Protein AF-B5YMP9-F1 (afdb_monomer_lite)

Radius of gyration: 39.68 Å; chains: 1; bounding box: 102×120×113 Å

Structure (mmCIF, N/CA/C/O backbone):
data_AF-B5YMP9-F1
#
_entry.id   AF-B5YMP9-F1
#
loop_
_atom_site.group_PDB
_atom_site.id
_atom_site.type_symbol
_atom_site.label_atom_id
_atom_site.label_alt_id
_atom_site.label_comp_id
_atom_site.label_asym_id
_atom_site.label_entity_id
_atom_site.label_seq_id
_atom_site.pdbx_PDB_ins_code
_atom_site.Cartn_x
_atom_site.Cartn_y
_atom_site.Cartn_z
_atom_site.occupancy
_atom_site.B_iso_or_equiv
_atom_site.auth_seq_id
_atom_site.auth_comp_id
_atom_site.auth_asym_id
_atom_site.auth_atom_id
_atom_site.pdbx_PDB_model_num
ATOM 1 N N . MET A 1 1 ? 15.071 -16.957 43.764 1.00 42.53 1 MET A N 1
ATOM 2 C CA . MET A 1 1 ? 16.280 -17.804 43.925 1.00 42.53 1 MET A CA 1
ATOM 3 C C . MET A 1 1 ? 15.854 -19.176 44.436 1.00 42.53 1 MET A C 1
ATOM 5 O O . MET A 1 1 ? 14.737 -19.266 44.926 1.00 42.53 1 MET A O 1
ATOM 9 N N . VAL A 1 2 ? 16.736 -20.183 44.343 1.00 28.56 2 VAL A N 1
ATOM 10 C CA . VAL A 1 2 ? 16.459 -21.641 44.413 1.00 28.56 2 VAL A CA 1
ATOM 11 C C . VAL A 1 2 ? 15.917 -22.201 43.089 1.00 28.56 2 VAL A C 1
ATOM 13 O O . VAL A 1 2 ? 14.842 -21.824 42.635 1.00 28.56 2 VAL A O 1
ATOM 16 N N . LEU A 1 3 ? 16.703 -23.092 42.472 1.00 31.05 3 LEU A N 1
ATOM 17 C CA . LEU A 1 3 ? 16.291 -23.969 41.371 1.00 31.05 3 LEU A CA 1
ATOM 18 C C . LEU A 1 3 ? 15.687 -25.257 41.943 1.00 31.05 3 LEU A C 1
ATOM 20 O O . LEU A 1 3 ? 16.084 -25.697 43.021 1.00 31.05 3 LEU A O 1
ATOM 24 N N . LEU A 1 4 ? 14.853 -25.934 41.153 1.00 33.62 4 LEU A N 1
ATOM 25 C CA . LEU A 1 4 ? 14.661 -27.379 41.263 1.00 33.62 4 LEU A CA 1
ATOM 26 C C . LEU A 1 4 ? 14.523 -27.981 39.860 1.00 33.62 4 LEU A C 1
ATOM 28 O O . LEU A 1 4 ? 13.746 -27.493 39.045 1.00 33.62 4 LEU A O 1
ATOM 32 N N . VAL A 1 5 ? 15.305 -29.025 39.586 1.00 33.59 5 VAL A N 1
ATOM 33 C CA . VAL A 1 5 ? 15.315 -29.765 38.316 1.00 33.59 5 VAL A CA 1
ATOM 34 C C . VAL A 1 5 ? 14.677 -31.128 38.551 1.00 33.59 5 VAL A C 1
ATOM 36 O O . VAL A 1 5 ? 15.082 -31.840 39.467 1.00 33.59 5 VAL A O 1
ATOM 39 N N . VAL A 1 6 ? 13.723 -31.515 37.703 1.00 34.78 6 VAL A N 1
ATOM 40 C CA . VAL A 1 6 ? 13.188 -32.883 37.631 1.00 34.78 6 VAL A CA 1
ATOM 41 C C . VAL A 1 6 ? 13.039 -33.262 36.160 1.00 34.78 6 VAL A C 1
ATOM 43 O O . VAL A 1 6 ? 12.530 -32.475 35.366 1.00 34.78 6 VAL A O 1
ATOM 46 N N . SER A 1 7 ? 13.498 -34.457 35.791 1.00 31.83 7 SER A N 1
ATOM 47 C CA . SER A 1 7 ? 13.395 -34.993 34.431 1.00 31.83 7 SER A CA 1
ATOM 48 C C . SER A 1 7 ? 12.182 -35.916 34.272 1.00 31.83 7 SER A C 1
ATOM 50 O O . SER A 1 7 ? 11.803 -36.637 35.194 1.00 31.83 7 SER A O 1
ATOM 52 N N . GLY A 1 8 ? 11.589 -35.922 33.076 1.00 30.20 8 GLY A N 1
ATOM 53 C CA . GLY A 1 8 ? 10.532 -36.851 32.667 1.00 30.20 8 GLY A CA 1
ATOM 54 C C . GLY A 1 8 ? 10.896 -37.509 31.336 1.00 30.20 8 GLY A C 1
ATOM 55 O O . GLY A 1 8 ? 11.384 -36.834 30.433 1.00 30.20 8 GLY A O 1
ATOM 56 N N . LYS A 1 9 ? 10.707 -38.828 31.219 1.00 31.58 9 LYS A N 1
ATOM 57 C CA . LYS A 1 9 ? 11.046 -39.604 30.012 1.00 31.58 9 LYS A CA 1
ATOM 58 C C . LYS A 1 9 ? 9.821 -39.808 29.117 1.00 31.58 9 LYS A C 1
ATOM 60 O O . LYS A 1 9 ? 8.760 -40.168 29.617 1.00 31.58 9 LYS A O 1
ATOM 65 N N . PHE A 1 10 ? 10.009 -39.687 27.804 1.00 31.55 10 PHE A N 1
ATOM 66 C CA . PHE A 1 10 ? 9.064 -40.171 26.792 1.00 31.55 10 PHE A CA 1
ATOM 67 C C . PHE A 1 10 ? 9.304 -41.658 26.459 1.00 31.55 10 PHE A C 1
ATOM 69 O O . PHE A 1 10 ? 10.459 -42.092 26.440 1.00 31.55 10 PHE A O 1
ATOM 76 N N . PRO A 1 11 ? 8.246 -42.424 26.136 1.00 48.53 11 PRO A N 1
ATOM 77 C CA . PRO A 1 11 ? 8.328 -43.674 25.383 1.00 48.53 11 PRO A CA 1
ATOM 78 C C . PRO A 1 11 ? 7.828 -43.509 23.930 1.00 48.53 11 PRO A C 1
ATOM 80 O O . PRO A 1 11 ? 6.818 -42.852 23.686 1.00 48.53 11 PRO A O 1
ATOM 83 N N . ASN A 1 12 ? 8.494 -44.160 22.971 1.00 31.89 12 ASN A N 1
ATOM 84 C CA . ASN A 1 12 ? 8.026 -44.251 21.579 1.00 31.89 12 ASN A CA 1
ATOM 85 C C . ASN A 1 12 ? 6.863 -45.255 21.430 1.00 31.89 12 ASN A C 1
ATOM 87 O O . ASN A 1 12 ? 6.930 -46.334 22.026 1.00 31.89 12 ASN A O 1
ATOM 91 N N . PRO A 1 13 ? 5.876 -44.993 20.555 1.00 43.03 13 PRO A N 1
ATOM 92 C CA . PRO A 1 13 ? 5.049 -46.029 19.942 1.00 43.03 13 PRO A CA 1
ATOM 93 C C . PRO A 1 13 ? 5.727 -46.613 18.685 1.00 43.03 13 PRO A C 1
ATOM 95 O O . PRO A 1 13 ? 6.446 -45.915 17.970 1.00 43.03 13 PRO A O 1
ATOM 98 N N . GLN A 1 14 ? 5.470 -47.889 18.390 1.00 37.25 14 GLN A N 1
ATOM 99 C CA . GLN A 1 14 ? 5.786 -48.528 17.102 1.00 37.25 14 GLN A CA 1
ATOM 100 C C . GLN A 1 14 ? 4.498 -48.754 16.280 1.00 37.25 14 GLN A C 1
ATOM 102 O O . GLN A 1 14 ? 3.409 -48.737 16.859 1.00 37.25 14 GLN A O 1
ATOM 107 N N . PRO A 1 15 ? 4.592 -48.917 14.945 1.00 46.16 15 PRO A N 1
ATOM 108 C CA . PRO A 1 15 ? 3.432 -48.880 14.055 1.00 46.16 15 PRO A CA 1
ATOM 109 C C . PRO A 1 15 ? 2.611 -50.179 14.052 1.00 46.16 15 PRO A C 1
ATOM 111 O O . PRO A 1 15 ? 3.117 -51.264 14.336 1.00 46.16 15 PRO A O 1
ATOM 114 N N . SER A 1 16 ? 1.346 -50.070 13.644 1.00 37.38 16 SER A N 1
ATOM 115 C CA . SER A 1 16 ? 0.468 -51.198 13.310 1.00 37.38 16 SER A CA 1
ATOM 116 C C . SER A 1 16 ? -0.315 -50.918 12.018 1.00 37.38 16 SER A C 1
ATOM 118 O O . SER A 1 16 ? -0.282 -49.807 11.486 1.00 37.38 16 SER A O 1
ATOM 120 N N . THR A 1 17 ? -0.905 -51.962 11.433 1.00 36.28 17 THR A N 1
ATOM 121 C CA . THR A 1 17 ? -1.076 -52.073 9.976 1.00 36.28 17 THR A CA 1
ATOM 122 C C . THR A 1 17 ? -2.476 -51.775 9.421 1.00 36.28 17 THR A C 1
ATOM 124 O O . THR A 1 17 ? -3.485 -51.721 10.114 1.00 36.28 17 THR A O 1
ATOM 127 N N . SER A 1 18 ? -2.477 -51.570 8.105 1.00 33.53 18 SER A N 1
ATOM 128 C CA . SER A 1 18 ? -3.535 -51.118 7.198 1.00 33.53 18 SER A CA 1
ATOM 129 C C . SER A 1 18 ? -4.849 -51.922 7.119 1.00 33.53 18 SER A C 1
ATOM 131 O O . SER A 1 18 ? -4.804 -53.144 6.994 1.00 33.53 18 SER A O 1
ATOM 133 N N . LEU A 1 19 ? -5.942 -51.174 6.870 1.00 31.34 19 LEU A N 1
ATOM 134 C CA . LEU A 1 19 ? -7.117 -51.517 6.027 1.00 31.34 19 LEU A CA 1
ATOM 135 C C . LEU A 1 19 ? -8.095 -52.626 6.511 1.00 31.34 19 LEU A C 1
ATOM 137 O O . LEU A 1 19 ? -7.737 -53.433 7.364 1.00 31.34 19 LEU A O 1
ATOM 141 N N . PRO A 1 20 ? -9.330 -52.714 5.946 1.00 47.19 20 PRO A N 1
ATOM 142 C CA . PRO A 1 20 ? -9.969 -51.844 4.942 1.00 47.19 20 PRO A CA 1
ATOM 143 C C . PRO A 1 20 ? -11.261 -51.135 5.416 1.00 47.19 20 PRO A C 1
ATOM 145 O O . PRO A 1 20 ? -11.791 -51.390 6.494 1.00 47.19 20 PRO A O 1
ATOM 148 N N . LEU A 1 21 ? -11.797 -50.245 4.569 1.00 34.59 21 LEU A N 1
ATOM 149 C CA . LEU A 1 21 ? -13.091 -49.577 4.770 1.00 34.59 21 LEU A CA 1
ATOM 150 C C . LEU A 1 21 ? -14.277 -50.555 4.665 1.00 34.59 21 LEU A C 1
ATOM 152 O O . LEU A 1 21 ? -14.243 -51.531 3.917 1.00 34.59 21 LEU A O 1
ATOM 156 N N . THR A 1 22 ? -15.404 -50.206 5.288 1.00 30.83 22 THR A N 1
ATOM 157 C CA . THR A 1 22 ? -16.736 -50.639 4.830 1.00 30.83 22 THR A CA 1
ATOM 158 C C . THR A 1 22 ? -17.736 -49.499 5.017 1.00 30.83 22 THR A C 1
ATOM 160 O O . THR A 1 22 ? -17.766 -48.847 6.057 1.00 30.83 22 THR A O 1
ATOM 163 N N . THR A 1 23 ? -18.539 -49.219 3.991 1.00 36.91 23 THR A N 1
ATOM 164 C CA . THR A 1 23 ? -19.483 -48.092 3.960 1.00 36.91 23 THR A CA 1
ATOM 165 C C . THR A 1 23 ? -20.858 -48.460 4.508 1.00 36.91 23 THR A C 1
ATOM 167 O O . THR A 1 23 ? -21.456 -49.424 4.031 1.00 36.91 23 THR A O 1
ATOM 170 N N . GLN A 1 24 ? -21.443 -47.617 5.365 1.00 31.34 24 GLN A N 1
ATOM 171 C CA . GLN A 1 24 ? -22.900 -47.564 5.529 1.00 31.34 24 GLN A CA 1
ATOM 172 C C . GLN A 1 24 ? -23.400 -46.162 5.906 1.00 31.34 24 GLN A C 1
ATOM 174 O O . GLN A 1 24 ? -22.790 -45.453 6.701 1.00 31.34 24 GLN A O 1
ATOM 179 N N . LYS A 1 25 ? -24.530 -45.768 5.305 1.00 35.75 25 LYS A N 1
ATOM 180 C CA . LYS A 1 25 ? -25.293 -44.563 5.662 1.00 35.75 25 LYS A CA 1
ATOM 181 C C . LYS A 1 25 ? -26.180 -44.865 6.868 1.00 35.75 25 LYS A C 1
ATOM 183 O O . LYS A 1 25 ? -26.758 -45.947 6.915 1.00 35.75 25 LYS A O 1
ATOM 188 N N . LEU A 1 26 ? -26.444 -43.869 7.712 1.00 29.02 26 LEU A N 1
ATOM 189 C CA . LEU A 1 26 ? -27.672 -43.825 8.509 1.00 29.02 26 LEU A CA 1
ATOM 190 C C . LEU A 1 26 ? -28.156 -42.378 8.683 1.00 29.02 26 LEU A C 1
ATOM 192 O O . LEU A 1 26 ? -27.356 -41.452 8.792 1.00 29.02 26 LEU A O 1
ATOM 196 N N . HIS A 1 27 ? -29.475 -42.193 8.657 1.00 30.05 27 HIS A N 1
ATOM 197 C CA . HIS A 1 27 ? -30.138 -40.909 8.888 1.00 30.05 27 HIS A CA 1
ATOM 198 C C . HIS A 1 27 ? -30.483 -40.734 10.374 1.00 30.05 27 HIS A C 1
ATOM 200 O O . HIS A 1 27 ? -30.774 -41.715 11.048 1.00 30.05 27 HIS A O 1
ATOM 206 N N . SER A 1 28 ? -30.583 -39.467 10.797 1.00 31.55 28 SER A N 1
ATOM 207 C CA . SER A 1 28 ? -31.471 -38.947 11.858 1.00 31.55 28 SER A CA 1
ATOM 208 C C . SER A 1 28 ? -31.472 -39.611 13.247 1.00 31.55 28 SER A C 1
ATOM 210 O O . SER A 1 28 ? -31.899 -40.747 13.395 1.00 31.55 28 SER A O 1
ATOM 212 N N . PHE A 1 29 ? -31.300 -38.796 14.291 1.00 27.91 29 PHE A N 1
ATOM 213 C CA . PHE A 1 29 ? -32.453 -38.402 15.119 1.00 27.91 29 PHE A CA 1
ATOM 214 C C . PHE A 1 29 ? -32.202 -37.050 15.813 1.00 27.91 29 PHE A C 1
ATOM 216 O O . PHE A 1 29 ? -31.121 -36.476 15.691 1.00 27.91 29 PHE A O 1
ATOM 223 N N . SER A 1 30 ? -33.231 -36.500 16.456 1.00 29.25 30 SER A N 1
ATOM 224 C CA . SER A 1 30 ? -33.250 -35.174 17.089 1.00 29.25 30 SER A CA 1
ATOM 225 C C . SER A 1 30 ? -33.339 -35.252 18.626 1.00 29.25 30 SER A C 1
ATOM 227 O O . SER A 1 30 ? -33.392 -36.343 19.185 1.00 29.25 30 SER A O 1
ATOM 229 N N . LEU A 1 31 ? -33.432 -34.074 19.271 1.00 29.08 31 LEU A N 1
ATOM 230 C CA . LEU A 1 31 ? -33.677 -33.812 20.705 1.00 29.08 31 LEU A CA 1
ATOM 231 C C . LEU A 1 31 ? -32.454 -33.865 21.643 1.00 29.08 31 LEU A C 1
ATOM 233 O O . LEU A 1 31 ? -32.081 -34.923 22.135 1.00 29.08 31 LEU A O 1
ATOM 237 N N . LEU A 1 32 ? -31.953 -32.681 22.031 1.00 26.69 32 LEU A N 1
ATOM 238 C CA . LEU A 1 32 ? -32.092 -32.173 23.412 1.00 26.69 32 LEU A CA 1
ATOM 239 C C . LEU A 1 32 ? -31.686 -30.684 23.541 1.00 26.69 32 LEU A C 1
ATOM 241 O O . LEU A 1 32 ? -30.823 -30.183 22.827 1.00 26.69 32 LEU A O 1
ATOM 245 N N . GLN A 1 33 ? -32.343 -29.985 24.468 1.00 29.94 33 GLN A N 1
ATOM 246 C CA . GLN A 1 33 ? -32.166 -28.580 24.879 1.00 29.94 33 GLN A CA 1
ATOM 247 C C . GLN A 1 33 ? -32.563 -28.487 26.377 1.00 29.94 33 GLN A C 1
ATOM 249 O O . GLN A 1 33 ? -33.311 -29.356 26.829 1.00 29.94 33 GLN A O 1
ATOM 254 N N . PRO A 1 34 ? -32.255 -27.403 27.122 1.00 51.56 34 PRO A N 1
ATOM 255 C CA . PRO A 1 34 ? -31.051 -26.563 27.083 1.00 51.56 34 PRO A CA 1
ATOM 256 C C . PRO A 1 34 ? -30.497 -26.217 28.497 1.00 51.56 34 PRO A C 1
ATOM 258 O O . PRO A 1 34 ? -31.227 -26.190 29.483 1.00 51.56 34 PRO A O 1
ATOM 261 N N . TYR A 1 35 ? -29.225 -25.818 28.583 1.00 29.67 35 TYR A N 1
ATOM 262 C CA . TYR A 1 35 ? -28.601 -25.155 29.747 1.00 29.67 35 TYR A CA 1
ATOM 263 C C . TYR A 1 35 ? -27.526 -24.175 29.225 1.00 29.67 35 TYR A C 1
ATOM 265 O O . TYR A 1 35 ? -26.913 -24.469 28.204 1.00 29.67 35 TYR A O 1
ATOM 273 N N . LEU A 1 36 ? -27.224 -23.015 29.825 1.00 27.48 36 LEU A N 1
ATOM 274 C CA . LEU A 1 36 ? -27.834 -22.281 30.946 1.00 27.48 36 LEU A CA 1
ATOM 275 C C . LEU A 1 36 ? -27.625 -20.765 30.710 1.00 27.48 36 LEU A C 1
ATOM 277 O O . LEU A 1 36 ? -26.586 -20.357 30.200 1.00 27.48 36 LEU A O 1
ATOM 281 N N . HIS A 1 37 ? -28.579 -19.920 31.110 1.00 27.34 37 HIS A N 1
ATOM 282 C CA . HIS A 1 37 ? -28.509 -18.459 30.954 1.00 27.34 37 HIS A CA 1
ATOM 283 C C . HIS A 1 37 ? -28.061 -17.794 32.274 1.00 27.34 37 HIS A C 1
ATOM 285 O O . HIS A 1 37 ? -28.806 -17.858 33.250 1.00 27.34 37 HIS A O 1
ATOM 291 N N . SER A 1 38 ? -26.880 -17.157 32.344 1.00 29.72 38 SER A N 1
ATOM 292 C CA . SER A 1 38 ? -26.461 -16.385 33.537 1.00 29.72 38 SER A CA 1
ATOM 293 C C . SER A 1 38 ? -25.280 -15.428 33.290 1.00 29.72 38 SER A C 1
ATOM 295 O O . SER A 1 38 ? -24.136 -15.873 33.298 1.00 29.72 38 SER A O 1
ATOM 297 N N . ALA A 1 39 ? -25.547 -14.121 33.105 1.00 27.25 39 ALA A N 1
ATOM 298 C CA . ALA A 1 39 ? -24.551 -13.032 33.244 1.00 27.25 39 ALA A CA 1
ATOM 299 C C . ALA A 1 39 ? -25.131 -11.584 33.263 1.00 27.25 39 ALA A C 1
ATOM 301 O O . ALA A 1 39 ? -24.414 -10.641 32.940 1.00 27.25 39 ALA A O 1
ATOM 302 N N . ILE A 1 40 ? -26.406 -11.346 33.621 1.00 28.72 40 ILE A N 1
ATOM 303 C CA . ILE A 1 40 ? -26.980 -9.974 33.676 1.00 28.72 40 ILE A CA 1
ATOM 304 C C . ILE A 1 40 ? -27.729 -9.747 34.999 1.00 28.72 40 ILE A C 1
ATOM 306 O O . ILE A 1 40 ? -28.948 -9.876 35.051 1.00 28.72 40 ILE A O 1
ATOM 310 N N . SER A 1 41 ? -27.007 -9.423 36.084 1.00 27.27 41 SER A N 1
ATOM 311 C CA . SER A 1 41 ? -27.618 -9.001 37.366 1.00 27.27 41 SER A CA 1
ATOM 312 C C . SER A 1 41 ? -26.625 -8.351 38.359 1.00 27.27 41 SER A C 1
ATOM 314 O O . SER A 1 41 ? -26.554 -8.768 39.517 1.00 27.27 41 SER A O 1
ATOM 316 N N . ALA A 1 42 ? -25.832 -7.347 37.952 1.00 27.83 42 ALA A N 1
ATOM 317 C CA . ALA A 1 42 ? -24.826 -6.760 38.858 1.00 27.83 42 ALA A CA 1
ATOM 318 C C . ALA A 1 42 ? -24.443 -5.277 38.623 1.00 27.83 42 ALA A C 1
ATOM 320 O O . ALA A 1 42 ? -23.258 -4.976 38.579 1.00 27.83 42 ALA A O 1
ATOM 321 N N . MET A 1 43 ? -25.399 -4.336 38.528 1.00 27.89 43 MET A N 1
ATOM 322 C CA . MET A 1 43 ? -25.161 -2.912 38.883 1.00 27.89 43 MET A CA 1
ATOM 323 C C . MET A 1 43 ? -26.456 -2.072 38.886 1.00 27.89 43 MET A C 1
ATOM 325 O O . MET A 1 43 ? -26.863 -1.568 37.848 1.00 27.89 43 MET A O 1
ATOM 329 N N . MET A 1 44 ? -27.094 -1.893 40.054 1.00 28.94 44 MET A N 1
ATOM 330 C CA . MET A 1 44 ? -28.000 -0.769 40.383 1.00 28.94 44 MET A CA 1
ATOM 331 C C . MET A 1 44 ? -28.352 -0.769 41.890 1.00 28.94 44 MET A C 1
ATOM 333 O O . MET A 1 44 ? -28.322 -1.805 42.544 1.00 28.94 44 MET A O 1
ATOM 337 N N . GLN A 1 45 ? -28.729 0.405 42.416 1.00 29.95 45 GLN A N 1
ATOM 338 C CA . GLN A 1 45 ? -29.293 0.665 43.759 1.00 29.95 45 GLN A CA 1
ATOM 339 C C . GLN A 1 45 ? -28.424 0.447 45.028 1.00 29.95 45 GLN A C 1
ATOM 341 O O . GLN A 1 45 ? -28.606 -0.512 45.776 1.00 29.95 45 GLN A O 1
ATOM 346 N N . ARG A 1 46 ? -27.696 1.499 45.438 1.00 34.66 46 ARG A N 1
ATOM 347 C CA . ARG A 1 46 ? -27.798 2.068 46.807 1.00 34.66 46 ARG A CA 1
ATOM 348 C C . ARG A 1 46 ? -27.834 3.602 46.681 1.00 34.66 46 ARG A C 1
ATOM 350 O O . ARG A 1 46 ? -26.887 4.186 46.184 1.00 34.66 46 ARG A O 1
ATOM 357 N N . ARG A 1 47 ? -29.011 4.233 46.784 1.00 35.19 47 ARG A N 1
ATOM 358 C CA . ARG A 1 47 ? -29.727 4.726 47.991 1.00 35.19 47 ARG A CA 1
ATOM 359 C C . ARG A 1 47 ? -29.168 6.043 48.551 1.00 35.19 47 ARG A C 1
ATOM 361 O O . ARG A 1 47 ? -28.060 6.076 49.063 1.00 35.19 47 ARG A O 1
ATOM 368 N N . ALA A 1 48 ? -30.010 7.078 48.548 1.00 30.81 48 ALA A N 1
ATOM 369 C CA . ALA A 1 48 ? -29.772 8.372 49.191 1.00 30.81 48 ALA A CA 1
ATOM 370 C C . ALA A 1 48 ? -30.709 8.598 50.397 1.00 30.81 48 ALA A C 1
ATOM 372 O O . ALA A 1 48 ? -31.807 8.037 50.432 1.00 30.81 48 ALA A O 1
ATOM 373 N N . LYS A 1 49 ? -30.263 9.437 51.345 1.00 33.16 49 LYS A N 1
ATOM 374 C CA . LYS A 1 49 ? -30.995 10.267 52.342 1.00 33.16 49 LYS A CA 1
ATOM 375 C C . LYS A 1 49 ? -29.910 11.107 53.064 1.00 33.16 49 LYS A C 1
ATOM 377 O O . LYS A 1 49 ? -28.868 10.549 53.375 1.00 33.16 49 LYS A O 1
ATOM 382 N N . HIS A 1 50 ? -29.967 12.448 53.084 1.00 33.72 50 HIS A N 1
ATOM 383 C CA . HIS A 1 50 ? -30.684 13.307 54.061 1.00 33.72 50 HIS A CA 1
ATOM 384 C C . HIS A 1 50 ? -30.224 13.054 55.522 1.00 33.72 50 HIS A C 1
ATOM 386 O O . HIS A 1 50 ? -30.106 11.898 55.905 1.00 33.72 50 HIS A O 1
ATOM 392 N N . VAL A 1 51 ? -29.963 14.048 56.394 1.00 30.36 51 VAL A N 1
ATOM 393 C CA . VAL A 1 51 ? -30.734 15.275 56.738 1.00 30.36 51 VAL A CA 1
ATOM 394 C C . VAL A 1 51 ? -29.817 16.366 57.388 1.00 30.36 51 VAL A C 1
ATOM 396 O O . VAL A 1 51 ? -28.864 15.999 58.058 1.00 30.36 51 VAL A O 1
ATOM 399 N N . VAL A 1 52 ? -30.182 17.665 57.285 1.00 30.98 52 VAL A N 1
ATOM 400 C CA . VAL A 1 52 ? -29.785 18.838 58.140 1.00 30.98 52 VAL A CA 1
ATOM 401 C C . VAL A 1 52 ? -28.337 19.392 58.147 1.00 30.98 52 VAL A C 1
ATOM 403 O O . VAL A 1 52 ? -27.354 18.678 58.279 1.00 30.98 52 VAL A O 1
ATOM 406 N N . GLY A 1 53 ? -28.261 20.733 58.135 1.00 30.12 53 GLY A N 1
ATOM 407 C CA . GLY A 1 53 ? -27.255 21.577 58.814 1.00 30.12 53 GLY A CA 1
ATOM 408 C C . GLY A 1 53 ? -27.991 22.652 59.648 1.00 30.12 53 GLY A C 1
ATOM 409 O O . GLY A 1 53 ? -29.214 22.760 59.495 1.00 30.12 53 GLY A O 1
ATOM 410 N N . PRO A 1 54 ? -27.322 23.438 60.523 1.00 52.59 54 PRO A N 1
ATOM 411 C CA . PRO A 1 54 ? -26.854 24.763 60.069 1.00 52.59 54 PRO A CA 1
ATOM 412 C C . PRO A 1 54 ? -25.621 25.357 60.810 1.00 52.59 54 PRO A C 1
ATOM 414 O O . PRO A 1 54 ? -25.157 24.823 61.807 1.00 52.59 54 PRO A O 1
ATOM 417 N N . ASN A 1 55 ? -25.161 26.513 60.308 1.00 37.06 55 ASN A N 1
ATOM 418 C CA . ASN A 1 55 ? -24.485 27.655 60.963 1.00 37.06 55 ASN A CA 1
ATOM 419 C C . ASN A 1 55 ? -23.556 27.450 62.189 1.00 37.06 55 ASN A C 1
ATOM 421 O O . ASN A 1 55 ? -24.002 27.104 63.278 1.00 37.06 55 ASN A O 1
ATOM 425 N N . GLY A 1 56 ? -22.310 27.928 62.061 1.00 29.11 56 GLY A N 1
ATOM 426 C CA . GLY A 1 56 ? -21.395 28.262 63.165 1.00 29.11 56 GLY A CA 1
ATOM 427 C C . GLY A 1 56 ? -20.302 29.236 62.691 1.00 29.11 56 GLY A C 1
ATOM 428 O O . GLY A 1 56 ? -19.930 29.196 61.519 1.00 29.11 56 GLY A O 1
ATOM 429 N N . THR A 1 57 ? -19.816 30.131 63.560 1.00 31.88 57 THR A N 1
ATOM 430 C CA . THR A 1 57 ? -18.989 31.298 63.169 1.00 31.88 57 THR A CA 1
ATOM 431 C C . THR A 1 57 ? -17.739 31.468 64.050 1.00 31.88 57 THR A C 1
ATOM 433 O O . THR A 1 57 ? -17.705 30.976 65.173 1.00 31.88 57 THR A O 1
ATOM 436 N N . THR A 1 58 ? -16.797 32.298 63.573 1.00 32.44 58 THR A N 1
ATOM 437 C CA . THR A 1 58 ? -15.737 33.045 64.305 1.00 32.44 58 THR A CA 1
ATOM 438 C C . THR A 1 58 ? -14.512 32.322 64.898 1.00 32.44 58 THR A C 1
ATOM 440 O O . THR A 1 58 ? -14.646 31.325 65.590 1.00 32.44 58 THR A O 1
ATOM 443 N N . ALA A 1 59 ? -13.361 33.011 64.747 1.00 30.36 59 ALA A N 1
ATOM 444 C CA . ALA A 1 59 ? -12.161 33.022 65.612 1.00 30.36 59 ALA A CA 1
ATOM 445 C C . ALA A 1 59 ? -11.234 31.774 65.643 1.00 30.36 59 ALA A C 1
ATOM 447 O O . ALA A 1 59 ? -11.698 30.653 65.492 1.00 30.36 59 ALA A O 1
ATOM 448 N N . SER A 1 60 ? -9.910 31.888 65.867 1.00 30.80 60 SER A N 1
ATOM 449 C CA . SER A 1 60 ? -8.972 33.037 65.744 1.00 30.80 60 SER A CA 1
ATOM 450 C C . SER A 1 60 ? -7.504 32.601 65.958 1.00 30.80 60 SER A C 1
ATOM 452 O O . SER A 1 60 ? -7.277 31.743 66.801 1.00 30.80 60 SER A O 1
ATOM 454 N N . ASN A 1 61 ? -6.557 33.334 65.350 1.00 30.83 61 ASN A N 1
ATOM 455 C CA . ASN A 1 61 ? -5.192 33.634 65.841 1.00 30.83 61 ASN A CA 1
ATOM 456 C C . ASN A 1 61 ? -4.084 32.541 65.930 1.00 30.83 61 ASN A C 1
ATOM 458 O O . ASN A 1 61 ? -4.252 31.552 66.629 1.00 30.83 61 ASN A O 1
ATOM 462 N N . ASN A 1 62 ? -2.911 32.895 65.360 1.00 33.03 62 ASN A N 1
ATOM 463 C CA . ASN A 1 62 ? -1.544 32.843 65.948 1.00 33.03 62 ASN A CA 1
ATOM 464 C C . ASN A 1 62 ? -0.877 31.462 66.237 1.00 33.03 62 ASN A C 1
ATOM 466 O O . ASN A 1 62 ? -1.567 30.494 66.532 1.00 33.03 62 ASN A O 1
ATOM 470 N N . ASP A 1 63 ? 0.457 31.273 66.214 1.00 34.12 63 ASP A N 1
ATOM 471 C CA . ASP A 1 63 ? 1.635 32.084 65.792 1.00 34.12 63 ASP A CA 1
ATOM 472 C C . ASP A 1 63 ? 2.887 31.157 65.616 1.00 34.12 63 ASP A C 1
ATOM 474 O O . ASP A 1 63 ? 2.799 29.968 65.921 1.00 34.12 63 ASP A O 1
ATOM 478 N N . ASP A 1 64 ? 4.032 31.732 65.192 1.00 35.47 64 ASP A N 1
ATOM 479 C CA . ASP A 1 64 ? 5.446 31.317 65.436 1.00 35.47 64 ASP A CA 1
ATOM 480 C C . ASP A 1 64 ? 6.046 29.999 64.854 1.00 35.47 64 ASP A C 1
ATOM 482 O O . ASP A 1 64 ? 5.352 29.008 64.647 1.00 35.47 64 ASP A O 1
ATOM 486 N N . ASP A 1 65 ? 7.374 29.855 64.633 1.00 35.91 65 ASP A N 1
ATOM 487 C CA . ASP A 1 65 ? 8.458 30.800 64.233 1.00 35.91 65 ASP A CA 1
ATOM 488 C C . ASP A 1 65 ? 9.752 30.026 63.796 1.00 35.91 65 ASP A C 1
ATOM 490 O O . ASP A 1 65 ? 9.956 28.880 64.195 1.00 35.91 65 ASP A O 1
ATOM 494 N N . GLY A 1 66 ? 10.657 30.673 63.037 1.00 29.14 66 GLY A N 1
ATOM 495 C CA . GLY A 1 66 ? 12.110 30.385 62.937 1.00 29.14 66 GLY A CA 1
ATOM 496 C C . GLY A 1 66 ? 12.612 29.229 62.029 1.00 29.14 66 GLY A C 1
ATOM 497 O O . GLY A 1 66 ? 11.973 28.196 61.890 1.00 29.14 66 GLY A O 1
ATOM 498 N N . GLY A 1 67 ? 13.802 29.291 61.393 1.00 29.84 67 GLY A N 1
ATOM 499 C CA . GLY A 1 67 ? 14.712 30.433 61.166 1.00 29.84 67 GLY A CA 1
ATOM 500 C C . GLY A 1 67 ? 16.177 30.076 60.775 1.00 29.84 67 GLY A C 1
ATOM 501 O O . GLY A 1 67 ? 16.717 29.080 61.242 1.00 29.84 67 GLY A O 1
ATOM 502 N N . SER A 1 68 ? 16.857 30.981 60.036 1.00 32.72 68 SER A N 1
ATOM 503 C CA . SER A 1 68 ? 18.339 31.114 59.848 1.00 32.72 68 SER A CA 1
ATOM 504 C C . SER A 1 68 ? 19.131 30.089 58.978 1.00 32.72 68 SER A C 1
ATOM 506 O O . SER A 1 68 ? 18.829 28.908 59.007 1.00 32.72 68 SER A O 1
ATOM 508 N N . ALA A 1 69 ? 20.249 30.401 58.274 1.00 39.06 69 ALA A N 1
ATOM 509 C CA . ALA A 1 69 ? 20.804 31.642 57.661 1.00 39.06 69 ALA A CA 1
ATOM 510 C C . ALA A 1 69 ? 22.140 31.377 56.876 1.00 39.06 69 ALA A C 1
ATOM 512 O O . ALA A 1 69 ? 22.763 30.340 57.081 1.00 39.06 69 ALA A O 1
ATOM 513 N N . LYS A 1 70 ? 22.649 32.405 56.142 1.00 33.84 70 LYS A N 1
ATOM 514 C CA . LYS A 1 70 ? 24.020 32.605 55.544 1.00 33.84 70 LYS A CA 1
ATOM 515 C C . LYS A 1 70 ? 24.263 32.017 54.122 1.00 33.84 70 LYS A C 1
ATOM 517 O O . LYS A 1 70 ? 23.676 31.002 53.794 1.00 33.84 70 LYS A O 1
ATOM 522 N N . HIS A 1 71 ? 25.105 32.588 53.228 1.00 32.88 71 HIS A N 1
ATOM 523 C CA . HIS A 1 71 ? 25.982 33.789 53.293 1.00 32.88 71 HIS A CA 1
ATOM 524 C C . HIS A 1 71 ? 26.136 34.561 51.937 1.00 32.88 71 HIS A C 1
ATOM 526 O O . HIS A 1 71 ? 25.501 34.225 50.949 1.00 32.88 71 HIS A O 1
ATOM 532 N N . LYS A 1 72 ? 26.949 35.641 51.939 1.00 37.81 72 LYS A N 1
ATOM 533 C CA . LYS A 1 72 ? 27.141 36.721 50.918 1.00 37.81 72 LYS A CA 1
ATOM 534 C C . LYS A 1 72 ? 27.967 36.251 49.678 1.00 37.81 72 LYS A C 1
ATOM 536 O O . LYS A 1 72 ? 28.602 35.213 49.797 1.00 37.81 72 LYS A O 1
ATOM 541 N N . THR A 1 73 ? 28.038 36.935 48.514 1.00 31.95 73 THR A N 1
ATOM 542 C CA . THR A 1 73 ? 28.656 38.278 48.259 1.00 31.95 73 THR A CA 1
ATOM 543 C C . THR A 1 73 ? 28.158 39.070 47.015 1.00 31.95 73 THR A C 1
ATOM 545 O O . THR A 1 73 ? 27.383 38.589 46.201 1.00 31.95 73 THR A O 1
ATOM 548 N N . HIS A 1 74 ? 28.612 40.334 46.934 1.00 35.00 74 HIS A N 1
ATOM 549 C CA . HIS A 1 74 ? 28.358 41.435 45.967 1.00 35.00 74 HIS A CA 1
ATOM 550 C C . HIS A 1 74 ? 29.732 41.951 45.425 1.00 35.00 74 HIS A C 1
ATOM 552 O O . HIS A 1 74 ? 30.729 41.338 45.824 1.00 35.00 74 HIS A O 1
ATOM 558 N N . PRO A 1 75 ? 29.893 43.058 44.639 1.00 64.69 75 PRO A N 1
ATOM 559 C CA . PRO A 1 75 ? 28.965 44.125 44.180 1.00 64.69 75 PRO A CA 1
ATOM 560 C C . PRO A 1 75 ? 28.929 44.229 42.623 1.00 64.69 75 PRO A C 1
ATOM 562 O O . PRO A 1 75 ? 29.118 43.195 41.997 1.00 64.69 75 PRO A O 1
ATOM 565 N N . LEU A 1 76 ? 28.676 45.321 41.868 1.00 38.78 76 LEU A N 1
ATOM 566 C CA . LEU A 1 76 ? 28.373 46.780 42.018 1.00 38.78 76 LEU A CA 1
ATOM 567 C C . LEU A 1 76 ? 27.193 47.107 41.024 1.00 38.78 76 LEU A C 1
ATOM 569 O O . LEU A 1 76 ? 26.510 46.166 40.638 1.00 38.78 76 LEU A O 1
ATOM 573 N N . LEU A 1 77 ? 26.797 48.307 40.551 1.00 30.47 77 LEU A N 1
ATOM 574 C CA . LEU A 1 77 ? 27.283 49.707 40.585 1.00 30.47 77 LEU A CA 1
ATOM 575 C C . LEU A 1 77 ? 26.071 50.695 40.641 1.00 30.47 77 LEU A C 1
ATOM 577 O O . LEU A 1 77 ? 25.014 50.328 41.144 1.00 30.47 77 LEU A O 1
ATOM 581 N N . VAL A 1 78 ? 26.221 51.952 40.194 1.00 37.16 78 VAL A N 1
ATOM 582 C CA . VAL A 1 78 ? 25.250 53.086 40.284 1.00 37.16 78 VAL A CA 1
ATOM 583 C C . VAL A 1 78 ? 25.559 54.145 39.185 1.00 37.16 78 VAL A C 1
ATOM 585 O O . VAL A 1 78 ? 26.549 53.913 38.485 1.00 37.16 78 VAL A O 1
ATOM 588 N N . PRO A 1 79 ? 24.828 55.285 38.977 1.00 61.38 79 PRO A N 1
ATOM 589 C CA . PRO A 1 79 ? 23.757 55.971 39.751 1.00 61.38 79 PRO A CA 1
ATOM 590 C C . PRO A 1 79 ? 22.435 56.160 38.916 1.00 61.38 79 PRO A C 1
ATOM 592 O O . PRO A 1 79 ? 22.213 55.353 38.025 1.00 61.38 79 PRO A O 1
ATOM 595 N N . PHE A 1 80 ? 21.467 57.094 39.092 1.00 34.75 80 PHE A N 1
ATOM 596 C CA . PHE A 1 80 ? 21.325 58.309 39.934 1.00 34.75 80 PHE A CA 1
ATOM 597 C C . PHE A 1 80 ? 19.850 58.640 40.357 1.00 34.75 80 PHE A C 1
ATOM 599 O O . PHE A 1 80 ? 19.220 57.817 41.014 1.00 34.75 80 PHE A O 1
ATOM 606 N N . ALA A 1 81 ? 19.327 59.859 40.105 1.00 33.69 81 ALA A N 1
ATOM 607 C CA . ALA A 1 81 ? 18.103 60.473 40.688 1.00 33.69 81 ALA A CA 1
ATOM 608 C C . ALA A 1 81 ? 17.561 61.624 39.760 1.00 33.69 81 ALA A C 1
ATOM 610 O O . ALA A 1 81 ? 18.168 61.771 38.696 1.00 33.69 81 ALA A O 1
ATOM 611 N N . PRO A 1 82 ? 16.525 62.472 40.069 1.00 53.16 82 PRO A N 1
ATOM 612 C CA . PRO A 1 82 ? 15.798 62.733 41.335 1.00 53.16 82 PRO A CA 1
ATOM 613 C C . PRO A 1 82 ? 14.233 62.793 41.239 1.00 53.16 82 PRO A C 1
ATOM 615 O O . PRO A 1 82 ? 13.638 62.070 40.448 1.00 53.16 82 PRO A O 1
ATOM 618 N N . ARG A 1 83 ? 13.545 63.552 42.128 1.00 36.44 83 ARG A N 1
ATOM 619 C CA . ARG A 1 83 ? 12.124 63.377 42.549 1.00 36.44 83 ARG A CA 1
ATOM 620 C C . ARG A 1 83 ? 11.324 64.686 42.826 1.00 36.44 83 ARG A C 1
ATOM 622 O O . ARG A 1 83 ? 11.899 65.584 43.427 1.00 36.44 83 ARG A O 1
ATOM 629 N N . LEU A 1 84 ? 9.980 64.620 42.662 1.00 38.91 84 LEU A N 1
ATOM 630 C CA . LEU A 1 84 ? 8.898 65.275 43.479 1.00 38.91 84 LEU A CA 1
ATOM 631 C C . LEU A 1 84 ? 8.812 66.840 43.485 1.00 38.91 84 LEU A C 1
ATOM 633 O O . LEU A 1 84 ? 9.678 67.441 42.855 1.00 38.91 84 LEU A O 1
ATOM 637 N N . PRO A 1 85 ? 7.814 67.537 44.128 1.00 55.75 85 PRO A N 1
ATOM 638 C CA . PRO A 1 85 ? 6.713 67.099 45.037 1.00 55.75 85 PRO A CA 1
ATOM 639 C C . PRO A 1 85 ? 5.277 67.719 44.854 1.00 55.75 85 PRO A C 1
ATOM 641 O O . PRO A 1 85 ? 5.093 68.647 44.078 1.00 55.75 85 PRO A O 1
ATOM 644 N N . ALA A 1 86 ? 4.320 67.279 45.711 1.00 34.06 86 ALA A N 1
ATOM 645 C CA . ALA A 1 86 ? 3.129 68.007 46.256 1.00 34.06 86 ALA A CA 1
ATOM 646 C C . ALA A 1 86 ? 1.916 68.383 45.334 1.00 34.06 86 ALA A C 1
ATOM 648 O O . ALA A 1 86 ? 2.090 68.544 44.136 1.00 34.06 86 ALA A O 1
ATOM 649 N N . SER A 1 87 ? 0.652 68.592 45.790 1.00 31.20 87 SER A N 1
ATOM 650 C CA . SER A 1 87 ? -0.117 68.145 46.994 1.00 31.20 87 SER A CA 1
ATOM 651 C C . SER A 1 87 ? -1.621 68.594 46.980 1.00 31.20 87 SER A C 1
ATOM 653 O O . SER A 1 87 ? -1.843 69.762 46.702 1.00 31.20 87 SER A O 1
ATOM 655 N N . ILE A 1 88 ? -2.584 67.739 47.419 1.00 32.38 88 ILE A N 1
ATOM 656 C CA . ILE A 1 88 ? -3.704 68.009 48.404 1.00 32.38 88 ILE A CA 1
ATOM 657 C C . ILE A 1 88 ? -4.769 69.141 48.118 1.00 32.38 88 ILE A C 1
ATOM 659 O O . ILE A 1 88 ? -4.353 70.240 47.774 1.00 32.38 88 ILE A O 1
ATOM 663 N N . PRO A 1 89 ? -6.106 69.041 48.434 1.00 45.75 89 PRO A N 1
ATOM 664 C CA . PRO A 1 89 ? -7.053 67.917 48.630 1.00 45.75 89 PRO A CA 1
ATOM 665 C C . PRO A 1 89 ? -8.393 68.039 47.783 1.00 45.75 89 PRO A C 1
ATOM 667 O O . PRO A 1 89 ? -8.256 68.010 46.563 1.00 45.75 89 PRO A O 1
ATOM 670 N N . PRO A 1 90 ? -9.679 68.040 48.270 1.00 56.31 90 PRO A N 1
ATOM 671 C CA . PRO A 1 90 ? -10.694 67.093 47.751 1.00 56.31 90 PRO A CA 1
ATOM 672 C C . PRO A 1 90 ? -12.067 67.681 47.305 1.00 56.31 90 PRO A C 1
ATOM 674 O O . PRO A 1 90 ? -12.388 68.840 47.567 1.00 56.31 90 PRO A O 1
ATOM 677 N N . ARG A 1 91 ? -12.970 66.830 46.775 1.00 31.11 91 ARG A N 1
ATOM 678 C CA . ARG A 1 91 ? -14.438 66.944 46.987 1.00 31.11 91 ARG A CA 1
ATOM 679 C C . ARG A 1 91 ? -15.196 65.635 46.711 1.00 31.11 91 ARG A C 1
ATOM 681 O O . ARG A 1 91 ? -14.599 64.652 46.288 1.00 31.11 91 ARG A O 1
ATOM 688 N N . SER A 1 92 ? -16.487 65.615 47.048 1.00 33.56 92 SER A N 1
ATOM 689 C CA . SER A 1 92 ? -17.327 64.423 47.240 1.00 33.56 92 SER A CA 1
ATOM 690 C C . SER A 1 92 ? -18.550 64.341 46.306 1.00 33.56 92 SER A C 1
ATOM 692 O O . SER A 1 92 ? -18.895 65.318 45.644 1.00 33.56 92 SER A O 1
ATOM 694 N N . ALA A 1 93 ? -19.251 63.197 46.407 1.00 31.62 93 ALA A N 1
ATOM 695 C CA . ALA A 1 93 ? -20.679 62.951 46.124 1.00 31.62 93 ALA A CA 1
ATOM 696 C C . ALA A 1 93 ? -21.069 62.268 44.790 1.00 31.62 93 ALA A C 1
ATOM 698 O O . ALA A 1 93 ? -20.253 62.076 43.897 1.00 31.62 93 ALA A O 1
ATOM 699 N N . ALA A 1 94 ? -22.358 61.893 44.729 1.00 32.62 94 ALA A N 1
ATOM 700 C CA . ALA A 1 94 ? -23.086 61.191 43.660 1.00 32.62 94 ALA A CA 1
ATOM 701 C C . ALA A 1 94 ? -22.768 59.690 43.451 1.00 32.62 94 ALA A C 1
ATOM 703 O O . ALA A 1 94 ? -22.136 59.281 42.480 1.00 32.62 94 ALA A O 1
ATOM 704 N N . VAL A 1 95 ? -23.340 58.849 44.322 1.00 35.44 95 VAL A N 1
ATOM 705 C CA . VAL A 1 95 ? -23.711 57.467 43.959 1.00 35.44 95 VAL A CA 1
ATOM 706 C C . VAL A 1 95 ? -24.833 57.517 42.913 1.00 35.44 95 VAL A C 1
ATOM 708 O O . VAL A 1 95 ? -25.736 58.344 43.026 1.00 35.44 95 VAL A O 1
ATOM 711 N N . SER A 1 96 ? -24.821 56.607 41.937 1.00 36.72 96 SER A N 1
ATOM 712 C CA . SER A 1 96 ? -26.014 56.253 41.157 1.00 36.72 96 SER A CA 1
ATOM 713 C C . SER A 1 96 ? -26.097 54.734 40.999 1.00 36.72 96 SER A C 1
ATOM 715 O O . SER A 1 96 ? -25.083 54.061 40.806 1.00 36.72 96 SER A O 1
ATOM 717 N N . GLU A 1 97 ? -27.297 54.179 41.155 1.00 36.06 97 GLU A N 1
ATOM 718 C CA . GLU A 1 97 ? -27.521 52.733 41.180 1.00 36.06 97 GLU A CA 1
ATOM 719 C C . GLU A 1 97 ? -27.695 52.180 39.760 1.00 36.06 97 GLU A C 1
ATOM 721 O O . GLU A 1 97 ? -28.647 52.519 39.059 1.00 36.06 97 GLU A O 1
ATOM 726 N N . CYS A 1 98 ? -26.804 51.280 39.336 1.00 32.69 98 CYS A N 1
ATOM 727 C CA . CYS A 1 98 ? -26.985 50.527 38.095 1.00 32.69 98 CYS A CA 1
ATOM 728 C C . CYS A 1 98 ? -27.707 49.205 38.390 1.00 32.69 98 CYS A C 1
ATOM 730 O O . CYS A 1 98 ? -27.111 48.254 38.898 1.00 32.69 98 CYS A O 1
ATOM 732 N N . SER A 1 99 ? -29.008 49.159 38.099 1.00 35.69 99 SER A N 1
ATOM 733 C CA . SER A 1 99 ? -29.853 47.990 38.357 1.00 35.69 99 SER A CA 1
ATOM 734 C C . SER A 1 99 ? -29.841 46.970 37.206 1.00 35.69 99 SER A C 1
ATOM 736 O O . SER A 1 99 ? -29.690 47.312 36.037 1.00 35.69 99 SER A O 1
ATOM 738 N N . SER A 1 100 ? -30.121 45.712 37.556 1.00 43.03 100 SER A N 1
ATOM 739 C CA . SER A 1 100 ? -30.422 44.561 36.684 1.00 43.03 100 SER A CA 1
ATOM 740 C C . SER A 1 100 ? -29.269 43.809 35.965 1.00 43.03 100 SER A C 1
ATOM 742 O O . SER A 1 100 ? -28.860 44.077 34.841 1.00 43.03 100 SER A O 1
ATOM 744 N N . ARG A 1 101 ? -28.892 42.687 36.598 1.00 45.25 101 ARG A N 1
ATOM 745 C CA . ARG A 1 101 ? -28.629 41.349 36.010 1.00 45.25 101 ARG A CA 1
ATOM 746 C C . ARG A 1 101 ? -27.450 41.086 35.053 1.00 45.25 101 ARG A C 1
ATOM 748 O O . ARG A 1 101 ? -27.128 39.909 34.928 1.00 45.25 101 ARG A O 1
ATOM 755 N N . TYR A 1 102 ? -26.760 42.062 34.455 1.00 49.81 102 TYR A N 1
ATOM 756 C CA . TYR A 1 102 ? -25.635 41.773 33.528 1.00 49.81 102 TYR A CA 1
ATOM 757 C C . TYR A 1 102 ? -24.315 42.501 33.841 1.00 49.81 102 TYR A C 1
ATOM 759 O O . TYR A 1 102 ? -23.697 43.121 32.976 1.00 49.81 102 TYR A O 1
ATOM 767 N N . CYS A 1 103 ? -23.826 42.358 35.075 1.00 55.53 103 CYS A N 1
ATOM 768 C CA . CYS A 1 103 ? -22.485 42.804 35.467 1.00 55.53 103 CYS A CA 1
ATOM 769 C C . CYS A 1 103 ? -21.530 41.620 35.677 1.00 55.53 103 CYS A C 1
ATOM 771 O O . CYS A 1 103 ? -21.613 40.929 36.687 1.00 55.53 103 CYS A O 1
ATOM 773 N N . LEU A 1 104 ? -20.566 41.446 34.766 1.00 68.44 104 LEU A N 1
ATOM 774 C CA . LEU A 1 104 ? -19.345 40.676 35.031 1.00 68.44 104 LEU A CA 1
ATOM 775 C C . LEU A 1 104 ? -18.323 41.588 35.748 1.00 68.44 104 LEU A C 1
ATOM 777 O O . LEU A 1 104 ? -17.827 42.535 35.115 1.00 68.44 104 LEU A O 1
ATOM 781 N N . PRO A 1 105 ? -18.010 41.370 37.042 1.00 66.62 105 PRO A N 1
ATOM 782 C CA . PRO A 1 105 ? -16.916 42.068 37.717 1.00 66.62 105 PRO A CA 1
ATOM 783 C C . PRO A 1 105 ? -15.553 41.607 37.169 1.00 66.62 105 PRO A C 1
ATOM 785 O O . PRO A 1 105 ? -15.449 40.576 36.509 1.00 66.62 105 PRO A O 1
ATOM 788 N N . GLY A 1 106 ? -14.500 42.396 37.395 1.00 77.31 106 GLY A N 1
ATOM 789 C CA . GLY A 1 106 ? -13.120 42.073 36.992 1.00 77.31 106 GLY A CA 1
ATOM 790 C C . GLY A 1 106 ? -12.781 42.242 35.501 1.00 77.31 106 GLY A C 1
ATOM 791 O O . GLY A 1 106 ? -11.635 42.535 35.180 1.00 77.31 106 GLY A O 1
ATOM 792 N N . VAL A 1 107 ? -13.745 42.128 34.580 1.00 77.25 107 VAL A N 1
ATOM 793 C CA . VAL A 1 107 ? -13.484 42.252 33.130 1.00 77.25 107 VAL A CA 1
ATOM 794 C C . VAL A 1 107 ? -13.336 43.732 32.704 1.00 77.25 107 VAL A C 1
ATOM 796 O O . VAL A 1 107 ? -14.285 44.505 32.906 1.00 77.25 107 VAL A O 1
ATOM 799 N N . PRO A 1 108 ? -12.212 44.146 32.072 1.00 85.62 108 PRO A N 1
ATOM 800 C CA . PRO A 1 108 ? -12.012 45.511 31.571 1.00 85.62 108 PRO A CA 1
ATOM 801 C C . PRO A 1 108 ? -13.028 45.922 30.497 1.00 85.62 108 PRO A C 1
ATOM 803 O O . PRO A 1 108 ? -13.458 45.102 29.684 1.00 85.62 108 PRO A O 1
ATOM 806 N N . ALA A 1 109 ? -13.374 47.213 30.441 1.00 80.81 109 ALA A N 1
ATOM 807 C CA . ALA A 1 109 ? -14.388 47.728 29.514 1.00 80.81 109 ALA A CA 1
ATOM 808 C C . ALA A 1 109 ? -14.131 47.402 28.020 1.00 80.81 109 ALA A C 1
ATOM 810 O O . ALA A 1 109 ? -15.080 46.965 27.368 1.00 80.81 109 ALA A O 1
ATOM 811 N N . PRO A 1 110 ? -12.900 47.498 27.466 1.00 84.50 110 PRO A N 1
ATOM 812 C CA . PRO A 1 110 ? -12.648 47.116 26.071 1.00 84.50 110 PRO A CA 1
ATOM 813 C C . PRO A 1 110 ? -12.978 45.645 25.781 1.00 84.50 110 PRO A C 1
ATOM 815 O O . PRO A 1 110 ? -13.575 45.329 24.755 1.00 84.50 110 PRO A O 1
ATOM 818 N N . LEU A 1 111 ? -12.669 44.743 26.720 1.00 74.38 111 LEU A N 1
ATOM 819 C CA . LEU A 1 111 ? -12.931 43.312 26.566 1.00 74.38 111 LEU A CA 1
ATOM 820 C C . LEU A 1 111 ? -14.434 42.989 26.659 1.00 74.38 111 LEU A C 1
ATOM 822 O O . LEU A 1 111 ? -14.900 42.060 26.004 1.00 74.38 111 LEU A O 1
ATOM 826 N N . LYS A 1 112 ? -15.218 43.802 27.385 1.00 78.56 112 LYS A N 1
ATOM 827 C CA . LYS A 1 112 ? -16.692 43.728 27.370 1.00 78.56 112 LYS A CA 1
ATOM 828 C C . LYS A 1 112 ? -17.271 44.095 26.002 1.00 78.56 112 LYS A C 1
ATOM 830 O O . LYS A 1 112 ? -18.154 43.388 25.529 1.00 78.56 112 LYS A O 1
ATOM 835 N N . PHE A 1 113 ? -16.755 45.134 25.339 1.00 79.31 113 PHE A N 1
ATOM 836 C CA . PHE A 1 113 ? -17.182 45.479 23.975 1.00 79.31 113 PHE A CA 1
ATOM 837 C C . PHE A 1 113 ? -16.830 44.387 22.955 1.00 79.31 113 PHE A C 1
ATOM 839 O O . PHE A 1 113 ? -17.656 44.081 22.099 1.00 79.31 113 PHE A O 1
ATOM 846 N N . ILE A 1 114 ? -15.661 43.749 23.084 1.00 82.75 114 ILE A N 1
ATOM 847 C CA . ILE A 1 114 ? -15.265 42.606 22.241 1.00 82.75 114 ILE A CA 1
ATOM 848 C C . ILE A 1 114 ? -16.203 41.406 22.464 1.00 82.75 114 ILE A C 1
ATOM 850 O O . ILE A 1 114 ? -16.714 40.834 21.506 1.00 82.75 114 ILE A O 1
ATOM 854 N N . LEU A 1 115 ? -16.496 41.037 23.715 1.00 80.69 115 LEU A N 1
ATOM 855 C CA . LEU A 1 115 ? -17.423 39.934 24.007 1.00 80.69 115 LEU A CA 1
ATOM 856 C C . LEU A 1 115 ? -18.849 40.218 23.501 1.00 80.69 115 LEU A C 1
ATOM 858 O O . LEU A 1 115 ? -19.504 39.322 22.969 1.00 80.69 115 LEU A O 1
ATOM 862 N N . LEU A 1 116 ? -19.318 41.465 23.608 1.00 84.19 116 LEU A N 1
ATOM 863 C CA . LEU A 1 116 ? -20.619 41.879 23.076 1.00 84.19 116 LEU A CA 1
ATOM 864 C C . LEU A 1 116 ? -20.665 41.867 21.540 1.00 84.19 116 LEU A C 1
ATOM 866 O O . LEU A 1 116 ? -21.696 41.487 20.985 1.00 84.19 116 LEU A O 1
ATOM 870 N N . SER A 1 117 ? -19.580 42.219 20.839 1.00 79.94 117 SER A N 1
ATOM 871 C CA . SER A 1 117 ? -19.551 42.145 19.371 1.00 79.94 117 SER A CA 1
ATOM 872 C C . SER A 1 117 ? -19.534 40.698 18.864 1.00 79.94 117 SER A C 1
ATOM 874 O O . SER A 1 117 ? -20.257 40.389 17.917 1.00 79.94 117 SER A O 1
ATOM 876 N N . PHE A 1 118 ? -18.825 39.784 19.539 1.00 84.69 118 PHE A N 1
ATOM 877 C CA . PHE A 1 118 ? -18.900 38.346 19.245 1.00 84.69 118 PHE A CA 1
ATOM 878 C C . PHE A 1 118 ? -20.302 37.765 19.491 1.00 84.69 118 PHE A C 1
ATOM 880 O O . PHE A 1 118 ? -20.802 37.016 18.651 1.00 84.69 118 PHE A O 1
ATOM 887 N N . LEU A 1 119 ? -20.971 38.137 20.589 1.00 84.19 119 LEU A N 1
ATOM 888 C CA . LEU A 1 119 ? -22.353 37.717 20.859 1.00 84.19 119 LEU A CA 1
ATOM 889 C C . LEU A 1 119 ? -23.343 38.281 19.826 1.00 84.19 119 LEU A C 1
ATOM 891 O O . LEU A 1 119 ? -24.216 37.552 19.357 1.00 84.19 119 LEU A O 1
ATOM 895 N N . GLY A 1 120 ? -23.180 39.545 19.420 1.00 88.56 120 GLY A N 1
ATOM 896 C CA . GLY A 1 120 ? -23.976 40.160 18.354 1.00 88.56 120 GLY A CA 1
ATOM 897 C C . GLY A 1 120 ? -23.783 39.474 16.998 1.00 88.56 120 GLY A C 1
ATOM 898 O O . GLY A 1 120 ? -24.761 39.190 16.307 1.00 88.56 120 GLY A O 1
ATOM 899 N N . PHE A 1 121 ? -22.541 39.133 16.641 1.00 84.94 121 PHE A N 1
ATOM 900 C CA . PHE A 1 121 ? -22.231 38.388 15.420 1.00 84.94 121 PHE A CA 1
ATOM 901 C C . PHE A 1 121 ? -22.817 36.968 15.446 1.00 84.94 121 PHE A C 1
ATOM 903 O O . PHE A 1 121 ? -23.447 36.544 14.478 1.00 84.94 121 PHE A O 1
ATOM 910 N N . ALA A 1 122 ? -22.695 36.252 16.568 1.00 78.19 122 ALA A N 1
ATOM 911 C CA . ALA A 1 122 ? -23.296 34.929 16.737 1.00 78.19 122 ALA A CA 1
ATOM 912 C C . ALA A 1 122 ? -24.832 34.971 16.623 1.00 78.19 122 ALA A C 1
ATOM 914 O O . ALA A 1 122 ? -25.422 34.138 15.933 1.00 78.19 122 ALA A O 1
ATOM 915 N N . ALA A 1 123 ? -25.486 35.970 17.226 1.00 77.19 123 ALA A N 1
ATOM 916 C CA . ALA A 1 123 ? -26.927 36.174 17.089 1.00 77.19 123 ALA A CA 1
ATOM 917 C C . ALA A 1 123 ? -27.334 36.465 15.630 1.00 77.19 123 ALA A C 1
ATOM 919 O O . ALA A 1 123 ? -28.291 35.873 15.132 1.00 77.19 123 ALA A O 1
ATOM 920 N N . LEU A 1 124 ? -26.581 37.312 14.918 1.00 78.75 124 LEU A N 1
ATOM 921 C CA . LEU A 1 124 ? -26.816 37.621 13.503 1.00 78.75 124 LEU A CA 1
ATOM 922 C C . LEU A 1 124 ? -26.679 36.381 12.602 1.00 78.75 124 LEU A C 1
ATOM 924 O O . LEU A 1 124 ? -27.514 36.165 11.722 1.00 78.75 124 LEU A O 1
ATOM 928 N N . MET A 1 125 ? -25.677 35.534 12.851 1.00 76.81 125 MET A N 1
ATOM 929 C CA . MET A 1 125 ? -25.504 34.249 12.161 1.00 76.81 125 MET A CA 1
ATOM 930 C C . MET A 1 125 ? -26.671 33.283 12.433 1.00 76.81 125 MET A C 1
ATOM 932 O O . MET A 1 125 ? -27.150 32.627 11.512 1.00 76.81 125 MET A O 1
ATOM 936 N N . VAL A 1 126 ? -27.189 33.226 13.666 1.00 74.56 126 VAL A N 1
ATOM 937 C CA . VAL A 1 126 ? -28.355 32.384 14.004 1.00 74.56 126 VAL A CA 1
ATOM 938 C C . VAL A 1 126 ? -29.642 32.903 13.354 1.00 74.56 126 VAL A C 1
ATOM 940 O O . VAL A 1 126 ? -30.425 32.101 12.845 1.00 74.56 126 VAL A O 1
ATOM 943 N N . MET A 1 127 ? -29.868 34.221 13.315 1.00 69.38 127 MET A N 1
ATOM 944 C CA . MET A 1 127 ? -31.039 34.794 12.635 1.00 69.38 127 MET A CA 1
ATOM 945 C C . MET A 1 127 ? -30.983 34.566 11.117 1.00 69.38 127 MET A C 1
ATOM 947 O O . MET A 1 127 ? -31.942 34.058 10.540 1.00 69.38 127 MET A O 1
ATOM 951 N N . THR A 1 128 ? -29.845 34.848 10.476 1.00 69.56 128 THR A N 1
ATOM 952 C CA . THR A 1 128 ? -29.682 34.673 9.018 1.00 69.56 128 THR A CA 1
ATOM 953 C C . THR A 1 128 ? -29.672 33.205 8.572 1.00 69.56 128 THR A C 1
ATOM 955 O O . THR A 1 128 ? -30.029 32.913 7.430 1.00 69.56 128 THR A O 1
ATOM 958 N N . ALA A 1 129 ? -29.336 32.262 9.460 1.00 60.06 129 ALA A N 1
ATOM 959 C CA . ALA A 1 129 ? -29.539 30.834 9.219 1.00 60.06 129 ALA A CA 1
ATOM 960 C C . ALA A 1 129 ? -31.027 30.432 9.272 1.00 60.06 129 ALA A C 1
ATOM 962 O O . ALA A 1 129 ? -31.452 29.548 8.527 1.00 60.06 129 ALA A O 1
ATOM 963 N N . LYS A 1 130 ? -31.832 31.084 10.123 1.00 47.34 130 LYS A N 1
ATOM 964 C CA . LYS A 1 130 ? -33.243 30.732 10.351 1.00 47.34 130 LYS A CA 1
ATOM 965 C C . LYS A 1 130 ? -34.170 31.158 9.205 1.00 47.34 130 LYS A C 1
ATOM 967 O O . LYS A 1 130 ? -35.098 30.419 8.883 1.00 47.34 130 LYS A O 1
ATOM 972 N N . ASP A 1 131 ? -33.871 32.272 8.535 1.00 40.00 131 ASP A N 1
ATOM 973 C CA . ASP A 1 131 ? -34.625 32.755 7.361 1.00 40.00 131 ASP A CA 1
ATOM 974 C C . ASP A 1 131 ? -34.525 31.836 6.128 1.00 40.00 131 ASP A C 1
ATOM 976 O O . ASP A 1 131 ? -35.351 31.915 5.221 1.00 40.00 131 ASP A O 1
ATOM 980 N N . ARG A 1 132 ? -33.556 30.910 6.078 1.00 40.69 132 ARG A N 1
ATOM 981 C CA . ARG A 1 132 ? -33.383 29.999 4.929 1.00 40.69 132 ARG A CA 1
ATOM 982 C C . ARG A 1 132 ? -34.327 28.792 4.919 1.00 40.69 132 ARG A C 1
ATOM 984 O O . ARG A 1 132 ? -34.250 27.989 3.995 1.00 40.69 132 ARG A O 1
ATOM 991 N N . HIS A 1 133 ? -35.215 28.657 5.907 1.00 37.12 133 HIS A N 1
ATOM 992 C CA . HIS A 1 133 ? -36.081 27.479 6.058 1.00 37.12 133 HIS A CA 1
ATOM 993 C C . HIS A 1 133 ? -37.564 27.682 5.692 1.00 37.12 133 HIS A C 1
ATOM 995 O O . HIS A 1 133 ? -38.351 26.751 5.857 1.00 37.12 133 HIS A O 1
ATOM 1001 N N . VAL A 1 134 ? -37.961 28.852 5.169 1.00 36.22 134 VAL A N 1
ATOM 1002 C CA . VAL A 1 134 ? -39.376 29.187 4.891 1.00 36.22 134 VAL A CA 1
ATOM 1003 C C . VAL A 1 134 ? -39.637 29.490 3.407 1.00 36.22 134 VAL A C 1
ATOM 1005 O O . VAL A 1 134 ? -40.154 30.544 3.062 1.00 36.22 134 VAL A O 1
ATOM 1008 N N . HIS A 1 135 ? -39.306 28.556 2.507 1.00 33.12 135 HIS A N 1
ATOM 1009 C CA . HIS A 1 135 ? -39.771 28.613 1.108 1.00 33.12 135 HIS A CA 1
ATOM 1010 C C . HIS A 1 135 ? -39.861 27.230 0.432 1.00 33.12 135 HIS A C 1
ATOM 1012 O O . HIS A 1 135 ? -39.152 26.949 -0.526 1.00 33.12 135 HIS A O 1
ATOM 1018 N N . HIS A 1 136 ? -40.772 26.362 0.893 1.00 32.22 136 HIS A N 1
ATOM 1019 C CA . HIS A 1 136 ? -41.273 25.249 0.067 1.00 32.22 136 HIS A CA 1
ATOM 1020 C C . HIS A 1 136 ? -42.636 24.713 0.548 1.00 32.22 136 HIS A C 1
ATOM 1022 O O . HIS A 1 136 ? -42.702 23.707 1.240 1.00 32.22 136 HIS A O 1
ATOM 1028 N N . HIS A 1 137 ? -43.736 25.384 0.176 1.00 31.83 137 HIS A N 1
ATOM 1029 C CA . HIS A 1 137 ? -45.073 24.777 0.028 1.00 31.83 137 HIS A CA 1
ATOM 1030 C C . HIS A 1 137 ? -46.072 25.785 -0.570 1.00 31.83 137 HIS A C 1
ATOM 1032 O O . HIS A 1 137 ? -46.452 26.731 0.106 1.00 31.83 137 HIS A O 1
ATOM 1038 N N . TYR A 1 138 ? -46.504 25.557 -1.815 1.00 26.83 138 TYR A N 1
ATOM 1039 C CA . TYR A 1 138 ? -47.872 25.715 -2.358 1.00 26.83 138 TYR A CA 1
ATOM 1040 C C . TYR A 1 138 ? -47.781 25.256 -3.835 1.00 26.83 138 TYR A C 1
ATOM 1042 O O . TYR A 1 138 ? -47.026 25.833 -4.607 1.00 26.83 138 TYR A O 1
ATOM 1050 N N . LYS A 1 139 ? -48.252 24.057 -4.204 1.00 32.62 139 LYS A N 1
ATOM 1051 C CA . LYS A 1 139 ? -49.652 23.610 -4.378 1.00 32.62 139 LYS A CA 1
ATOM 1052 C C . LYS A 1 139 ? -50.216 24.009 -5.748 1.00 32.62 139 LYS A C 1
ATOM 1054 O O . LYS A 1 139 ? -50.422 25.185 -6.009 1.00 32.62 139 LYS A O 1
ATOM 1059 N N . ASN A 1 140 ? -50.589 23.005 -6.543 1.00 28.44 140 ASN A N 1
ATOM 1060 C CA . ASN A 1 140 ? -51.674 23.108 -7.518 1.00 28.44 140 ASN A CA 1
ATOM 1061 C C . ASN A 1 140 ? -52.374 21.746 -7.644 1.00 28.44 140 ASN A C 1
ATOM 1063 O O . ASN A 1 140 ? -51.755 20.764 -8.039 1.00 28.44 140 ASN A O 1
ATOM 1067 N N . HIS A 1 141 ? -53.659 21.705 -7.288 1.00 32.16 141 HIS A N 1
ATOM 1068 C CA . HIS A 1 141 ? -54.585 20.672 -7.755 1.00 32.16 141 HIS A CA 1
ATOM 1069 C C . HIS A 1 141 ? -55.062 21.048 -9.160 1.00 32.16 141 HIS A C 1
ATOM 1071 O O . HIS A 1 141 ? -55.203 22.238 -9.458 1.00 32.16 141 HIS A O 1
ATOM 1077 N N . LYS A 1 142 ? -55.468 20.048 -9.942 1.00 31.56 142 LYS A N 1
ATOM 1078 C CA . LYS A 1 142 ? -56.736 20.156 -10.666 1.00 31.56 142 LYS A CA 1
ATOM 1079 C C . LYS A 1 142 ? -57.337 18.781 -10.943 1.00 31.56 142 LYS A C 1
ATOM 1081 O O . LYS A 1 142 ? -56.664 17.924 -11.508 1.00 31.56 142 LYS A O 1
ATOM 1086 N N . GLU A 1 143 ? -58.593 18.605 -10.548 1.00 33.50 143 GLU A N 1
ATOM 1087 C CA . GLU A 1 143 ? -59.496 17.594 -11.105 1.00 33.50 143 GLU A CA 1
ATOM 1088 C C . GLU A 1 143 ? -59.875 17.978 -12.572 1.00 33.50 143 GLU A C 1
ATOM 1090 O O . GLU A 1 143 ? -59.461 19.033 -13.065 1.00 33.50 143 GLU A O 1
ATOM 1095 N N . ASP A 1 144 ? -60.618 17.202 -13.369 1.00 32.69 144 ASP A N 1
ATOM 1096 C CA . ASP A 1 144 ? -61.486 16.051 -13.064 1.00 32.69 144 ASP A CA 1
ATOM 1097 C C . ASP A 1 144 ? -61.709 15.156 -14.315 1.00 32.69 144 ASP A C 1
ATOM 1099 O O . ASP A 1 144 ? -61.164 15.427 -15.386 1.00 32.69 144 ASP A O 1
ATOM 1103 N N . SER A 1 145 ? -62.586 14.151 -14.189 1.00 30.38 145 SER A N 1
ATOM 1104 C CA . SER A 1 145 ? -63.031 13.137 -15.164 1.00 30.38 145 SER A CA 1
ATOM 1105 C C . SER A 1 145 ? -61.997 12.035 -15.470 1.00 30.38 145 SER A C 1
ATOM 1107 O O . SER A 1 145 ? -60.901 12.300 -15.946 1.00 30.38 145 SER A O 1
ATOM 1109 N N . GLY A 1 146 ? -62.254 10.742 -15.234 1.00 28.83 146 GLY A N 1
ATOM 1110 C CA . GLY A 1 146 ? -63.363 10.105 -14.510 1.00 28.83 146 GLY A CA 1
ATOM 1111 C C . GLY A 1 146 ? -64.383 9.394 -15.407 1.00 28.83 146 GLY A C 1
ATOM 1112 O O . GLY A 1 146 ? -65.274 10.027 -15.963 1.00 28.83 146 GLY A O 1
ATOM 1113 N N . ILE A 1 147 ? -64.294 8.060 -15.467 1.00 29.61 147 ILE A N 1
ATOM 1114 C CA . ILE A 1 147 ? -65.361 7.130 -15.879 1.00 29.61 147 ILE A CA 1
ATOM 1115 C C . ILE A 1 147 ? -65.142 5.779 -15.168 1.00 29.61 147 ILE A C 1
ATOM 1117 O O . ILE A 1 147 ? -64.032 5.457 -14.747 1.00 29.61 147 ILE A O 1
ATOM 1121 N N . ARG A 1 148 ? -66.224 5.018 -14.967 1.00 30.31 148 ARG A N 1
ATOM 1122 C CA . ARG A 1 148 ? -66.246 3.744 -14.222 1.00 30.31 148 ARG A CA 1
ATOM 1123 C C . ARG A 1 148 ? -65.638 2.581 -15.016 1.00 30.31 148 ARG A C 1
ATOM 1125 O O . ARG A 1 148 ? -65.817 2.517 -16.227 1.00 30.31 148 ARG A O 1
ATOM 1132 N N . GLY A 1 149 ? -65.137 1.571 -14.305 1.00 26.55 149 GLY A N 1
ATOM 1133 C CA . GLY A 1 149 ? -65.006 0.210 -14.840 1.00 26.55 149 GLY A CA 1
ATOM 1134 C C . GLY A 1 149 ? -64.015 -0.643 -14.057 1.00 26.55 149 GLY A C 1
ATOM 1135 O O . GLY A 1 149 ? -62.814 -0.456 -14.192 1.00 26.55 149 GLY A O 1
ATOM 1136 N N . GLY A 1 150 ? -64.502 -1.591 -13.256 1.00 27.86 150 GLY A N 1
ATOM 1137 C CA . GLY A 1 150 ? -63.656 -2.582 -12.594 1.00 27.86 150 GLY A CA 1
ATOM 1138 C C . GLY A 1 150 ? -64.262 -3.975 -12.709 1.00 27.86 150 GLY A C 1
ATOM 1139 O O . GLY A 1 150 ? -65.477 -4.116 -12.605 1.00 27.86 150 GLY A O 1
ATOM 1140 N N . MET A 1 151 ? -63.416 -4.987 -12.902 1.00 29.14 151 MET A N 1
ATOM 1141 C CA . MET A 1 151 ? -63.713 -6.392 -12.611 1.00 29.14 151 MET A CA 1
ATOM 1142 C C . MET A 1 151 ? -62.408 -7.193 -12.462 1.00 29.14 151 MET A C 1
ATOM 1144 O O . MET A 1 151 ? -61.314 -6.656 -12.622 1.00 29.14 151 MET A O 1
ATOM 1148 N N . GLN A 1 152 ? -62.535 -8.453 -12.054 1.00 30.48 152 GLN A N 1
ATOM 1149 C CA . GLN A 1 152 ? -61.438 -9.323 -11.621 1.00 30.48 152 GLN A CA 1
ATOM 1150 C C . GLN A 1 152 ? -60.839 -10.157 -12.775 1.00 30.48 152 GLN A C 1
ATOM 1152 O O . GLN A 1 152 ? -61.518 -10.386 -13.775 1.00 30.48 152 GLN A O 1
ATOM 1157 N N . LYS A 1 153 ? -59.687 -10.791 -12.479 1.00 31.39 153 LYS A N 1
ATOM 1158 C CA . LYS A 1 153 ? -59.473 -12.269 -12.450 1.00 31.39 153 LYS A CA 1
ATOM 1159 C C . LYS A 1 153 ? -58.375 -12.826 -13.384 1.00 31.39 153 LYS A C 1
ATOM 1161 O O . LYS A 1 153 ? -58.248 -12.375 -14.508 1.00 31.39 153 LYS A O 1
ATOM 1166 N N . GLU A 1 154 ? -57.662 -13.837 -12.856 1.00 29.98 154 GLU A N 1
ATOM 1167 C CA . GLU A 1 154 ? -56.744 -14.825 -13.490 1.00 29.98 154 GLU A CA 1
ATOM 1168 C C . GLU A 1 154 ? -55.571 -14.301 -14.363 1.00 29.98 154 GLU A C 1
ATOM 1170 O O . GLU A 1 154 ? -55.729 -13.442 -15.214 1.00 29.98 154 GLU A O 1
ATOM 1175 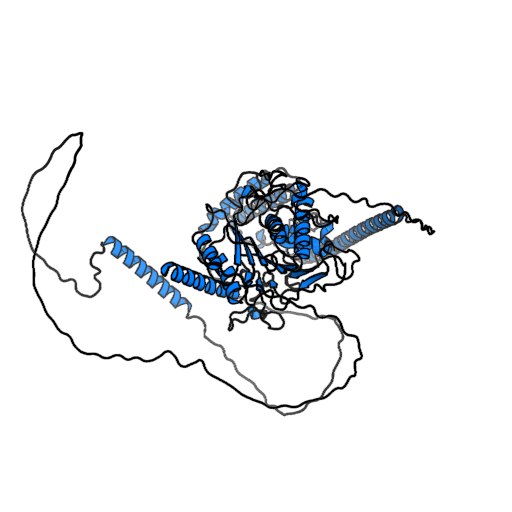N N . MET A 1 155 ? -54.298 -14.653 -14.118 1.00 31.02 155 MET A N 1
ATOM 1176 C CA . MET A 1 155 ? -53.622 -15.975 -14.094 1.00 31.02 155 MET A CA 1
ATOM 1177 C C . MET A 1 155 ? -53.615 -16.734 -15.433 1.00 31.02 155 MET A C 1
ATOM 1179 O O . MET A 1 155 ? -54.573 -17.438 -15.730 1.00 31.02 155 MET A O 1
ATOM 1183 N N . LEU A 1 156 ? -52.466 -16.726 -16.132 1.00 26.36 156 LEU A N 1
ATOM 1184 C CA . LEU A 1 156 ? -51.845 -17.937 -16.708 1.00 26.36 156 LEU A CA 1
ATOM 1185 C C . LEU A 1 156 ? -50.345 -17.728 -17.046 1.00 26.36 156 LEU A C 1
ATOM 1187 O O . LEU A 1 156 ? -49.812 -16.634 -16.868 1.00 26.36 156 LEU A O 1
ATOM 1191 N N . HIS A 1 157 ? -49.660 -18.800 -17.464 1.00 28.70 157 HIS A N 1
ATOM 1192 C CA . HIS A 1 157 ? -48.210 -18.880 -17.739 1.00 28.70 157 HIS A CA 1
ATOM 1193 C C . HIS A 1 157 ? -47.802 -18.379 -19.146 1.00 28.70 157 HIS A C 1
ATOM 1195 O O . HIS A 1 157 ? -48.654 -18.292 -20.024 1.00 28.70 157 HIS A O 1
ATOM 1201 N N . GLY A 1 158 ? -46.490 -18.215 -19.412 1.00 27.34 158 GLY A N 1
ATOM 1202 C CA . GLY A 1 158 ? -45.959 -18.335 -20.789 1.00 27.34 158 GLY A CA 1
ATOM 1203 C C . GLY A 1 158 ? -44.666 -17.576 -21.140 1.00 27.34 158 GLY A C 1
ATOM 1204 O O . GLY A 1 158 ? -44.720 -16.478 -21.674 1.00 27.34 158 GLY A O 1
ATOM 1205 N N . VAL A 1 159 ? -43.507 -18.197 -20.909 1.00 26.84 159 VAL A N 1
ATOM 1206 C CA . VAL A 1 159 ? -42.164 -17.843 -21.448 1.00 26.84 159 VAL A CA 1
ATOM 1207 C C . VAL A 1 159 ? -42.005 -18.451 -22.869 1.00 26.84 159 VAL A C 1
ATOM 1209 O O . VAL A 1 159 ? -42.657 -19.476 -23.080 1.00 26.84 159 VAL A O 1
ATOM 1212 N N . PRO A 1 160 ? -41.131 -17.999 -23.815 1.00 43.50 160 PRO A N 1
ATOM 1213 C CA . PRO A 1 160 ? -40.367 -16.741 -24.004 1.00 43.50 160 PRO A CA 1
ATOM 1214 C C . PRO A 1 160 ? -40.623 -16.055 -25.385 1.00 43.50 160 PRO A C 1
ATOM 1216 O O . PRO A 1 160 ? -41.369 -16.578 -26.204 1.00 43.50 160 PRO A O 1
ATOM 1219 N N . HIS A 1 161 ? -39.947 -14.928 -25.682 1.00 29.14 161 HIS A N 1
ATOM 1220 C CA . HIS A 1 161 ? -39.013 -14.744 -26.833 1.00 29.14 161 HIS A CA 1
ATOM 1221 C C . HIS A 1 161 ? -38.641 -13.259 -27.063 1.00 29.14 161 HIS A C 1
ATOM 1223 O O . HIS A 1 161 ? -39.466 -12.368 -26.879 1.00 29.14 161 HIS A O 1
ATOM 1229 N N . ALA A 1 162 ? -37.408 -13.001 -27.517 1.00 27.52 162 ALA A N 1
ATOM 1230 C CA . ALA A 1 162 ? -37.000 -11.734 -28.144 1.00 27.52 162 ALA A CA 1
ATOM 1231 C C . ALA A 1 162 ? -37.204 -11.799 -29.673 1.00 27.52 162 ALA A C 1
ATOM 1233 O O . ALA A 1 162 ? -37.225 -12.901 -30.230 1.00 27.52 162 ALA A O 1
ATOM 1234 N N . PRO A 1 163 ? -37.354 -10.648 -30.356 1.00 33.69 163 PRO A N 1
ATOM 1235 C CA . PRO A 1 163 ? -36.316 -10.272 -31.329 1.00 33.69 163 PRO A CA 1
ATOM 1236 C C . PRO A 1 163 ? -36.027 -8.751 -31.390 1.00 33.69 163 PRO A C 1
ATOM 1238 O O . PRO A 1 163 ? -36.486 -7.969 -30.559 1.00 33.69 163 PRO A O 1
ATOM 1241 N N . GLU A 1 164 ? -35.212 -8.336 -32.363 1.00 26.91 164 GLU A N 1
ATOM 1242 C CA . GLU A 1 164 ? -34.500 -7.053 -32.395 1.00 26.91 164 GLU A CA 1
ATOM 1243 C C . GLU A 1 164 ? -35.174 -5.902 -33.185 1.00 26.91 164 GLU A C 1
ATOM 1245 O O . GLU A 1 164 ? -35.788 -6.106 -34.231 1.00 26.91 164 GLU A O 1
ATOM 1250 N N . SER A 1 165 ? -34.795 -4.670 -32.808 1.00 28.25 165 SER A N 1
ATOM 1251 C CA . SER A 1 165 ? -34.433 -3.550 -33.714 1.00 28.25 165 SER A CA 1
ATOM 1252 C C . SER A 1 165 ? -35.485 -2.580 -34.322 1.00 28.25 165 SER A C 1
ATOM 1254 O O . SER A 1 165 ? -36.688 -2.800 -34.362 1.00 28.25 165 SER A O 1
ATOM 1256 N N . LEU A 1 166 ? -34.922 -1.464 -34.824 1.00 25.64 166 LEU A N 1
ATOM 1257 C CA . LEU A 1 166 ? -35.394 -0.526 -35.865 1.00 25.64 166 LEU A CA 1
ATOM 1258 C C . LEU A 1 166 ? -36.541 0.506 -35.623 1.00 25.64 166 LEU A C 1
ATOM 1260 O O . LEU A 1 166 ? -37.604 0.476 -36.226 1.00 25.64 166 LEU A O 1
ATOM 1264 N N . HIS A 1 167 ? -36.168 1.593 -34.931 1.00 27.03 167 HIS A N 1
ATOM 1265 C CA . HIS A 1 167 ? -36.084 2.974 -35.482 1.00 27.03 167 HIS A CA 1
ATOM 1266 C C . HIS A 1 167 ? -37.312 3.786 -36.025 1.00 27.03 167 HIS A C 1
ATOM 1268 O O . HIS A 1 167 ? -37.928 3.459 -37.031 1.00 27.03 167 HIS A O 1
ATOM 1274 N N . LYS A 1 168 ? -37.379 5.048 -35.536 1.00 29.95 168 LYS A N 1
ATOM 1275 C CA . LYS A 1 168 ? -37.809 6.326 -36.193 1.00 29.95 168 LYS A CA 1
ATOM 1276 C C . LYS A 1 168 ? -39.302 6.654 -36.452 1.00 29.95 168 LYS A C 1
ATOM 1278 O O . LYS A 1 168 ? -39.872 6.229 -37.452 1.00 29.95 168 LYS A O 1
ATOM 1283 N N . LYS A 1 169 ? -39.792 7.693 -35.740 1.00 28.16 169 LYS A N 1
ATOM 1284 C CA . LYS A 1 169 ? -40.317 9.004 -36.251 1.00 28.16 169 LYS A CA 1
ATOM 1285 C C . LYS A 1 169 ? -40.543 9.975 -35.048 1.00 28.16 169 LYS A C 1
ATOM 1287 O O . LYS A 1 169 ? -40.894 9.494 -33.984 1.00 28.16 169 LYS A O 1
ATOM 1292 N N . ILE A 1 170 ? -40.075 11.243 -35.033 1.00 26.58 170 ILE A N 1
ATOM 1293 C CA . ILE A 1 170 ? -40.605 12.496 -35.664 1.00 26.58 170 ILE A CA 1
ATOM 1294 C C . ILE A 1 170 ? -41.916 12.979 -34.978 1.00 26.58 170 ILE A C 1
ATOM 1296 O O . ILE A 1 170 ? -42.843 12.187 -34.923 1.00 26.58 170 ILE A O 1
ATOM 1300 N N . VAL A 1 171 ? -42.112 14.231 -34.492 1.00 27.34 171 VAL A N 1
ATOM 1301 C CA . VAL A 1 171 ? -41.255 15.453 -34.373 1.00 27.34 171 VAL A CA 1
ATOM 1302 C C . VAL A 1 171 ? -41.927 16.547 -33.489 1.00 27.34 171 VAL A C 1
ATOM 1304 O O . VAL A 1 171 ? -43.151 16.608 -33.501 1.00 27.34 171 VAL A O 1
ATOM 1307 N N . ARG A 1 172 ? -41.152 17.486 -32.882 1.00 25.86 172 ARG A N 1
ATOM 1308 C CA . ARG A 1 172 ? -41.598 18.736 -32.165 1.00 25.86 172 ARG A CA 1
ATOM 1309 C C . ARG A 1 172 ? -42.507 18.499 -30.927 1.00 25.86 172 ARG A C 1
ATOM 1311 O O . ARG A 1 172 ? -43.063 17.426 -30.784 1.00 25.86 172 ARG A O 1
ATOM 1318 N N . GLU A 1 173 ? -42.694 19.396 -29.950 1.00 25.12 173 GLU A N 1
ATOM 1319 C CA . GLU A 1 173 ? -42.160 20.728 -29.557 1.00 25.12 173 GLU A CA 1
ATOM 1320 C C . GLU A 1 173 ? -42.247 20.813 -27.991 1.00 25.12 173 GLU A C 1
ATOM 1322 O O . GLU A 1 173 ? -42.707 19.849 -27.389 1.00 25.12 173 GLU A O 1
ATOM 1327 N N . LYS A 1 174 ? -41.857 21.835 -27.203 1.00 25.78 174 LYS A N 1
ATOM 1328 C CA . LYS A 1 174 ? -41.407 23.239 -27.393 1.00 25.78 174 LYS A CA 1
ATOM 1329 C C . LYS A 1 174 ? -40.455 23.647 -26.231 1.00 25.78 174 LYS A C 1
ATOM 1331 O O . LYS A 1 174 ? -39.973 22.779 -25.515 1.00 25.78 174 LYS A O 1
ATOM 1336 N N . TYR A 1 175 ? -40.203 24.947 -26.016 1.00 25.77 175 TYR A N 1
ATOM 1337 C CA . TYR A 1 175 ? -39.460 25.491 -24.858 1.00 25.77 175 TYR A CA 1
ATOM 1338 C C . TYR A 1 175 ? -40.326 26.416 -23.985 1.00 25.77 175 TYR A C 1
ATOM 1340 O O . TYR A 1 175 ? -41.090 27.215 -24.522 1.00 25.77 175 TYR A O 1
ATOM 1348 N N . SER A 1 176 ? -40.073 26.395 -22.671 1.00 25.47 176 SER A N 1
ATOM 1349 C CA . SER A 1 176 ? -40.439 27.440 -21.698 1.00 25.47 176 SER A CA 1
ATOM 1350 C C . SER A 1 176 ? -39.264 27.652 -20.731 1.00 25.47 176 SER A C 1
ATOM 1352 O O . SER A 1 176 ? -38.677 26.675 -20.271 1.00 25.47 176 SER A O 1
ATOM 1354 N N . GLN A 1 177 ? -38.901 28.902 -20.423 1.00 30.23 177 GLN A N 1
ATOM 1355 C CA . GLN A 1 177 ? -37.840 29.249 -19.459 1.00 30.23 177 GLN A CA 1
ATOM 1356 C C . GLN A 1 177 ? -38.421 29.804 -18.148 1.00 30.23 177 GLN A C 1
ATOM 1358 O O . GLN A 1 177 ? -39.489 30.414 -18.169 1.00 30.23 177 GLN A O 1
ATOM 1363 N N . PRO A 1 178 ? -37.658 29.721 -17.045 1.00 27.30 178 PRO A N 1
ATOM 1364 C CA . PRO A 1 178 ? -37.628 30.755 -16.013 1.00 27.30 178 PRO A CA 1
ATOM 1365 C C . PRO A 1 178 ? -36.256 31.464 -15.933 1.00 27.30 178 PRO A C 1
ATOM 1367 O O . PRO A 1 178 ? -35.249 30.991 -16.460 1.00 27.30 178 PRO A O 1
ATOM 1370 N N . GLN A 1 179 ? -36.234 32.635 -15.293 1.00 27.70 179 GLN A N 1
ATOM 1371 C CA . GLN A 1 179 ? -35.122 33.599 -15.315 1.00 27.70 179 GLN A CA 1
ATOM 1372 C C . GLN A 1 179 ? -34.040 33.337 -14.244 1.00 27.70 179 GLN A C 1
ATOM 1374 O O . GLN A 1 179 ? -34.267 32.623 -13.270 1.00 27.70 179 GLN A O 1
ATOM 1379 N N . LYS A 1 180 ? -32.872 33.983 -14.398 1.00 29.27 180 LYS A N 1
ATOM 1380 C CA . LYS A 1 180 ? -31.837 34.123 -13.354 1.00 29.27 180 LYS A CA 1
ATOM 1381 C C . LYS A 1 180 ? -31.894 35.506 -12.695 1.00 29.27 180 LYS A C 1
ATOM 1383 O O . LYS A 1 180 ? -32.222 36.484 -13.360 1.00 29.27 180 LYS A O 1
ATOM 1388 N N . SER A 1 181 ? -31.474 35.580 -11.433 1.00 26.41 181 SER A N 1
ATOM 1389 C CA . SER A 1 181 ? -31.071 36.809 -10.734 1.00 26.41 181 SER A CA 1
ATOM 1390 C C . SER A 1 181 ? -29.540 36.873 -10.585 1.00 26.41 181 SER A C 1
ATOM 1392 O O . SER A 1 181 ? -28.866 35.842 -10.632 1.00 26.41 181 SER A O 1
ATOM 1394 N N . GLU A 1 182 ? -28.985 38.080 -10.436 1.00 35.09 182 GLU A N 1
ATOM 1395 C CA . GLU A 1 182 ? -27.537 38.332 -10.336 1.00 35.09 182 GLU A CA 1
ATOM 1396 C C . GLU A 1 182 ? -27.110 38.868 -8.956 1.00 35.09 182 GLU A C 1
ATOM 1398 O O . GLU A 1 182 ? -27.927 39.371 -8.188 1.00 35.09 182 GLU A O 1
ATOM 1403 N N . GLY A 1 183 ? -25.800 38.804 -8.685 1.00 32.47 183 GLY A N 1
ATOM 1404 C CA . GLY A 1 183 ? -25.143 39.315 -7.475 1.00 32.47 183 GLY A CA 1
ATOM 1405 C C . GLY A 1 183 ? -24.450 38.200 -6.675 1.00 32.47 183 GLY A C 1
ATOM 1406 O O . GLY A 1 183 ? -25.037 37.146 -6.466 1.00 32.47 183 GLY A O 1
ATOM 1407 N N . THR A 1 184 ? -23.203 38.334 -6.214 1.00 28.78 184 THR A N 1
ATOM 1408 C CA . THR A 1 184 ? -22.233 39.445 -6.325 1.00 28.78 184 THR A CA 1
ATOM 1409 C C . THR A 1 184 ? -20.815 38.873 -6.319 1.00 28.78 184 THR A C 1
ATOM 1411 O O . THR A 1 184 ? -20.499 38.116 -5.406 1.00 28.78 184 THR A O 1
ATOM 1414 N N . ASP A 1 185 ? -19.947 39.234 -7.275 1.00 39.31 185 ASP A N 1
ATOM 1415 C CA . ASP A 1 185 ? -18.566 38.722 -7.270 1.00 39.31 185 ASP A CA 1
ATOM 1416 C C . ASP A 1 185 ? -17.605 39.575 -8.127 1.00 39.31 185 ASP A C 1
ATOM 1418 O O . ASP A 1 185 ? -17.551 39.430 -9.356 1.00 39.31 185 ASP A O 1
ATOM 1422 N N . THR A 1 186 ? -16.871 40.497 -7.490 1.00 42.19 186 THR A N 1
ATOM 1423 C CA . THR A 1 186 ? -16.114 41.563 -8.189 1.00 42.19 186 THR A CA 1
ATOM 1424 C C . THR A 1 186 ? -14.634 41.656 -7.800 1.00 42.19 186 THR A C 1
ATOM 1426 O O . THR A 1 186 ? -13.846 42.177 -8.583 1.00 42.19 186 THR A O 1
ATOM 1429 N N . ILE A 1 187 ? -14.231 41.151 -6.626 1.00 41.09 187 ILE A N 1
ATOM 1430 C CA . ILE A 1 187 ? -12.875 41.367 -6.081 1.00 41.09 187 ILE A CA 1
ATOM 1431 C C . ILE A 1 187 ? -11.874 40.326 -6.618 1.00 41.09 187 ILE A C 1
ATOM 1433 O O . ILE A 1 187 ? -10.828 40.701 -7.147 1.00 41.09 187 ILE A O 1
ATOM 1437 N N . ASN A 1 188 ? -12.216 39.033 -6.587 1.00 45.31 188 ASN A N 1
ATOM 1438 C CA . ASN A 1 188 ? -11.303 37.946 -6.991 1.00 45.31 188 ASN A CA 1
ATOM 1439 C C . ASN A 1 188 ? -10.865 38.037 -8.469 1.00 45.31 188 ASN A C 1
ATOM 1441 O O . ASN A 1 188 ? -9.703 37.802 -8.803 1.00 45.31 188 ASN A O 1
ATOM 1445 N N . LYS A 1 189 ? -11.770 38.495 -9.346 1.00 45.34 189 LYS A N 1
ATOM 1446 C CA . LYS A 1 189 ? -11.564 38.596 -10.805 1.00 45.34 189 LYS A CA 1
ATOM 1447 C C . LYS A 1 189 ? -10.460 39.571 -11.228 1.00 45.34 189 LYS A C 1
ATOM 1449 O O . LYS A 1 189 ? -10.076 39.563 -12.396 1.00 45.34 189 LYS A O 1
ATOM 1454 N N . ALA A 1 190 ? -9.963 40.430 -10.335 1.00 45.06 190 ALA A N 1
ATOM 1455 C CA . ALA A 1 190 ? -8.821 41.295 -10.629 1.00 45.06 190 ALA A CA 1
ATOM 1456 C C . ALA A 1 190 ? -7.496 40.508 -10.624 1.00 45.06 190 ALA A C 1
ATOM 1458 O O . ALA A 1 190 ? -6.710 40.625 -11.564 1.00 45.06 190 ALA A O 1
ATOM 1459 N N . ALA A 1 191 ? -7.284 39.658 -9.613 1.00 42.81 191 ALA A N 1
ATOM 1460 C CA . ALA A 1 191 ? -6.064 38.864 -9.463 1.00 42.81 191 ALA A CA 1
ATOM 1461 C C . ALA A 1 191 ? -5.942 37.784 -10.553 1.00 42.81 191 ALA A C 1
ATOM 1463 O O . ALA A 1 191 ? -4.908 37.679 -11.213 1.00 42.81 191 ALA A O 1
ATOM 1464 N N . GLU A 1 192 ? -7.030 37.047 -10.810 1.00 47.28 192 GLU A N 1
ATOM 1465 C CA . GLU A 1 192 ? -7.092 35.998 -11.842 1.00 47.28 192 GLU A CA 1
ATOM 1466 C C . GLU A 1 192 ? -6.737 36.532 -13.240 1.00 47.28 192 GLU A C 1
ATOM 1468 O O . GLU A 1 192 ? -6.020 35.886 -14.005 1.00 47.28 192 GLU A O 1
ATOM 1473 N N . ARG A 1 193 ? -7.195 37.749 -13.569 1.00 51.12 193 ARG A N 1
ATOM 1474 C CA . ARG A 1 193 ? -6.897 38.399 -14.854 1.00 51.12 193 ARG A CA 1
ATOM 1475 C C . ARG A 1 193 ? -5.423 38.756 -15.004 1.00 51.12 193 ARG A C 1
ATOM 1477 O O . ARG A 1 193 ? -4.899 38.602 -16.101 1.00 51.12 193 ARG A O 1
ATOM 1484 N N . SER A 1 194 ? -4.760 39.193 -13.932 1.00 49.28 194 SER A N 1
ATOM 1485 C CA . SER A 1 194 ? -3.327 39.509 -13.971 1.00 49.28 194 SER A CA 1
ATOM 1486 C C . SER A 1 194 ? -2.498 38.255 -14.263 1.00 49.28 194 SER A C 1
ATOM 1488 O O . SER A 1 194 ? -1.700 38.247 -15.197 1.00 49.28 194 SER A O 1
ATOM 1490 N N . ALA A 1 195 ? -2.762 37.162 -13.537 1.00 51.16 195 ALA A N 1
ATOM 1491 C CA . ALA A 1 195 ? -2.079 35.884 -13.741 1.00 51.16 195 ALA A CA 1
ATOM 1492 C C . ALA A 1 195 ? -2.331 35.295 -15.144 1.00 51.16 195 ALA A C 1
ATOM 1494 O O . ALA A 1 195 ? -1.420 34.755 -15.770 1.00 51.16 195 ALA A O 1
ATOM 1495 N N . SER A 1 196 ? -3.554 35.437 -15.670 1.00 59.09 196 SER A N 1
ATOM 1496 C CA . SER A 1 196 ? -3.915 34.959 -17.011 1.00 59.09 196 SER A CA 1
ATOM 1497 C C . SER A 1 196 ? -3.183 35.698 -18.142 1.00 59.09 196 SER A C 1
ATOM 1499 O O . SER A 1 196 ? -2.881 35.077 -19.165 1.00 59.09 196 SER A O 1
ATOM 1501 N N . VAL A 1 197 ? -2.894 36.995 -17.981 1.00 61.19 197 VAL A N 1
ATOM 1502 C CA . VAL A 1 197 ? -2.112 37.774 -18.957 1.00 61.19 197 VAL A CA 1
ATOM 1503 C C . VAL A 1 197 ? -0.637 37.380 -18.894 1.00 61.19 197 VAL A C 1
ATOM 1505 O O . VAL A 1 197 ? -0.073 36.996 -19.916 1.00 61.19 197 VAL A O 1
ATOM 1508 N N . GLU A 1 198 ? -0.037 37.368 -17.703 1.00 59.62 198 GLU A N 1
ATOM 1509 C CA . GLU A 1 198 ? 1.393 37.075 -17.537 1.00 59.62 198 GLU A CA 1
ATOM 1510 C C . GLU A 1 198 ? 1.760 35.650 -18.005 1.00 59.62 198 GLU A C 1
ATOM 1512 O O . GLU A 1 198 ? 2.778 35.436 -18.668 1.00 59.62 198 GLU A O 1
ATOM 1517 N N . ALA A 1 199 ? 0.894 34.664 -17.744 1.00 57.03 199 ALA A N 1
ATOM 1518 C CA . ALA A 1 199 ? 1.059 33.304 -18.260 1.00 57.03 199 ALA A CA 1
ATOM 1519 C C . ALA A 1 199 ? 1.005 33.241 -19.801 1.00 57.03 199 ALA A C 1
ATOM 1521 O O . ALA A 1 199 ? 1.708 32.434 -20.413 1.00 57.03 199 ALA A O 1
ATOM 1522 N N . SER A 1 200 ? 0.205 34.106 -20.434 1.00 61.75 200 SER A N 1
ATOM 1523 C CA . SER A 1 200 ? 0.097 34.184 -21.896 1.00 61.75 200 SER A CA 1
ATOM 1524 C C . SER A 1 200 ? 1.360 34.781 -22.523 1.00 61.75 200 SER A C 1
ATOM 1526 O O . SER A 1 200 ? 1.856 34.248 -23.514 1.00 61.75 200 SER A O 1
ATOM 1528 N N . GLU A 1 201 ? 1.931 35.830 -21.925 1.00 64.44 201 GLU A N 1
ATOM 1529 C CA . GLU A 1 201 ? 3.192 36.437 -22.381 1.00 64.44 201 GLU A CA 1
ATOM 1530 C C . GLU A 1 201 ? 4.379 35.474 -22.243 1.00 64.44 201 GLU A C 1
ATOM 1532 O O . GLU A 1 201 ? 5.139 35.284 -23.196 1.00 64.44 201 GLU A O 1
ATOM 1537 N N . ARG A 1 202 ? 4.502 34.782 -21.099 1.00 63.97 202 ARG A N 1
ATOM 1538 C CA . ARG A 1 202 ? 5.548 33.761 -20.896 1.00 63.97 202 ARG A CA 1
ATOM 1539 C C . ARG A 1 202 ? 5.480 32.646 -21.947 1.00 63.97 202 ARG A C 1
ATOM 1541 O O . ARG A 1 202 ? 6.521 32.214 -22.432 1.00 63.97 202 ARG A O 1
ATOM 1548 N N . MET A 1 203 ? 4.277 32.205 -22.323 1.00 62.00 203 MET A N 1
ATOM 1549 C CA . MET A 1 203 ? 4.062 31.166 -23.339 1.00 62.00 203 MET A CA 1
ATOM 1550 C C . MET A 1 203 ? 4.385 31.652 -24.766 1.00 62.00 203 MET A C 1
ATOM 1552 O O . MET A 1 203 ? 4.976 30.908 -25.549 1.00 62.00 203 MET A O 1
ATOM 1556 N N . LEU A 1 204 ? 4.048 32.901 -25.115 1.00 60.44 204 LEU A N 1
ATOM 1557 C CA . LEU A 1 204 ? 4.399 33.484 -26.420 1.00 60.44 204 LEU A CA 1
ATOM 1558 C C . LEU A 1 204 ? 5.921 33.509 -26.649 1.00 60.44 204 LEU A C 1
ATOM 1560 O O . LEU A 1 204 ? 6.379 33.240 -27.762 1.00 60.44 204 LEU A O 1
ATOM 1564 N N . ASN A 1 205 ? 6.692 33.747 -25.585 1.00 68.00 205 ASN A N 1
ATOM 1565 C CA . ASN A 1 205 ? 8.148 33.903 -25.627 1.00 68.00 205 ASN A CA 1
ATOM 1566 C C . ASN A 1 205 ? 8.953 32.580 -25.642 1.00 68.00 205 ASN A C 1
ATOM 1568 O O . ASN A 1 205 ? 10.176 32.626 -25.754 1.00 68.00 205 ASN A O 1
ATOM 1572 N N . GLN A 1 206 ? 8.322 31.401 -25.544 1.00 56.84 206 GLN A N 1
ATOM 1573 C CA . GLN A 1 206 ? 9.034 30.109 -25.560 1.00 56.84 206 GLN A CA 1
ATOM 1574 C C . GLN A 1 206 ? 9.345 29.621 -26.990 1.00 56.84 206 GLN A C 1
ATOM 1576 O O . GLN A 1 206 ? 8.408 29.411 -27.762 1.00 56.84 206 GLN A O 1
ATOM 1581 N N . PRO A 1 207 ? 10.609 29.368 -27.380 1.00 37.38 207 PRO A N 1
ATOM 1582 C CA . PRO A 1 207 ? 10.934 28.833 -28.705 1.00 37.38 207 PRO A CA 1
ATOM 1583 C C . PRO A 1 207 ? 10.631 27.324 -28.791 1.00 37.38 207 PRO A C 1
ATOM 1585 O O . PRO A 1 207 ? 11.399 26.502 -28.297 1.00 37.38 207 PRO A O 1
ATOM 1588 N N . SER A 1 208 ? 9.513 26.940 -29.420 1.00 54.69 208 SER A N 1
ATOM 1589 C CA . SER A 1 208 ? 9.181 25.532 -29.691 1.00 54.69 208 SER A CA 1
ATOM 1590 C C . SER A 1 208 ? 8.183 25.385 -30.841 1.00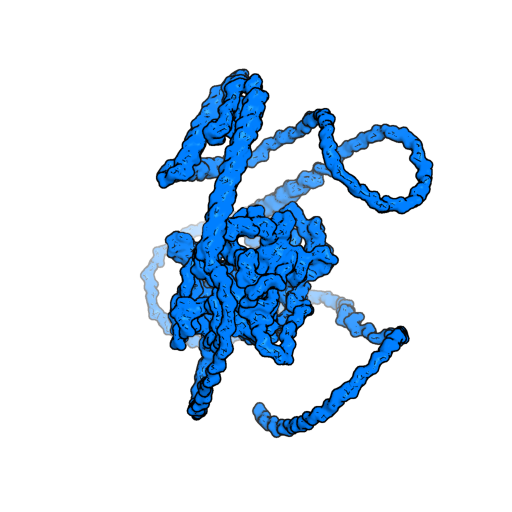 54.69 208 SER A C 1
ATOM 1592 O O . SER A 1 208 ? 7.063 25.894 -30.774 1.00 54.69 208 SER A O 1
ATOM 1594 N N . ARG A 1 209 ? 8.564 24.592 -31.852 1.00 39.91 209 ARG A N 1
ATOM 1595 C CA . ARG A 1 209 ? 7.796 24.352 -33.089 1.00 39.91 209 ARG A CA 1
ATOM 1596 C C . ARG A 1 209 ? 6.409 23.736 -32.852 1.00 39.91 209 ARG A C 1
ATOM 1598 O O . ARG A 1 209 ? 5.508 23.948 -33.655 1.00 39.91 209 ARG A O 1
ATOM 1605 N N . PHE A 1 210 ? 6.227 23.004 -31.750 1.00 41.31 210 PHE A N 1
ATOM 1606 C CA . PHE A 1 210 ? 4.927 22.445 -31.350 1.00 41.31 210 PHE A CA 1
ATOM 1607 C C . PHE A 1 210 ? 4.017 23.465 -30.650 1.00 41.31 210 PHE A C 1
ATOM 1609 O O . PHE A 1 210 ? 2.805 23.284 -30.629 1.00 41.31 210 PHE A O 1
ATOM 1616 N N . VAL A 1 211 ? 4.585 24.543 -30.101 1.00 50.97 211 VAL A N 1
ATOM 1617 C CA . VAL A 1 211 ? 3.846 25.608 -29.403 1.00 50.97 211 VAL A CA 1
ATOM 1618 C C . VAL A 1 211 ? 3.457 26.730 -30.375 1.00 50.97 211 VAL A C 1
ATOM 1620 O O . VAL A 1 211 ? 2.502 27.458 -30.128 1.00 50.97 211 VAL A O 1
ATOM 1623 N N . ASP A 1 212 ? 4.135 26.866 -31.519 1.00 51.78 212 ASP A N 1
ATOM 1624 C CA . ASP A 1 212 ? 3.892 27.954 -32.479 1.00 51.78 212 ASP A CA 1
ATOM 1625 C C . ASP A 1 212 ? 2.492 27.924 -33.130 1.00 51.78 212 ASP A C 1
ATOM 1627 O O . ASP A 1 212 ? 1.918 28.982 -33.403 1.00 51.78 212 ASP A O 1
ATOM 1631 N N . SER A 1 213 ? 1.886 26.745 -33.307 1.00 52.47 213 SER A N 1
ATOM 1632 C CA . SER A 1 213 ? 0.478 26.612 -33.719 1.00 52.47 213 SER A CA 1
ATOM 1633 C C . SER A 1 213 ? -0.484 27.124 -32.637 1.00 52.47 213 SER A C 1
ATOM 1635 O O . SER A 1 213 ? -1.421 27.870 -32.935 1.00 52.47 213 SER A O 1
ATOM 1637 N N . GLU A 1 214 ? -0.215 26.803 -31.370 1.00 55.91 214 GLU A N 1
ATOM 1638 C CA . GLU A 1 214 ? -0.991 27.262 -30.216 1.00 55.91 214 GLU A CA 1
ATOM 1639 C C . GLU A 1 214 ? -0.831 28.775 -29.977 1.00 55.91 214 GLU A C 1
ATOM 1641 O O . GLU A 1 214 ? -1.813 29.467 -29.696 1.00 55.91 214 GLU A O 1
ATOM 1646 N N . LYS A 1 215 ? 0.379 29.327 -30.169 1.00 62.34 215 LYS A N 1
ATOM 1647 C CA . LYS A 1 215 ? 0.630 30.780 -30.171 1.00 62.34 215 LYS A CA 1
ATOM 1648 C C . LYS A 1 215 ? -0.183 31.482 -31.247 1.00 62.34 215 LYS A C 1
ATOM 1650 O O . LYS A 1 215 ? -0.845 32.470 -30.940 1.00 62.34 215 LYS A O 1
ATOM 1655 N N . LYS A 1 216 ? -0.151 30.979 -32.488 1.00 67.94 216 LYS A N 1
ATOM 1656 C CA . LYS A 1 216 ? -0.882 31.554 -33.629 1.00 67.94 216 LYS A CA 1
ATOM 1657 C C . LYS A 1 216 ? -2.383 31.606 -33.330 1.00 67.94 216 LYS A C 1
ATOM 1659 O O . LYS A 1 216 ? -2.995 32.664 -33.470 1.00 67.94 216 LYS A O 1
ATOM 1664 N N . LEU A 1 217 ? -2.939 30.515 -32.795 1.00 58.53 217 LEU A N 1
ATOM 1665 C CA . LEU A 1 217 ? -4.325 30.449 -32.328 1.00 58.53 217 LEU A CA 1
ATOM 1666 C C . LEU A 1 217 ? -4.613 31.462 -31.202 1.00 58.53 217 LEU A C 1
ATOM 1668 O O . LEU A 1 217 ? -5.581 32.218 -31.283 1.00 58.53 217 LEU A O 1
ATOM 1672 N N . LYS A 1 218 ? -3.764 31.538 -30.169 1.00 61.66 218 LYS A N 1
ATOM 1673 C CA . LYS A 1 218 ? -3.941 32.467 -29.036 1.00 61.66 218 LYS A CA 1
ATOM 1674 C C . LYS A 1 218 ? -3.799 33.943 -29.432 1.00 61.66 218 LYS A C 1
ATOM 1676 O O . LYS A 1 218 ? -4.569 34.765 -28.941 1.00 61.66 218 LYS A O 1
ATOM 1681 N N . GLN A 1 219 ? -2.908 34.287 -30.362 1.00 69.75 219 GLN A N 1
ATOM 1682 C CA . GLN A 1 219 ? -2.810 35.633 -30.948 1.00 69.75 219 GLN A CA 1
ATOM 1683 C C . GLN A 1 219 ? -4.078 36.004 -31.735 1.00 69.75 219 GLN A C 1
ATOM 1685 O O . GLN A 1 219 ? -4.594 37.113 -31.600 1.00 69.75 219 GLN A O 1
ATOM 1690 N N . GLN A 1 220 ? -4.629 35.069 -32.512 1.00 64.25 220 GLN A N 1
ATOM 1691 C CA . GLN A 1 220 ? -5.874 35.281 -33.260 1.00 64.25 220 GLN A CA 1
ATOM 1692 C C . GLN A 1 220 ? -7.095 35.426 -32.328 1.00 64.25 220 GLN A C 1
ATOM 1694 O O . GLN A 1 220 ? -7.950 36.283 -32.560 1.00 64.25 220 GLN A O 1
ATOM 1699 N N . LEU A 1 221 ? -7.140 34.671 -31.225 1.00 62.25 221 LEU A N 1
ATOM 1700 C CA . LEU A 1 221 ? -8.148 34.823 -30.167 1.00 62.25 221 LEU A CA 1
ATOM 1701 C C . LEU A 1 221 ? -8.013 36.153 -29.400 1.00 62.25 221 LEU A C 1
ATOM 1703 O O . LEU A 1 221 ? -9.031 36.764 -29.069 1.00 62.25 221 LEU A O 1
ATOM 1707 N N . LEU A 1 222 ? -6.789 36.640 -29.162 1.00 68.44 222 LEU A N 1
ATOM 1708 C CA . LEU A 1 222 ? -6.535 37.965 -28.581 1.00 68.44 222 LEU A CA 1
ATOM 1709 C C . LEU A 1 222 ? -7.104 39.083 -29.465 1.00 68.44 222 LEU A C 1
ATOM 1711 O O . LEU A 1 222 ? -7.902 39.886 -28.980 1.00 68.44 222 LEU A O 1
ATOM 1715 N N . LEU A 1 223 ? -6.792 39.077 -30.766 1.00 69.69 223 LEU A N 1
ATOM 1716 C CA . LEU A 1 223 ? -7.329 40.044 -31.736 1.00 69.69 223 LEU A CA 1
ATOM 1717 C C . LEU A 1 223 ? -8.868 40.024 -31.799 1.00 69.69 223 LEU A C 1
ATOM 1719 O O . LEU A 1 223 ? -9.502 41.074 -31.927 1.00 69.69 223 LEU A O 1
ATOM 1723 N N . LEU A 1 224 ? -9.492 38.847 -31.672 1.00 60.56 224 LEU A N 1
ATOM 1724 C CA . LEU A 1 224 ? -10.951 38.729 -31.574 1.00 60.56 224 LEU A CA 1
ATOM 1725 C C . LEU A 1 224 ? -11.507 39.307 -30.268 1.00 60.56 224 LEU A C 1
ATOM 1727 O O . LEU A 1 224 ? -12.505 40.027 -30.301 1.00 60.56 224 LEU A O 1
ATOM 1731 N N . MET A 1 225 ? -10.864 39.045 -29.127 1.00 66.06 225 MET A N 1
ATOM 1732 C CA . MET A 1 225 ? -11.261 39.637 -27.848 1.00 66.06 225 MET A CA 1
ATOM 1733 C C . MET A 1 225 ? -11.129 41.171 -27.868 1.00 66.06 225 MET A C 1
ATOM 1735 O O . MET A 1 225 ? -11.944 41.864 -27.259 1.00 66.06 225 MET A O 1
ATOM 1739 N N . GLU A 1 226 ? -10.132 41.725 -28.558 1.00 71.06 226 GLU A N 1
ATOM 1740 C CA . GLU A 1 226 ? -9.984 43.176 -28.710 1.00 71.06 226 GLU A CA 1
ATOM 1741 C C . GLU A 1 226 ? -11.064 43.787 -29.605 1.00 71.06 226 GLU A C 1
ATOM 1743 O O . GLU A 1 226 ? -11.671 44.783 -29.207 1.00 71.06 226 GLU A O 1
ATOM 1748 N N . LYS A 1 227 ? -11.411 43.149 -30.731 1.00 65.25 227 LYS A N 1
ATOM 1749 C CA . LYS A 1 227 ? -12.565 43.564 -31.550 1.00 65.25 227 LYS A CA 1
ATOM 1750 C C . LYS A 1 227 ? -13.874 43.528 -30.754 1.00 65.25 227 LYS A C 1
ATOM 1752 O O . LYS A 1 227 ? -14.592 44.522 -30.730 1.00 65.25 227 LYS A O 1
ATOM 1757 N N . GLN A 1 228 ? -14.116 42.477 -29.967 1.00 59.38 228 GLN A N 1
ATOM 1758 C CA . GLN A 1 228 ? -15.275 42.407 -29.064 1.00 59.38 228 GLN A CA 1
ATOM 1759 C C . GLN A 1 228 ? -15.278 43.502 -27.978 1.00 59.38 228 GLN A C 1
ATOM 1761 O O . GLN A 1 228 ? -16.345 43.966 -27.573 1.00 59.38 228 GLN A O 1
ATOM 1766 N N . LYS A 1 229 ? -14.107 43.934 -27.485 1.00 67.75 229 LYS A N 1
ATOM 1767 C CA . LYS A 1 229 ? -13.988 45.076 -26.555 1.00 67.75 229 LYS A CA 1
ATOM 1768 C C . LYS A 1 229 ? -14.242 46.416 -27.255 1.00 67.75 229 LYS A C 1
ATOM 1770 O O . LYS A 1 229 ? -14.782 47.318 -26.617 1.00 67.75 229 LYS A O 1
ATOM 1775 N N . ALA A 1 230 ? -13.876 46.549 -28.531 1.00 67.50 230 ALA A N 1
ATOM 1776 C CA . ALA A 1 230 ? -14.170 47.725 -29.347 1.00 67.50 230 ALA A CA 1
ATOM 1777 C C . ALA A 1 230 ? -15.671 47.821 -29.671 1.00 67.50 230 ALA A C 1
ATOM 1779 O O . ALA A 1 230 ? -16.283 48.839 -29.358 1.00 67.50 230 ALA A O 1
ATOM 1780 N N . GLU A 1 231 ? -16.292 46.740 -30.156 1.00 62.00 231 GLU A N 1
ATOM 1781 C CA . GLU A 1 231 ? -17.742 46.649 -30.404 1.00 62.00 231 GLU A CA 1
ATOM 1782 C C . GLU A 1 231 ? -18.569 46.931 -29.138 1.00 62.00 231 GLU A C 1
ATOM 1784 O O . GLU A 1 231 ? -19.592 47.606 -29.198 1.00 62.00 231 GLU A O 1
ATOM 1789 N N . LYS A 1 232 ? -18.107 46.501 -27.955 1.00 61.97 232 LYS A N 1
ATOM 1790 C CA . LYS A 1 232 ? -18.759 46.849 -26.677 1.00 61.97 232 LYS A CA 1
ATOM 1791 C C . LYS A 1 232 ? -18.595 48.314 -26.248 1.00 61.97 232 LYS A C 1
ATOM 1793 O O . LYS A 1 232 ? -19.288 48.732 -25.324 1.00 61.97 232 LYS A O 1
ATOM 1798 N N . LYS A 1 233 ? -17.705 49.090 -26.879 1.00 66.38 233 LYS A N 1
ATOM 1799 C CA . LYS A 1 233 ? -17.602 50.551 -26.700 1.00 66.38 233 LYS A CA 1
ATOM 1800 C C . LYS A 1 233 ? -18.395 51.318 -27.760 1.00 66.38 233 LYS A C 1
ATOM 1802 O O . LYS A 1 233 ? -19.031 52.310 -27.424 1.00 66.38 233 LYS A O 1
ATOM 1807 N N . SER A 1 234 ? -18.371 50.875 -29.015 1.00 60.22 234 SER A N 1
ATOM 1808 C CA . SER A 1 234 ? -19.187 51.435 -30.096 1.00 60.22 234 SER A CA 1
ATOM 1809 C C . SER A 1 234 ? -20.537 50.718 -30.152 1.00 60.22 234 SER A C 1
ATOM 1811 O O . SER A 1 234 ? -20.683 49.742 -30.883 1.00 60.22 234 SER A O 1
ATOM 1813 N N . SER A 1 235 ? -21.516 51.185 -29.371 1.00 57.66 235 SER A N 1
ATOM 1814 C CA . SER A 1 235 ? -22.849 50.576 -29.246 1.00 57.66 235 SER A CA 1
ATOM 1815 C C . SER A 1 235 ? -23.606 50.517 -30.585 1.00 57.66 235 SER A C 1
ATOM 1817 O O . SER A 1 235 ? -24.378 51.419 -30.916 1.00 57.66 235 SER A O 1
ATOM 1819 N N . ALA A 1 236 ? -23.367 49.457 -31.358 1.00 51.56 236 ALA A N 1
ATOM 1820 C CA . ALA A 1 236 ? -23.946 49.246 -32.677 1.00 51.56 236 ALA A CA 1
ATOM 1821 C C . ALA A 1 236 ? -25.454 48.975 -32.567 1.00 51.56 236 ALA A C 1
ATOM 1823 O O . ALA A 1 236 ? -25.887 48.049 -31.881 1.00 51.56 236 ALA A O 1
ATOM 1824 N N . SER A 1 237 ? -26.259 49.787 -33.250 1.00 53.59 237 SER A N 1
ATOM 1825 C CA . SER A 1 237 ? -27.726 49.728 -33.206 1.00 53.59 237 SER A CA 1
ATOM 1826 C C . SER A 1 237 ? -28.338 48.652 -34.115 1.00 53.59 237 SER A C 1
ATOM 1828 O O . SER A 1 237 ? -29.548 48.440 -34.075 1.00 53.59 237 SER A O 1
ATOM 1830 N N . ASN A 1 238 ? -27.523 47.967 -34.922 1.00 55.28 238 ASN A N 1
ATOM 1831 C CA . ASN A 1 238 ? -27.954 46.973 -35.900 1.00 55.28 238 ASN A CA 1
ATOM 1832 C C . ASN A 1 238 ? -27.449 45.564 -35.519 1.00 55.28 238 ASN A C 1
ATOM 1834 O O . ASN A 1 238 ? -26.240 45.329 -35.548 1.00 55.28 238 ASN A O 1
ATOM 1838 N N . PRO A 1 239 ? -28.337 44.594 -35.215 1.00 49.97 239 PRO A N 1
ATOM 1839 C CA . PRO A 1 239 ? -27.934 43.231 -34.856 1.00 49.97 239 PRO A CA 1
ATOM 1840 C C . PRO A 1 239 ? -27.122 42.485 -35.926 1.00 49.97 239 PRO A C 1
ATOM 1842 O O . PRO A 1 239 ? -26.400 41.551 -35.581 1.00 49.97 239 PRO A O 1
ATOM 1845 N N . ASN A 1 240 ? -27.221 42.882 -37.200 1.00 50.91 240 ASN A N 1
ATOM 1846 C CA . ASN A 1 240 ? -26.466 42.261 -38.294 1.00 50.91 240 ASN A CA 1
ATOM 1847 C C . ASN A 1 240 ? -25.007 42.747 -38.392 1.00 50.91 240 ASN A C 1
ATOM 1849 O O . ASN A 1 240 ? -24.198 42.048 -38.991 1.00 50.91 240 ASN A O 1
ATOM 1853 N N . ASP A 1 241 ? -24.658 43.884 -37.777 1.00 52.47 241 ASP A N 1
ATOM 1854 C CA . ASP A 1 241 ? -23.281 44.407 -37.743 1.00 52.47 241 ASP A CA 1
ATOM 1855 C C . ASP A 1 241 ? -22.475 43.881 -36.535 1.00 52.47 241 ASP A C 1
ATOM 1857 O O . ASP A 1 241 ? -21.322 44.259 -36.333 1.00 52.47 241 ASP A O 1
ATOM 1861 N N . SER A 1 242 ? -23.061 43.007 -35.705 1.00 52.94 242 SER A N 1
ATOM 1862 C CA . SER A 1 242 ? -22.377 42.432 -34.543 1.00 52.94 242 SER A CA 1
ATOM 1863 C C . SER A 1 242 ? -21.615 41.156 -34.903 1.00 52.94 242 SER A C 1
ATOM 1865 O O . SER A 1 242 ? -22.212 40.140 -35.271 1.00 52.94 242 SER A O 1
ATOM 1867 N N . VAL A 1 243 ? -20.296 41.145 -34.682 1.00 51.97 243 VAL A N 1
ATOM 1868 C CA . VAL A 1 243 ? -19.446 39.959 -34.919 1.00 51.97 243 VAL A CA 1
ATOM 1869 C C . VAL A 1 243 ? -19.816 38.803 -33.974 1.00 51.97 243 VAL A C 1
ATOM 1871 O O . VAL A 1 243 ? -19.580 37.633 -34.280 1.00 51.97 243 VAL A O 1
ATOM 1874 N N . LEU A 1 244 ? -20.486 39.107 -32.856 1.00 48.59 244 LEU A N 1
ATOM 1875 C CA . LEU A 1 244 ? -21.049 38.130 -31.917 1.00 48.59 244 LEU A CA 1
ATOM 1876 C C . LEU A 1 244 ? -22.270 37.357 -32.461 1.00 48.59 244 LEU A C 1
ATOM 1878 O O . LEU A 1 244 ? -22.762 36.457 -31.782 1.00 48.59 244 LEU A O 1
ATOM 1882 N N . GLY A 1 245 ? -22.734 37.641 -33.684 1.00 48.34 245 GLY A N 1
ATOM 1883 C CA . GLY A 1 245 ? -23.726 36.817 -34.384 1.00 48.34 245 GLY A CA 1
ATOM 1884 C C . GLY A 1 245 ? -23.229 35.412 -34.770 1.00 48.34 245 GLY A C 1
ATOM 1885 O O . GLY A 1 245 ? -24.049 34.536 -35.050 1.00 48.34 245 GLY A O 1
ATOM 1886 N N . ILE A 1 246 ? -21.909 35.175 -34.762 1.00 47.38 246 ILE A N 1
ATOM 1887 C CA . ILE A 1 246 ? -21.274 33.905 -35.150 1.00 47.38 246 ILE A CA 1
ATOM 1888 C C . ILE A 1 246 ? -20.806 33.135 -33.903 1.00 47.38 246 ILE A C 1
ATOM 1890 O O . ILE A 1 246 ? -20.072 33.661 -33.064 1.00 47.38 246 ILE A O 1
ATOM 1894 N N . LYS A 1 247 ? -21.170 31.848 -33.796 1.00 42.81 247 LYS A N 1
ATOM 1895 C CA . LYS A 1 247 ? -20.615 30.945 -32.771 1.00 42.81 247 LYS A CA 1
ATOM 1896 C C . LYS A 1 247 ? -19.115 30.739 -33.008 1.00 42.81 247 LYS A C 1
ATOM 1898 O O . LYS A 1 247 ? -18.702 30.273 -34.065 1.00 42.81 247 LYS A O 1
ATOM 1903 N N . ILE A 1 248 ? -18.309 31.024 -31.987 1.00 43.56 248 ILE A N 1
ATOM 1904 C CA . ILE A 1 248 ? -16.835 31.079 -32.058 1.00 43.56 248 ILE A CA 1
ATOM 1905 C C . ILE A 1 248 ? -16.172 29.721 -32.395 1.00 43.56 248 ILE A C 1
ATOM 1907 O O . ILE A 1 248 ? -15.018 29.695 -32.811 1.00 43.56 248 ILE A O 1
ATOM 1911 N N . SER A 1 249 ? -16.884 28.594 -32.286 1.00 42.56 249 SER A N 1
ATOM 1912 C CA . SER A 1 249 ? -16.317 27.242 -32.425 1.00 42.56 249 SER A CA 1
ATOM 1913 C C . SER A 1 249 ? -15.762 26.884 -33.812 1.00 42.56 249 SER A C 1
ATOM 1915 O O . SER A 1 249 ? -14.915 26.002 -33.894 1.00 42.56 249 SER A O 1
ATOM 1917 N N . ASN A 1 250 ? -16.217 27.530 -34.894 1.00 43.84 250 ASN A N 1
ATOM 1918 C CA . ASN A 1 250 ? -16.049 26.999 -36.259 1.00 43.84 250 ASN A CA 1
ATOM 1919 C C . ASN A 1 250 ? -15.131 27.840 -37.176 1.00 43.84 250 ASN A C 1
ATOM 1921 O O . ASN A 1 250 ? -15.197 27.685 -38.392 1.00 43.84 250 ASN A O 1
ATOM 1925 N N . ARG A 1 251 ? -14.305 28.754 -36.637 1.00 43.22 251 ARG A N 1
ATOM 1926 C CA . ARG A 1 251 ? -13.435 29.636 -37.458 1.00 43.22 251 ARG A CA 1
ATOM 1927 C C . ARG A 1 251 ? -11.925 29.367 -37.359 1.00 43.22 251 ARG A C 1
ATOM 1929 O O . ARG A 1 251 ? -11.170 30.043 -38.046 1.00 43.22 251 ARG A O 1
ATOM 1936 N N . TYR A 1 252 ? -11.498 28.403 -36.534 1.00 47.97 252 TYR A N 1
ATOM 1937 C CA . TYR A 1 252 ? -10.083 28.076 -36.280 1.00 47.97 252 TYR A CA 1
ATOM 1938 C C . TYR A 1 252 ? -9.868 26.577 -35.983 1.00 47.97 252 TYR A C 1
ATOM 1940 O O . TYR A 1 252 ? -9.491 26.210 -34.872 1.00 47.97 252 TYR A O 1
ATOM 1948 N N . LEU A 1 253 ? -10.140 25.701 -36.956 1.00 45.78 253 LEU A N 1
ATOM 1949 C CA . LEU A 1 253 ? -9.976 24.246 -36.818 1.00 45.78 253 LEU A CA 1
ATOM 1950 C C . LEU A 1 253 ? -9.421 23.623 -38.113 1.00 45.78 253 LEU A C 1
ATOM 1952 O O . LEU A 1 253 ? -10.188 23.194 -38.969 1.00 45.78 253 LEU A O 1
ATOM 1956 N N . GLY A 1 254 ? -8.089 23.559 -38.220 1.00 53.19 254 GLY A N 1
ATOM 1957 C CA . GLY A 1 254 ? -7.374 22.923 -39.337 1.00 53.19 254 GLY A CA 1
ATOM 1958 C C . GLY A 1 254 ? -7.477 23.660 -40.679 1.00 53.19 254 GLY A C 1
ATOM 1959 O O . GLY A 1 254 ? -8.121 24.703 -40.784 1.00 53.19 254 GLY A O 1
ATOM 1960 N N . GLU A 1 255 ? -6.830 23.100 -41.702 1.00 54.56 255 GLU A N 1
ATOM 1961 C CA . GLU A 1 255 ? -7.059 23.462 -43.114 1.00 54.56 255 GLU A CA 1
ATOM 1962 C C . GLU A 1 255 ? -8.143 22.560 -43.748 1.00 54.56 255 GLU A C 1
ATOM 1964 O O . GLU A 1 255 ? -8.691 22.870 -44.802 1.00 54.56 255 GLU A O 1
ATOM 1969 N N . ASP A 1 256 ? -8.516 21.475 -43.060 1.00 59.09 256 ASP A N 1
ATOM 1970 C CA . ASP A 1 256 ? -9.419 20.421 -43.537 1.00 59.09 256 ASP A CA 1
ATOM 1971 C C . ASP A 1 256 ? -10.915 20.729 -43.426 1.00 59.09 256 ASP A C 1
ATOM 1973 O O . ASP A 1 256 ? -11.733 20.019 -44.025 1.00 59.09 256 ASP A O 1
ATOM 1977 N N . LEU A 1 257 ? -11.282 21.752 -42.646 1.00 62.84 257 LEU A N 1
ATOM 1978 C CA . LEU A 1 257 ? -12.666 22.164 -42.412 1.00 62.84 257 LEU A CA 1
ATOM 1979 C C . LEU A 1 257 ? -12.994 23.449 -43.177 1.00 62.84 257 LEU A C 1
ATOM 1981 O O . LEU A 1 257 ? -12.243 24.422 -43.165 1.00 62.84 257 LEU A O 1
ATOM 1985 N N . LEU A 1 258 ? -14.163 23.467 -43.816 1.00 70.69 258 LEU A N 1
ATOM 1986 C CA . LEU A 1 258 ? -14.585 24.576 -44.666 1.00 70.69 258 LEU A CA 1
ATOM 1987 C C . LEU A 1 258 ? -14.891 25.835 -43.832 1.00 70.69 258 LEU A C 1
ATOM 1989 O O . LEU A 1 258 ? -15.546 25.730 -42.788 1.00 70.69 258 LEU A O 1
ATOM 1993 N N . PRO A 1 259 ? -14.502 27.040 -44.289 1.00 70.69 259 PRO A N 1
ATOM 1994 C CA . PRO A 1 259 ? -14.744 28.277 -43.554 1.00 70.69 259 PRO A CA 1
ATOM 1995 C C . PRO A 1 259 ? -16.244 28.559 -43.402 1.00 70.69 259 PRO A C 1
ATOM 1997 O O . PRO A 1 259 ? -17.016 28.430 -44.352 1.00 70.69 259 PRO A O 1
ATOM 2000 N N . TYR A 1 260 ? -16.656 28.955 -42.195 1.00 65.25 260 TYR A N 1
ATOM 2001 C CA . TYR A 1 260 ? -18.055 29.261 -41.880 1.00 65.25 260 TYR A CA 1
ATOM 2002 C C . TYR A 1 260 ? -18.592 30.432 -42.735 1.00 65.25 260 TYR A C 1
ATOM 2004 O O . TYR A 1 260 ? -17.891 31.444 -42.857 1.00 65.25 260 TYR A O 1
ATOM 2012 N N . PRO A 1 261 ? -19.815 30.339 -43.297 1.00 73.19 261 PRO A N 1
ATOM 2013 C CA . PRO A 1 261 ? -20.343 31.308 -44.252 1.00 73.19 261 PRO A CA 1
ATOM 2014 C C . PRO A 1 261 ? -20.541 32.690 -43.629 1.00 73.19 261 PRO A C 1
ATOM 2016 O O . PRO A 1 261 ? -20.942 32.830 -42.473 1.00 73.19 261 PRO A O 1
ATOM 2019 N N . GLU A 1 262 ? -20.312 33.728 -44.432 1.00 69.56 262 GLU A N 1
ATOM 2020 C CA . GLU A 1 262 ? -20.370 35.125 -43.983 1.00 69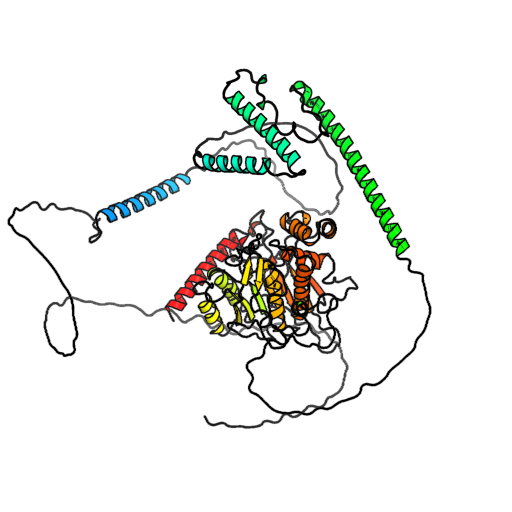.56 262 GLU A CA 1
ATOM 2021 C C . GLU A 1 262 ? -21.792 35.618 -43.685 1.00 69.56 262 GLU A C 1
ATOM 2023 O O . GLU A 1 262 ? -21.965 36.624 -43.001 1.00 69.56 262 GLU A O 1
ATOM 2028 N N . SER A 1 263 ? -22.821 34.903 -44.155 1.00 74.62 263 SER A N 1
ATOM 2029 C CA . SER A 1 263 ? -24.218 35.211 -43.855 1.00 74.62 263 SER A CA 1
ATOM 2030 C C . SER A 1 263 ? -25.006 33.980 -43.414 1.00 74.62 263 SER A C 1
ATOM 2032 O O . SER A 1 263 ? -24.789 32.855 -43.870 1.00 74.62 263 SER A O 1
ATOM 2034 N N . LYS A 1 264 ? -26.005 34.229 -42.564 1.00 63.56 264 LYS A N 1
ATOM 2035 C CA . LYS A 1 264 ? -26.893 33.214 -41.978 1.00 63.56 264 LYS A CA 1
ATOM 2036 C C . LYS A 1 264 ? -27.752 32.455 -43.002 1.00 63.56 264 LYS A C 1
ATOM 2038 O O . LYS A 1 264 ? -28.324 31.421 -42.678 1.00 63.56 264 LYS A O 1
ATOM 2043 N N . GLY A 1 265 ? -27.843 32.951 -44.240 1.00 72.75 265 GLY A N 1
ATOM 2044 C CA . GLY A 1 265 ? -28.514 32.251 -45.339 1.00 72.75 265 GLY A CA 1
ATOM 2045 C C . GLY A 1 265 ? -27.756 31.005 -45.811 1.00 72.75 265 GLY A C 1
ATOM 2046 O O . GLY A 1 265 ? -28.386 30.005 -46.142 1.00 72.75 265 GLY A O 1
ATOM 2047 N N . GLY A 1 266 ? -26.417 31.037 -45.777 1.00 78.75 266 GLY A N 1
ATOM 2048 C CA . GLY A 1 266 ? -25.560 29.931 -46.226 1.00 78.75 266 GLY A CA 1
ATOM 2049 C C . GLY A 1 266 ? -25.373 28.802 -45.205 1.00 78.75 266 GLY A C 1
ATOM 2050 O O . GLY A 1 266 ? -24.773 27.782 -45.533 1.00 78.75 266 GLY A O 1
ATOM 2051 N N . GLU A 1 267 ? -25.883 28.955 -43.977 1.00 75.50 267 GLU A N 1
ATOM 2052 C CA . GLU A 1 267 ? -25.633 28.046 -42.842 1.00 75.50 267 GLU A CA 1
ATOM 2053 C C . GLU A 1 267 ? -25.987 26.582 -43.176 1.00 75.50 267 GLU A C 1
ATOM 2055 O O . GLU A 1 267 ? -25.165 25.692 -42.976 1.00 75.50 267 GLU A O 1
ATOM 2060 N N . LYS A 1 268 ? -27.142 26.338 -43.815 1.00 79.06 268 LYS A N 1
ATOM 2061 C CA . LYS A 1 268 ? -27.574 24.990 -44.246 1.00 79.06 268 LYS A CA 1
ATOM 2062 C C . LYS A 1 268 ? -26.727 24.369 -45.358 1.00 79.06 268 LYS A C 1
ATOM 2064 O O . LYS A 1 268 ? -26.628 23.146 -45.445 1.00 79.06 268 LYS A O 1
ATOM 2069 N N . GLU A 1 269 ? -26.188 25.187 -46.256 1.00 86.25 269 GLU A N 1
ATOM 2070 C CA . GLU A 1 269 ? -25.370 24.703 -47.370 1.00 86.25 269 GLU A CA 1
ATOM 2071 C C . GLU A 1 269 ? -23.971 24.339 -46.871 1.00 86.25 269 GLU A C 1
ATOM 2073 O O . GLU A 1 269 ? -23.474 23.250 -47.159 1.00 86.25 269 GLU A O 1
ATOM 2078 N N . TRP A 1 270 ? -23.403 25.181 -46.004 1.00 86.00 270 TRP A N 1
ATOM 2079 C CA . TRP A 1 270 ? -22.173 24.884 -45.280 1.00 86.00 270 TRP A CA 1
ATOM 2080 C C . TRP A 1 270 ? -22.302 23.641 -44.390 1.00 86.00 270 TRP A C 1
ATOM 2082 O O . TRP A 1 270 ? -21.430 22.778 -44.444 1.00 86.00 270 TRP A O 1
ATOM 2092 N N . GLU A 1 271 ? -23.399 23.481 -43.636 1.00 77.38 271 GLU A N 1
ATOM 2093 C CA . GLU A 1 271 ? -23.655 22.262 -42.849 1.00 77.38 271 GLU A CA 1
ATOM 2094 C C . GLU A 1 271 ? -23.618 20.999 -43.722 1.00 77.38 271 GLU A C 1
ATOM 2096 O O . GLU A 1 271 ? -23.017 19.996 -43.332 1.00 77.38 271 GLU A O 1
ATOM 2101 N N . LYS A 1 272 ? -24.217 21.042 -44.921 1.00 87.12 272 LYS A N 1
ATOM 2102 C CA . LYS A 1 272 ? -24.182 19.921 -45.868 1.00 87.12 272 LYS A CA 1
ATOM 2103 C C . LYS A 1 272 ? -22.755 19.648 -46.357 1.00 87.12 272 LYS A C 1
ATOM 2105 O O . LYS A 1 272 ? -22.292 18.514 -46.249 1.00 87.12 272 LYS A O 1
ATOM 2110 N N . LEU A 1 273 ? -22.054 20.673 -46.847 1.00 83.31 273 LEU A N 1
ATOM 2111 C CA . LEU A 1 273 ? -20.684 20.542 -47.358 1.00 83.31 273 LEU A CA 1
ATOM 2112 C C . LEU A 1 273 ? -19.717 20.028 -46.279 1.00 83.31 273 LEU A C 1
ATOM 2114 O O . LEU A 1 273 ? -18.873 19.185 -46.563 1.00 83.31 273 LEU A O 1
ATOM 2118 N N . MET A 1 274 ? -19.890 20.451 -45.024 1.00 82.38 274 MET A N 1
ATOM 2119 C CA . MET A 1 274 ? -19.128 19.953 -43.874 1.00 82.38 274 MET A CA 1
ATOM 2120 C C . MET A 1 274 ? -19.411 18.483 -43.553 1.00 82.38 274 MET A C 1
ATOM 2122 O O . MET A 1 274 ? -18.486 17.738 -43.231 1.00 82.38 274 MET A O 1
ATOM 2126 N N . GLN A 1 275 ? -20.666 18.034 -43.650 1.00 73.50 275 GLN A N 1
ATOM 2127 C CA . GLN A 1 275 ? -21.001 16.615 -43.484 1.00 73.50 275 GLN A CA 1
ATOM 2128 C C . GLN A 1 275 ? -20.431 15.758 -44.619 1.00 73.50 275 GLN A C 1
ATOM 2130 O O . GLN A 1 275 ? -20.046 14.616 -44.378 1.00 73.50 275 GLN A O 1
ATOM 2135 N N . ASP A 1 276 ? -20.354 16.286 -45.841 1.00 84.62 276 ASP A N 1
ATOM 2136 C CA . ASP A 1 276 ? -19.768 15.576 -46.978 1.00 84.62 276 ASP A CA 1
ATOM 2137 C C . ASP A 1 276 ? -18.224 15.550 -46.899 1.00 84.62 276 ASP A C 1
ATOM 2139 O O . ASP A 1 276 ? -17.645 14.468 -47.004 1.00 84.62 276 ASP A O 1
ATOM 2143 N N . ARG A 1 277 ? -17.559 16.663 -46.543 1.00 78.19 277 ARG A N 1
ATOM 2144 C CA . ARG A 1 277 ? -16.109 16.709 -46.244 1.00 78.19 277 ARG A CA 1
ATOM 2145 C C . ARG A 1 277 ? -15.723 15.797 -45.075 1.00 78.19 277 ARG A C 1
ATOM 2147 O O . ARG A 1 277 ? -14.702 15.120 -45.135 1.00 78.19 277 ARG A O 1
ATOM 2154 N N . LYS A 1 278 ? -16.558 15.684 -44.034 1.00 72.19 278 LYS A N 1
ATOM 2155 C CA . LYS A 1 278 ? -16.315 14.736 -42.932 1.00 72.19 278 LYS A CA 1
ATOM 2156 C C . LYS A 1 278 ? -16.352 13.269 -43.391 1.00 72.19 278 LYS A C 1
ATOM 2158 O O . LYS A 1 278 ? -15.575 12.463 -42.888 1.00 72.19 278 LYS A O 1
ATOM 2163 N N . LYS A 1 279 ? -17.224 12.909 -44.344 1.00 81.25 279 LYS A N 1
ATOM 2164 C CA . LYS A 1 279 ? -17.253 11.556 -44.942 1.00 81.25 279 LYS A CA 1
ATOM 2165 C C . LYS A 1 279 ? -16.059 11.302 -45.860 1.00 81.25 279 LYS A C 1
ATOM 2167 O O . LYS A 1 279 ? -15.684 10.151 -46.039 1.00 81.25 279 LYS A O 1
ATOM 2172 N N . GLU A 1 280 ? -15.515 12.345 -46.479 1.00 83.38 280 GLU A N 1
ATOM 2173 C CA . GLU A 1 280 ? -14.308 12.272 -47.302 1.00 83.38 280 GLU A CA 1
ATOM 2174 C C . GLU A 1 280 ? -13.079 11.986 -46.428 1.00 83.38 280 GLU A C 1
ATOM 2176 O O . GLU A 1 280 ? -12.436 10.959 -46.619 1.00 83.38 280 GLU A O 1
ATOM 2181 N N . LEU A 1 281 ? -12.836 12.810 -45.401 1.00 72.25 281 LEU A N 1
ATOM 2182 C CA . LEU A 1 281 ? -11.756 12.608 -44.424 1.00 72.25 281 LEU A CA 1
ATOM 2183 C C . LEU A 1 281 ? -11.844 11.221 -43.769 1.00 72.25 281 LEU A C 1
ATOM 2185 O O . LEU A 1 281 ? -10.890 10.458 -43.819 1.00 72.25 281 LEU A O 1
ATOM 2189 N N . SER A 1 282 ? -13.037 10.818 -43.316 1.00 71.19 282 SER A N 1
ATOM 2190 C CA . SER A 1 282 ? -13.273 9.490 -42.729 1.00 71.19 282 SER A CA 1
ATOM 2191 C C . SER A 1 282 ? -13.000 8.304 -43.674 1.00 71.19 282 SER A C 1
ATOM 2193 O O . SER A 1 282 ? -12.946 7.171 -43.193 1.00 71.19 282 SER A O 1
ATOM 2195 N N . LYS A 1 283 ? -12.869 8.515 -44.993 1.00 87.31 283 LYS A N 1
ATOM 2196 C CA . LYS A 1 283 ? -12.392 7.487 -45.937 1.00 87.31 283 LYS A CA 1
ATOM 2197 C C . LYS A 1 283 ? -10.873 7.496 -46.065 1.00 87.31 283 LYS A C 1
ATOM 2199 O O . LYS A 1 283 ? -10.296 6.420 -46.158 1.00 87.31 283 LYS A O 1
ATOM 2204 N N . VAL A 1 284 ? -10.251 8.677 -46.060 1.00 82.56 284 VAL A N 1
ATOM 2205 C CA . VAL A 1 284 ? -8.787 8.825 -46.055 1.00 82.56 284 VAL A CA 1
ATOM 2206 C C . VAL A 1 284 ? -8.216 8.211 -44.776 1.00 82.56 284 VAL A C 1
ATOM 2208 O O . VAL A 1 284 ? -7.384 7.318 -44.873 1.00 82.56 284 VAL A O 1
ATOM 2211 N N . ASP A 1 285 ? -8.764 8.560 -43.607 1.00 71.94 285 ASP A N 1
ATOM 2212 C CA . ASP A 1 285 ? -8.391 7.985 -42.305 1.00 71.94 285 ASP A CA 1
ATOM 2213 C C . ASP A 1 285 ? -8.477 6.445 -42.313 1.00 71.94 285 ASP A C 1
ATOM 2215 O O . ASP A 1 285 ? -7.576 5.746 -41.852 1.00 71.94 285 ASP A O 1
ATOM 2219 N N . ALA A 1 286 ? -9.568 5.900 -42.868 1.00 80.19 286 ALA A N 1
ATOM 2220 C CA . ALA A 1 286 ? -9.799 4.458 -42.949 1.00 80.19 286 ALA A CA 1
ATOM 2221 C C . ALA A 1 286 ? -8.874 3.754 -43.959 1.00 80.19 286 ALA A C 1
ATOM 2223 O O . ALA A 1 286 ? -8.571 2.571 -43.786 1.00 80.19 286 ALA A O 1
ATOM 2224 N N . GLN A 1 287 ? -8.423 4.459 -45.000 1.00 88.00 287 GLN A N 1
ATOM 2225 C CA . GLN A 1 287 ? -7.467 3.934 -45.969 1.00 88.00 287 GLN A CA 1
ATOM 2226 C C . GLN A 1 287 ? -6.029 4.000 -45.434 1.00 88.00 287 GLN A C 1
ATOM 2228 O O . GLN A 1 287 ? -5.357 2.974 -45.472 1.00 88.00 287 GLN A O 1
ATOM 2233 N N . GLU A 1 288 ? -5.593 5.116 -44.835 1.00 83.62 288 GLU A N 1
ATOM 2234 C CA . GLU A 1 288 ? -4.306 5.192 -44.123 1.00 83.62 288 GLU A CA 1
ATOM 2235 C C . GLU A 1 288 ? -4.207 4.119 -43.032 1.00 83.62 288 GLU A C 1
ATOM 2237 O O . GLU A 1 288 ? -3.173 3.467 -42.885 1.00 83.62 288 GLU A O 1
ATOM 2242 N N . TRP A 1 289 ? -5.289 3.900 -42.276 1.00 69.25 289 TRP A N 1
ATOM 2243 C CA . TRP A 1 289 ? -5.346 2.829 -41.284 1.00 69.25 289 TRP A CA 1
ATOM 2244 C C . TRP A 1 289 ? -5.143 1.451 -41.923 1.00 69.25 289 TRP A C 1
ATOM 2246 O O . TRP A 1 289 ? -4.342 0.658 -41.430 1.00 69.25 289 TRP A O 1
ATOM 2256 N N . LYS A 1 290 ? -5.822 1.166 -43.042 1.00 88.38 290 LYS A N 1
ATOM 2257 C CA . LYS A 1 290 ? -5.664 -0.104 -43.761 1.00 88.38 290 LYS A CA 1
ATOM 2258 C C . LYS A 1 290 ? -4.240 -0.286 -44.298 1.00 88.38 290 LYS A C 1
ATOM 2260 O O . LYS A 1 290 ? -3.696 -1.379 -44.186 1.00 88.38 290 LYS A O 1
ATOM 2265 N N . GLU A 1 291 ? -3.639 0.762 -44.852 1.00 89.25 291 GLU A N 1
ATOM 2266 C CA . GLU A 1 291 ? -2.276 0.731 -45.394 1.00 89.25 291 GLU A CA 1
ATOM 2267 C C . GLU A 1 291 ? -1.235 0.486 -44.288 1.00 89.25 291 GLU A C 1
ATOM 2269 O O . GLU A 1 291 ? -0.345 -0.343 -44.466 1.00 89.25 291 GLU A O 1
ATOM 2274 N N . ARG A 1 292 ? -1.399 1.089 -43.100 1.00 74.50 292 ARG A N 1
ATOM 2275 C CA . ARG A 1 292 ? -0.553 0.791 -41.925 1.00 74.50 292 ARG A CA 1
ATOM 2276 C C . ARG A 1 292 ? -0.758 -0.621 -41.375 1.00 74.50 292 ARG A C 1
ATOM 2278 O O . ARG A 1 292 ? 0.211 -1.256 -40.974 1.00 74.50 292 ARG A O 1
ATOM 2285 N N . MET A 1 293 ? -1.996 -1.120 -41.352 1.00 79.06 293 MET A N 1
ATOM 2286 C CA . MET A 1 293 ? -2.272 -2.499 -40.931 1.00 79.06 293 MET A CA 1
ATOM 2287 C C . MET A 1 293 ? -1.670 -3.526 -41.899 1.00 79.06 293 MET A C 1
ATOM 2289 O O . MET A 1 293 ? -1.207 -4.565 -41.440 1.00 79.06 293 MET A O 1
ATOM 2293 N N . GLN A 1 294 ? -1.627 -3.228 -43.204 1.00 87.31 294 GLN A N 1
ATOM 2294 C CA . GLN A 1 294 ? -0.925 -4.065 -44.178 1.00 87.31 294 GLN A CA 1
ATOM 2295 C C . GLN A 1 294 ? 0.585 -4.058 -43.911 1.00 87.31 294 GLN A C 1
ATOM 2297 O O . GLN A 1 294 ? 1.139 -5.119 -43.673 1.00 87.31 294 GLN A O 1
ATOM 2302 N N . GLN A 1 295 ? 1.213 -2.879 -43.798 1.00 85.00 295 GLN A N 1
ATOM 2303 C CA . GLN A 1 295 ? 2.646 -2.756 -43.469 1.00 85.00 295 GLN A CA 1
ATOM 2304 C C . GLN A 1 295 ? 3.040 -3.510 -42.189 1.00 85.00 295 GLN A C 1
ATOM 2306 O O . GLN A 1 295 ? 4.135 -4.061 -42.106 1.00 85.00 295 GLN A O 1
ATOM 2311 N N . TYR A 1 296 ? 2.157 -3.544 -41.186 1.00 75.50 296 TYR A N 1
ATOM 2312 C CA . TYR A 1 296 ? 2.380 -4.314 -39.963 1.00 75.50 296 TYR A CA 1
ATOM 2313 C C . TYR A 1 296 ? 2.223 -5.829 -40.175 1.00 75.50 296 TYR A C 1
ATOM 2315 O O . TYR A 1 296 ? 2.963 -6.597 -39.572 1.00 75.50 296 TYR A O 1
ATOM 2323 N N . SER A 1 297 ? 1.299 -6.265 -41.038 1.00 82.75 297 SER A N 1
ATOM 2324 C CA . SER A 1 297 ? 1.167 -7.673 -41.439 1.00 82.75 297 SER A CA 1
ATOM 2325 C C . SER A 1 297 ? 2.406 -8.147 -42.198 1.00 82.75 297 SER A C 1
ATOM 2327 O O . SER A 1 297 ? 2.979 -9.168 -41.835 1.00 82.75 297 SER A O 1
ATOM 2329 N N . ASP A 1 298 ? 2.853 -7.368 -43.186 1.00 85.44 298 ASP A N 1
ATOM 2330 C CA . ASP A 1 298 ? 4.019 -7.668 -44.022 1.00 85.44 298 ASP A CA 1
ATOM 2331 C C . ASP A 1 298 ? 5.283 -7.826 -43.145 1.00 85.44 298 ASP A C 1
ATOM 2333 O O . ASP A 1 298 ? 5.985 -8.830 -43.217 1.00 85.44 298 ASP A O 1
ATOM 2337 N N . MET A 1 299 ? 5.504 -6.888 -42.212 1.00 84.12 299 MET A N 1
ATOM 2338 C CA . MET A 1 299 ? 6.605 -6.934 -41.237 1.00 84.12 299 MET A CA 1
ATOM 2339 C C . MET A 1 299 ? 6.545 -8.158 -40.302 1.00 84.12 299 MET A C 1
ATOM 2341 O O . MET A 1 299 ? 7.584 -8.652 -39.867 1.00 84.12 299 MET A O 1
ATOM 2345 N N . MET A 1 300 ? 5.350 -8.648 -39.959 1.00 72.94 300 MET A N 1
ATOM 2346 C CA . MET A 1 300 ? 5.200 -9.848 -39.126 1.00 72.94 300 MET A CA 1
ATOM 2347 C C . MET A 1 300 ? 5.422 -11.140 -39.927 1.00 72.94 300 MET A C 1
ATOM 2349 O O . MET A 1 300 ? 5.935 -12.104 -39.364 1.00 72.94 300 MET A O 1
ATOM 2353 N N . GLU A 1 301 ? 5.092 -11.168 -41.223 1.00 76.31 301 GLU A N 1
ATOM 2354 C CA . GLU A 1 301 ? 5.423 -12.295 -42.109 1.00 76.31 301 GLU A CA 1
ATOM 2355 C C . GLU A 1 301 ? 6.934 -12.400 -42.371 1.00 76.31 301 GLU A C 1
ATOM 2357 O O . GLU A 1 301 ? 7.455 -13.517 -42.402 1.00 76.31 301 GLU A O 1
ATOM 2362 N N . ASP A 1 302 ? 7.649 -11.272 -42.477 1.00 75.94 302 ASP A N 1
ATOM 2363 C CA . ASP A 1 302 ? 9.121 -11.247 -42.520 1.00 75.94 302 ASP A CA 1
ATOM 2364 C C . ASP A 1 302 ? 9.721 -11.854 -41.236 1.00 75.94 302 ASP A C 1
ATOM 2366 O O . ASP A 1 302 ? 10.558 -12.752 -41.308 1.00 75.94 302 ASP A O 1
ATOM 2370 N N . ILE A 1 303 ? 9.249 -11.433 -40.052 1.00 69.12 303 ILE A N 1
ATOM 2371 C CA . ILE A 1 303 ? 9.732 -11.953 -38.756 1.00 69.12 303 ILE A CA 1
ATOM 2372 C C . ILE A 1 303 ? 9.506 -13.468 -38.634 1.00 69.12 303 ILE A C 1
ATOM 2374 O O . ILE A 1 303 ? 10.387 -14.170 -38.148 1.00 69.12 303 ILE A O 1
ATOM 2378 N N . VAL A 1 304 ? 8.362 -13.985 -39.096 1.00 66.31 304 VAL A N 1
ATOM 2379 C CA . VAL A 1 304 ? 8.061 -15.428 -39.064 1.00 66.31 304 VAL A CA 1
ATOM 2380 C C . VAL A 1 304 ? 8.962 -16.231 -40.014 1.00 66.31 304 VAL A C 1
ATOM 2382 O O . VAL A 1 304 ? 9.286 -17.378 -39.708 1.00 66.31 304 VAL A O 1
ATOM 2385 N N . GLN A 1 305 ? 9.410 -15.641 -41.128 1.00 68.38 305 GLN A N 1
ATOM 2386 C CA . GLN A 1 305 ? 10.367 -16.271 -42.047 1.00 68.38 305 GLN A CA 1
ATOM 2387 C C . GLN A 1 305 ? 11.811 -16.225 -41.520 1.00 68.38 305 GLN A C 1
ATOM 2389 O O . GLN A 1 305 ? 12.532 -17.214 -41.653 1.00 68.38 305 GLN A O 1
ATOM 2394 N N . ASP A 1 306 ? 12.221 -15.129 -40.876 1.00 60.25 306 ASP A N 1
ATOM 2395 C CA . ASP A 1 306 ? 13.576 -14.961 -40.321 1.00 60.25 306 ASP A CA 1
ATOM 2396 C C . ASP A 1 306 ? 13.805 -15.811 -39.049 1.00 60.25 306 ASP A C 1
ATOM 2398 O O . ASP A 1 306 ? 14.934 -16.181 -38.728 1.00 60.25 306 ASP A O 1
ATOM 2402 N N . THR A 1 307 ? 12.737 -16.207 -38.341 1.00 51.31 307 THR A N 1
ATOM 2403 C CA . THR A 1 307 ? 12.787 -17.142 -37.194 1.00 51.31 307 THR A CA 1
ATOM 2404 C C . THR A 1 307 ? 12.806 -18.627 -37.589 1.00 51.31 307 THR A C 1
ATOM 2406 O O . THR A 1 307 ? 12.306 -19.464 -36.840 1.00 51.31 307 THR A O 1
ATOM 2409 N N . GLY A 1 308 ? 13.343 -18.964 -38.766 1.00 42.22 308 GLY A N 1
ATOM 2410 C CA . GLY A 1 308 ? 13.282 -20.295 -39.385 1.00 42.22 308 GLY A CA 1
ATOM 2411 C C . GLY A 1 308 ? 13.650 -21.468 -38.465 1.00 42.22 308 GLY A C 1
ATOM 2412 O O . GLY A 1 308 ? 14.821 -21.807 -38.305 1.00 42.22 308 GLY A O 1
ATOM 2413 N N . VAL A 1 309 ? 12.631 -22.131 -37.912 1.00 42.59 309 VAL A N 1
ATOM 2414 C CA . VAL A 1 309 ? 12.769 -23.410 -37.205 1.00 42.59 309 VAL A CA 1
ATOM 2415 C C . VAL A 1 309 ? 12.853 -24.519 -38.250 1.00 42.59 309 VAL A C 1
ATOM 2417 O O . VAL A 1 309 ? 11.831 -25.020 -38.720 1.00 42.59 309 VAL A O 1
ATOM 2420 N N . GLU A 1 310 ? 14.073 -24.890 -38.641 1.00 38.62 310 GLU A N 1
ATOM 2421 C CA . GLU A 1 310 ? 14.293 -26.123 -39.398 1.00 38.62 310 GLU A CA 1
ATOM 2422 C C . GLU A 1 310 ? 13.962 -27.330 -38.507 1.00 38.62 310 GLU A C 1
ATOM 2424 O O . GLU A 1 310 ? 14.512 -27.497 -37.417 1.00 38.62 310 GLU A O 1
ATOM 2429 N N . ASP A 1 311 ? 13.020 -28.155 -38.966 1.00 43.09 311 ASP A N 1
ATOM 2430 C CA . ASP A 1 311 ? 12.521 -29.314 -38.227 1.00 43.09 311 ASP A CA 1
ATOM 2431 C C . ASP A 1 311 ? 13.584 -30.426 -38.224 1.00 43.09 311 ASP A C 1
ATOM 2433 O O . ASP A 1 311 ? 13.898 -31.023 -39.261 1.00 43.09 311 ASP A O 1
ATOM 2437 N N . HIS A 1 312 ? 14.205 -30.654 -37.066 1.00 38.66 312 HIS A N 1
ATOM 2438 C CA . HIS A 1 312 ? 15.302 -31.605 -36.879 1.00 38.66 312 HIS A CA 1
ATOM 2439 C C . HIS A 1 312 ? 15.004 -32.573 -35.733 1.00 38.66 312 HIS A C 1
ATOM 2441 O O . HIS A 1 312 ? 15.469 -32.427 -34.601 1.00 38.66 312 HIS A O 1
ATOM 2447 N N . SER A 1 313 ? 14.262 -33.624 -36.071 1.00 39.88 313 SER A N 1
ATOM 2448 C CA . SER A 1 313 ? 14.300 -34.890 -35.347 1.00 39.88 313 SER A CA 1
ATOM 2449 C C . SER A 1 313 ? 15.657 -35.575 -3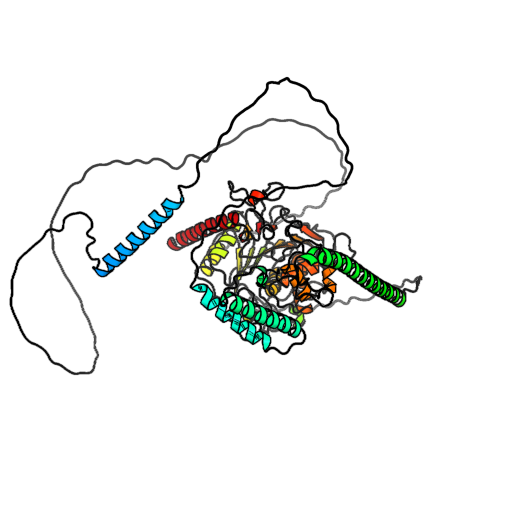5.549 1.00 39.88 313 SER A C 1
ATOM 2451 O O . SER A 1 313 ? 15.996 -35.884 -36.690 1.00 39.88 313 SER A O 1
ATOM 2453 N N . ASP A 1 314 ? 16.387 -35.881 -34.472 1.00 31.28 314 ASP A N 1
ATOM 2454 C CA . ASP A 1 314 ? 16.659 -37.288 -34.134 1.00 31.28 314 ASP A CA 1
ATOM 2455 C C . ASP A 1 314 ? 17.321 -37.492 -32.755 1.00 31.28 314 ASP A C 1
ATOM 2457 O O . ASP A 1 314 ? 17.616 -36.554 -32.013 1.00 31.28 314 ASP A O 1
ATOM 2461 N N . GLU A 1 315 ? 17.468 -38.766 -32.394 1.00 34.62 315 GLU A N 1
ATOM 2462 C CA . GLU A 1 315 ? 17.923 -39.294 -31.108 1.00 34.62 315 GLU A CA 1
ATOM 2463 C C . GLU A 1 315 ? 19.357 -38.890 -30.699 1.00 34.62 315 GLU A C 1
ATOM 2465 O O . GLU A 1 315 ? 20.283 -38.866 -31.510 1.00 34.62 315 GLU A O 1
ATOM 2470 N N . SER A 1 316 ? 19.613 -38.778 -29.389 1.00 31.25 316 SER A N 1
ATOM 2471 C CA . SER A 1 316 ? 20.453 -39.777 -28.688 1.00 31.25 316 SER A CA 1
ATOM 2472 C C . SER A 1 316 ? 20.573 -39.524 -27.177 1.00 31.25 316 SER A C 1
ATOM 2474 O O . SER A 1 316 ? 20.453 -38.406 -26.683 1.00 31.25 316 SER A O 1
ATOM 2476 N N . ILE A 1 317 ? 20.802 -40.608 -26.429 1.00 35.06 317 ILE A N 1
ATOM 2477 C CA . ILE A 1 317 ? 21.004 -40.627 -24.972 1.00 35.06 317 ILE A CA 1
ATOM 2478 C C . ILE A 1 317 ? 22.500 -40.772 -24.686 1.00 35.06 317 ILE A C 1
ATOM 2480 O O . ILE A 1 317 ? 23.138 -41.638 -25.281 1.00 35.06 317 ILE A O 1
ATOM 2484 N N . HIS A 1 318 ? 23.036 -40.044 -23.701 1.00 30.92 318 HIS A N 1
ATOM 2485 C CA . HIS A 1 318 ? 24.223 -40.514 -22.979 1.00 30.92 318 HIS A CA 1
ATOM 2486 C C . HIS A 1 318 ? 24.287 -40.024 -21.525 1.00 30.92 318 HIS A C 1
ATOM 2488 O O . HIS A 1 318 ? 24.111 -38.842 -21.244 1.00 30.92 318 HIS A O 1
ATOM 2494 N N . ASN A 1 319 ? 24.576 -40.953 -20.609 1.00 32.06 319 ASN A N 1
ATOM 2495 C CA . ASN A 1 319 ? 24.845 -40.666 -19.198 1.00 32.06 319 ASN A CA 1
ATOM 2496 C C . ASN A 1 319 ? 26.270 -40.132 -18.992 1.00 32.06 319 ASN A C 1
ATOM 2498 O O . ASN A 1 319 ? 27.206 -40.619 -19.631 1.00 32.06 319 ASN A O 1
ATOM 2502 N N . SER A 1 320 ? 26.439 -39.291 -17.971 1.00 30.84 320 SER A N 1
ATOM 2503 C CA . SER A 1 320 ? 27.684 -39.182 -17.201 1.00 30.84 320 SER A CA 1
ATOM 2504 C C . SER A 1 320 ? 27.375 -38.779 -15.753 1.00 30.84 320 SER A C 1
ATOM 2506 O O . SER A 1 320 ? 27.121 -37.609 -15.467 1.00 30.84 320 SER A O 1
ATOM 2508 N N . GLU A 1 321 ? 27.378 -39.752 -14.843 1.00 30.17 321 GLU A N 1
ATOM 2509 C CA . GLU A 1 321 ? 27.557 -39.501 -13.407 1.00 30.17 321 GLU A CA 1
ATOM 2510 C C . GLU A 1 321 ? 29.039 -39.187 -13.153 1.00 30.17 321 GLU A C 1
ATOM 2512 O O . GLU A 1 321 ? 29.875 -39.814 -13.797 1.00 30.17 321 GLU A O 1
ATOM 2517 N N . GLU A 1 322 ? 29.381 -38.317 -12.192 1.00 30.06 322 GLU A N 1
ATOM 2518 C CA . GLU A 1 322 ? 30.573 -38.522 -11.347 1.00 30.06 322 GLU A CA 1
ATOM 2519 C C . GLU A 1 322 ? 30.610 -37.618 -10.092 1.00 30.06 322 GLU A C 1
ATOM 2521 O O . GLU A 1 322 ? 30.149 -36.481 -10.091 1.00 30.06 322 GLU A O 1
ATOM 2526 N N . HIS A 1 323 ? 31.181 -38.187 -9.026 1.00 29.45 323 HIS A N 1
ATOM 2527 C CA . HIS A 1 323 ? 31.794 -37.586 -7.831 1.00 29.45 323 HIS A CA 1
ATOM 2528 C C . HIS A 1 323 ? 31.193 -36.345 -7.127 1.00 29.45 323 HIS A C 1
ATOM 2530 O O . HIS A 1 323 ? 31.445 -35.196 -7.480 1.00 29.45 323 HIS A O 1
ATOM 2536 N N . MET A 1 324 ? 30.620 -36.598 -5.940 1.00 27.09 324 MET A N 1
ATOM 2537 C CA . MET A 1 324 ? 30.738 -35.693 -4.784 1.00 27.09 324 MET A CA 1
ATOM 2538 C C . MET A 1 324 ? 31.903 -36.145 -3.887 1.00 27.09 324 MET A C 1
ATOM 2540 O O . MET A 1 324 ? 31.988 -37.329 -3.554 1.00 27.09 324 MET A O 1
ATOM 2544 N N . GLU A 1 325 ? 32.748 -35.217 -3.429 1.00 30.17 325 GLU A N 1
ATOM 2545 C CA . GLU A 1 325 ? 33.704 -35.457 -2.335 1.00 30.17 325 GLU A CA 1
ATOM 2546 C C . GLU A 1 325 ? 33.236 -34.796 -1.029 1.00 30.17 325 GLU A C 1
ATOM 2548 O O . GLU A 1 325 ? 32.715 -33.680 -1.022 1.00 30.17 325 GLU A O 1
ATOM 2553 N N . ASN A 1 326 ? 33.446 -35.485 0.096 1.00 28.25 326 ASN A N 1
ATOM 2554 C CA . ASN A 1 326 ? 33.187 -34.952 1.435 1.00 28.25 326 ASN A CA 1
ATOM 2555 C C . ASN A 1 326 ? 34.390 -34.148 1.942 1.00 28.25 326 ASN A C 1
ATOM 2557 O O . ASN A 1 326 ? 35.526 -34.573 1.755 1.00 28.25 326 ASN A O 1
ATOM 2561 N N . ASN A 1 327 ? 34.147 -33.092 2.723 1.00 28.83 327 ASN A N 1
ATOM 2562 C CA . ASN A 1 327 ? 35.157 -32.545 3.632 1.00 28.83 327 ASN A CA 1
ATOM 2563 C C . ASN A 1 327 ? 34.549 -32.168 4.991 1.00 28.83 327 ASN A C 1
ATOM 2565 O O . ASN A 1 327 ? 33.579 -31.417 5.071 1.00 28.83 327 ASN A O 1
ATOM 2569 N N . HIS A 1 328 ? 35.150 -32.690 6.063 1.00 29.45 328 HIS A N 1
ATOM 2570 C CA . HIS A 1 328 ? 34.959 -32.212 7.433 1.00 29.45 328 HIS A CA 1
ATOM 2571 C C . HIS A 1 328 ? 35.866 -31.001 7.692 1.00 29.45 328 HIS A C 1
ATOM 2573 O O . HIS A 1 328 ? 37.041 -31.040 7.338 1.00 29.45 328 HIS A O 1
ATOM 2579 N N . VAL A 1 329 ? 35.361 -30.006 8.425 1.00 30.98 329 VAL A N 1
ATOM 2580 C CA . VAL A 1 329 ? 36.166 -29.094 9.259 1.00 30.98 329 VAL A CA 1
ATOM 2581 C C . VAL A 1 329 ? 35.436 -28.919 10.601 1.00 30.98 329 VAL A C 1
ATOM 2583 O O . VAL A 1 329 ? 34.222 -29.118 10.677 1.00 30.98 329 VAL A O 1
ATOM 2586 N N . GLU A 1 330 ? 36.185 -28.654 11.670 1.00 30.58 330 GLU A N 1
ATOM 2587 C CA . GLU A 1 330 ? 35.756 -28.798 13.067 1.00 30.58 330 GLU A CA 1
ATOM 2588 C C . GLU A 1 330 ? 35.096 -27.544 13.683 1.00 30.58 330 GLU A C 1
ATOM 2590 O O . GLU A 1 330 ? 35.202 -26.429 13.177 1.00 30.58 330 GLU A O 1
ATOM 2595 N N . ASP A 1 331 ? 34.431 -27.755 14.824 1.00 29.75 331 ASP A N 1
ATOM 2596 C CA . ASP A 1 331 ? 33.936 -26.729 15.755 1.00 29.75 331 ASP A CA 1
ATOM 2597 C C . ASP A 1 331 ? 35.097 -25.955 16.407 1.00 29.75 331 ASP A C 1
ATOM 2599 O O . ASP A 1 331 ? 36.055 -26.569 16.883 1.00 29.75 331 ASP A O 1
ATOM 2603 N N . THR A 1 332 ? 34.994 -24.625 16.538 1.00 28.89 332 THR A N 1
ATOM 2604 C CA . THR A 1 332 ? 35.495 -23.982 17.767 1.00 28.89 332 THR A CA 1
ATOM 2605 C C . THR A 1 332 ? 34.908 -22.604 18.089 1.00 28.89 332 THR A C 1
ATOM 2607 O O . THR A 1 332 ? 34.853 -21.695 17.266 1.00 28.89 332 THR A O 1
ATOM 2610 N N . THR A 1 333 ? 34.705 -22.411 19.397 1.00 29.94 333 THR A N 1
ATOM 2611 C CA . THR A 1 333 ? 34.651 -21.140 20.152 1.00 29.94 333 THR A CA 1
ATOM 2612 C C . THR A 1 333 ? 33.439 -20.214 19.990 1.00 29.94 333 THR A C 1
ATOM 2614 O O . THR A 1 333 ? 32.800 -20.094 18.955 1.00 29.94 333 THR A O 1
ATOM 2617 N N . LYS A 1 334 ? 33.117 -19.558 21.113 1.00 38.16 334 LYS A N 1
ATOM 2618 C CA . LYS A 1 334 ? 32.002 -18.625 21.297 1.00 38.16 334 LYS A CA 1
ATOM 2619 C C . LYS A 1 334 ? 32.566 -17.221 21.455 1.00 38.16 334 LYS A C 1
ATOM 2621 O O . LYS A 1 334 ? 33.498 -17.054 22.239 1.00 38.16 334 LYS A O 1
ATOM 2626 N N . GLU A 1 335 ? 31.923 -16.229 20.855 1.00 30.92 335 GLU A N 1
ATOM 2627 C CA . GLU A 1 335 ? 32.106 -14.828 21.236 1.00 30.92 335 GLU A CA 1
ATOM 2628 C C . GLU A 1 335 ? 30.747 -14.110 21.283 1.00 30.92 335 GLU A C 1
ATOM 2630 O O . GLU A 1 335 ? 29.784 -14.516 20.629 1.00 30.92 335 GLU A O 1
ATOM 2635 N N . GLU A 1 336 ? 30.630 -13.114 22.160 1.00 42.28 336 GLU A N 1
ATOM 2636 C CA . GLU A 1 336 ? 29.351 -12.563 22.623 1.00 42.28 336 GLU A CA 1
ATOM 2637 C C . GLU A 1 336 ? 28.897 -11.396 21.729 1.00 42.28 336 GLU A C 1
ATOM 2639 O O . GLU A 1 336 ? 29.116 -10.225 22.036 1.00 42.28 336 GLU A O 1
ATOM 2644 N N . LEU A 1 337 ? 28.310 -11.724 20.573 1.00 32.31 337 LEU A N 1
ATOM 2645 C CA . LEU A 1 337 ? 27.955 -10.734 19.552 1.00 32.31 337 LEU A CA 1
ATOM 2646 C C . LEU A 1 337 ? 26.601 -10.040 19.772 1.00 32.31 337 LEU A C 1
ATOM 2648 O O . LEU A 1 337 ? 25.579 -10.658 20.073 1.00 32.31 337 LEU A O 1
ATOM 2652 N N . SER A 1 3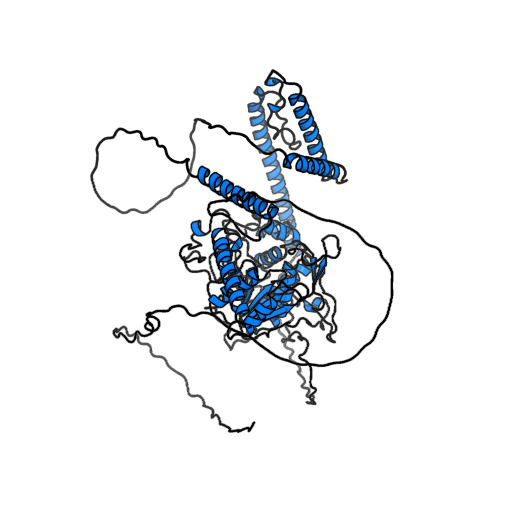38 ? 26.602 -8.738 19.473 1.00 33.94 338 SER A N 1
ATOM 2653 C CA . SER A 1 338 ? 25.427 -7.916 19.165 1.00 33.94 338 SER A CA 1
ATOM 2654 C C . SER A 1 338 ? 24.477 -8.611 18.174 1.00 33.94 338 SER A C 1
ATOM 2656 O O . SER A 1 338 ? 24.959 -9.311 17.281 1.00 33.94 338 SER A O 1
ATOM 2658 N N . PRO A 1 339 ? 23.148 -8.369 18.230 1.00 31.34 339 PRO A N 1
ATOM 2659 C CA . PRO A 1 339 ? 22.218 -8.937 17.255 1.00 31.34 339 PRO A CA 1
ATOM 2660 C C . PRO A 1 339 ? 22.647 -8.528 15.832 1.00 31.34 339 PRO A C 1
ATOM 2662 O O . PRO A 1 339 ? 22.740 -7.319 15.565 1.00 31.34 339 PRO A O 1
ATOM 2665 N N . PRO A 1 340 ? 22.941 -9.493 14.938 1.00 35.12 340 PRO A N 1
ATOM 2666 C CA . PRO A 1 340 ? 23.663 -9.234 13.693 1.00 35.12 340 PRO A CA 1
ATOM 2667 C C . PRO A 1 340 ? 22.897 -8.300 12.746 1.00 35.12 340 PRO A C 1
ATOM 2669 O O . PRO A 1 340 ? 21.728 -7.962 12.959 1.00 35.12 340 PRO A O 1
ATOM 2672 N N . ALA A 1 341 ? 23.567 -7.821 11.696 1.00 38.72 341 ALA A N 1
ATOM 2673 C CA . ALA A 1 341 ? 22.849 -7.303 10.532 1.00 38.72 341 ALA A CA 1
ATOM 2674 C C . ALA A 1 341 ? 21.967 -8.419 9.946 1.00 38.72 341 ALA A C 1
ATOM 2676 O O . ALA A 1 341 ? 22.258 -9.605 10.131 1.00 38.72 341 ALA A O 1
ATOM 2677 N N . LEU A 1 342 ? 20.888 -8.054 9.252 1.00 46.00 342 LEU A N 1
ATOM 2678 C CA . LEU A 1 342 ? 20.047 -9.039 8.581 1.00 46.00 342 LEU A CA 1
ATOM 2679 C C . LEU A 1 342 ? 20.795 -9.565 7.354 1.00 46.00 342 LEU A C 1
ATOM 2681 O O . LEU A 1 342 ? 20.705 -9.008 6.260 1.00 46.00 342 LEU A O 1
ATOM 2685 N N . ALA A 1 343 ? 21.569 -10.630 7.568 1.00 39.19 343 ALA A N 1
ATOM 2686 C CA . ALA A 1 343 ? 22.146 -11.422 6.498 1.00 39.19 343 ALA A CA 1
ATOM 2687 C C . ALA A 1 343 ? 20.996 -11.957 5.641 1.00 39.19 343 ALA A C 1
ATOM 2689 O O . ALA A 1 343 ? 20.140 -12.693 6.140 1.00 39.19 343 ALA A O 1
ATOM 2690 N N . ILE A 1 344 ? 20.966 -11.557 4.369 1.00 48.69 344 ILE A N 1
ATOM 2691 C CA . ILE A 1 344 ? 19.966 -12.029 3.411 1.00 48.69 344 ILE A CA 1
ATOM 2692 C C . ILE A 1 344 ? 20.049 -13.563 3.393 1.00 48.69 344 ILE A C 1
ATOM 2694 O O . ILE A 1 344 ? 21.151 -14.093 3.202 1.00 48.69 344 ILE A O 1
ATOM 2698 N N . PRO A 1 345 ? 18.943 -14.292 3.645 1.00 39.53 345 PRO A N 1
ATOM 2699 C CA . PRO A 1 345 ? 18.998 -15.740 3.758 1.00 39.53 345 PRO A CA 1
ATOM 2700 C C . PRO A 1 345 ? 19.590 -16.368 2.496 1.00 39.53 345 PRO A C 1
ATOM 2702 O O . PRO A 1 345 ? 19.023 -16.250 1.410 1.00 39.53 345 PRO A O 1
ATOM 2705 N N . LYS A 1 346 ? 20.715 -17.078 2.644 1.00 37.06 346 LYS A N 1
ATOM 2706 C CA . LYS A 1 346 ? 21.299 -17.911 1.583 1.00 37.06 346 LYS A CA 1
ATOM 2707 C C . LYS A 1 346 ? 20.459 -19.183 1.409 1.00 37.06 346 LYS A C 1
ATOM 2709 O O . LYS A 1 346 ? 20.922 -20.286 1.688 1.00 37.06 346 LYS A O 1
ATOM 2714 N N . HIS A 1 347 ? 19.198 -19.014 1.002 1.00 39.28 347 HIS A N 1
ATOM 2715 C CA . HIS A 1 347 ? 18.338 -20.115 0.581 1.00 39.28 347 HIS A CA 1
ATOM 2716 C C . HIS A 1 347 ? 18.987 -20.861 -0.591 1.00 39.28 347 HIS A C 1
ATOM 2718 O O . HIS A 1 347 ? 19.700 -20.277 -1.411 1.00 39.28 347 HIS A O 1
ATOM 2724 N N . GLY A 1 348 ? 18.779 -22.177 -0.629 1.00 34.44 348 GLY A N 1
ATOM 2725 C CA . GLY A 1 348 ? 19.509 -23.082 -1.509 1.00 34.44 348 GLY A CA 1
ATOM 2726 C C . GLY A 1 348 ? 19.195 -22.896 -2.992 1.00 34.44 348 GLY A C 1
ATOM 2727 O O . GLY A 1 348 ? 18.294 -23.534 -3.518 1.00 34.44 348 GLY A O 1
ATOM 2728 N N . THR A 1 349 ? 20.016 -22.095 -3.671 1.00 35.34 349 THR A N 1
ATOM 2729 C CA . THR A 1 349 ? 20.433 -22.305 -5.071 1.00 35.34 349 THR A CA 1
ATOM 2730 C C . THR A 1 349 ? 19.345 -22.552 -6.128 1.00 35.34 349 THR A C 1
ATOM 2732 O O . THR A 1 349 ? 19.551 -23.331 -7.055 1.00 35.34 349 THR A O 1
ATOM 2735 N N . THR A 1 350 ? 18.294 -21.736 -6.131 1.00 37.84 350 THR A N 1
ATOM 2736 C CA . THR A 1 350 ? 17.924 -21.029 -7.368 1.00 37.84 350 THR A CA 1
ATOM 2737 C C . THR A 1 350 ? 17.972 -19.528 -7.117 1.00 37.84 350 THR A C 1
ATOM 2739 O O . THR A 1 350 ? 17.279 -19.001 -6.254 1.00 37.84 350 THR A O 1
ATOM 2742 N N . LYS A 1 351 ? 18.820 -18.810 -7.867 1.00 48.66 351 LYS A N 1
ATOM 2743 C CA . LYS A 1 351 ? 18.625 -17.366 -8.033 1.00 48.66 351 LYS A CA 1
ATOM 2744 C C . LYS A 1 351 ? 17.443 -17.175 -8.972 1.00 48.66 351 LYS A C 1
ATOM 2746 O O . LYS A 1 351 ? 17.450 -17.737 -10.071 1.00 48.66 351 LYS A O 1
ATOM 2751 N N . SER A 1 352 ? 16.491 -16.341 -8.574 1.00 52.38 352 SER A N 1
ATOM 2752 C CA . SER A 1 352 ? 15.330 -16.030 -9.397 1.00 52.38 352 SER A CA 1
ATOM 2753 C C . SER A 1 352 ? 15.741 -15.289 -10.664 1.00 52.38 352 SER A C 1
ATOM 2755 O O . SER A 1 352 ? 15.998 -14.086 -10.652 1.00 52.38 352 SER A O 1
ATOM 2757 N N . LYS A 1 353 ? 15.830 -16.025 -11.779 1.00 60.28 353 LYS A N 1
ATOM 2758 C CA . LYS A 1 353 ? 16.357 -15.514 -13.058 1.00 60.28 353 LYS A CA 1
ATOM 2759 C C . LYS A 1 353 ? 15.547 -14.344 -13.628 1.00 60.28 353 LYS A C 1
ATOM 2761 O O . LYS A 1 353 ? 16.071 -13.612 -14.460 1.00 60.28 353 LYS A O 1
ATOM 2766 N N . LEU A 1 354 ? 14.285 -14.196 -13.214 1.00 82.81 354 LEU A N 1
ATOM 2767 C CA . LEU A 1 354 ? 13.370 -13.173 -13.723 1.00 82.81 354 LEU A CA 1
ATOM 2768 C C . LEU A 1 354 ? 13.526 -11.823 -13.003 1.00 82.81 354 LEU A C 1
ATOM 2770 O O . LEU A 1 354 ? 13.506 -10.785 -13.663 1.00 82.81 354 LEU A O 1
ATOM 2774 N N . TRP A 1 355 ? 13.724 -11.832 -11.678 1.00 90.81 355 TRP A N 1
ATOM 2775 C CA . TRP A 1 355 ? 13.970 -10.624 -10.883 1.00 90.81 355 TRP A CA 1
ATOM 2776 C C . TRP A 1 355 ? 15.006 -10.884 -9.779 1.00 90.81 355 TRP A C 1
ATOM 2778 O O . TRP A 1 355 ? 14.706 -11.654 -8.856 1.00 90.81 355 TRP A O 1
ATOM 2788 N N . PRO A 1 356 ? 16.176 -10.215 -9.814 1.00 87.56 356 PRO A N 1
ATOM 2789 C CA . PRO A 1 356 ? 17.132 -10.267 -8.714 1.00 87.56 356 PRO A CA 1
ATOM 2790 C C . PRO A 1 356 ? 16.545 -9.624 -7.452 1.00 87.56 356 PRO A C 1
ATOM 2792 O O . PRO A 1 356 ? 15.549 -8.893 -7.492 1.00 87.56 356 PRO A O 1
ATOM 2795 N N . THR A 1 357 ? 17.184 -9.868 -6.314 1.00 88.06 357 THR A N 1
ATOM 2796 C CA . THR A 1 357 ? 16.843 -9.168 -5.075 1.00 88.06 357 THR A CA 1
ATOM 2797 C C . THR A 1 357 ? 17.172 -7.669 -5.190 1.00 88.06 357 THR A C 1
ATOM 2799 O O . THR A 1 357 ? 18.179 -7.299 -5.800 1.00 88.06 357 THR A O 1
ATOM 2802 N N . PRO A 1 358 ? 16.381 -6.766 -4.580 1.00 87.56 358 PRO A N 1
ATOM 2803 C CA . PRO A 1 358 ? 16.690 -5.342 -4.527 1.00 87.56 358 PRO A CA 1
ATOM 2804 C C . PRO A 1 358 ? 18.107 -5.001 -4.044 1.00 87.56 358 PRO A C 1
ATOM 2806 O O . PRO A 1 358 ? 18.657 -3.999 -4.502 1.00 87.56 358 PRO A O 1
ATOM 2809 N N . ALA A 1 359 ? 18.698 -5.821 -3.168 1.00 83.31 359 ALA A N 1
ATOM 2810 C CA . ALA A 1 359 ? 20.046 -5.630 -2.634 1.00 83.31 359 ALA A CA 1
ATOM 2811 C C . ALA A 1 359 ? 21.177 -6.020 -3.609 1.00 83.31 359 ALA A C 1
ATOM 2813 O O . ALA A 1 359 ? 22.200 -5.343 -3.628 1.00 83.31 359 ALA A O 1
ATOM 2814 N N . GLU A 1 360 ? 20.995 -7.035 -4.468 1.00 81.38 360 GLU A N 1
ATOM 2815 C CA . GLU A 1 360 ? 22.027 -7.490 -5.428 1.00 81.38 360 GLU A CA 1
ATOM 2816 C C . GLU A 1 360 ? 22.502 -6.398 -6.402 1.00 81.38 360 GLU A C 1
ATOM 2818 O O . GLU A 1 360 ? 23.550 -6.546 -7.027 1.00 81.38 360 GLU A O 1
ATOM 2823 N N . LYS A 1 361 ? 21.764 -5.286 -6.517 1.00 76.00 361 LYS A N 1
ATOM 2824 C CA . LYS A 1 361 ? 22.118 -4.145 -7.367 1.00 76.00 361 LYS A CA 1
ATOM 2825 C C . LYS A 1 361 ? 23.435 -3.454 -6.965 1.00 76.00 361 LYS A C 1
ATOM 2827 O O . LYS A 1 361 ? 24.118 -2.957 -7.855 1.00 76.00 361 LYS A O 1
ATOM 2832 N N . GLU A 1 362 ? 23.808 -3.468 -5.681 1.00 67.06 362 GLU A N 1
ATOM 2833 C CA . GLU A 1 362 ? 25.114 -2.960 -5.205 1.00 67.06 362 GLU A CA 1
ATOM 2834 C C . GLU A 1 362 ? 26.210 -4.048 -5.178 1.00 67.06 362 GLU A C 1
ATOM 2836 O O . GLU A 1 362 ? 27.386 -3.741 -4.990 1.00 67.06 362 GLU A O 1
ATOM 2841 N N . GLY A 1 363 ? 25.844 -5.319 -5.383 1.00 74.81 363 GLY A N 1
ATOM 2842 C CA . GLY A 1 363 ? 26.740 -6.478 -5.318 1.00 74.81 363 GLY A CA 1
ATOM 2843 C C . GLY A 1 363 ? 26.220 -7.596 -4.409 1.00 74.81 363 GLY A C 1
ATOM 2844 O O . GLY A 1 363 ? 25.286 -7.405 -3.627 1.00 74.81 363 GLY A O 1
ATOM 2845 N N . GLU A 1 364 ? 26.833 -8.780 -4.506 1.00 75.25 364 GLU A N 1
ATOM 2846 C CA . GLU A 1 364 ? 26.371 -9.999 -3.815 1.00 75.25 364 GLU A CA 1
ATOM 2847 C C . GLU A 1 364 ? 26.530 -9.961 -2.282 1.00 75.25 364 GLU A C 1
ATOM 2849 O O . GLU A 1 364 ? 25.826 -10.684 -1.580 1.00 75.25 364 GLU A O 1
ATOM 2854 N N . ASP A 1 365 ? 27.405 -9.096 -1.758 1.00 83.19 365 ASP A N 1
ATOM 2855 C CA . ASP A 1 365 ? 27.669 -8.944 -0.318 1.00 83.19 365 ASP A CA 1
ATOM 2856 C C . ASP A 1 365 ? 26.843 -7.825 0.357 1.00 83.19 365 ASP A C 1
ATOM 2858 O O . ASP A 1 365 ? 27.155 -7.387 1.468 1.00 83.19 365 ASP A O 1
ATOM 2862 N N . THR A 1 366 ? 25.802 -7.318 -0.310 1.00 87.00 366 THR A N 1
ATOM 2863 C CA . THR A 1 366 ? 24.986 -6.203 0.197 1.00 87.00 366 THR A CA 1
ATOM 2864 C C . THR A 1 366 ? 24.081 -6.643 1.351 1.00 87.00 366 THR A C 1
ATOM 2866 O O . THR A 1 366 ? 23.312 -7.596 1.233 1.00 87.00 366 THR A O 1
ATOM 2869 N N . THR A 1 367 ? 24.132 -5.922 2.471 1.00 90.62 367 THR A N 1
ATOM 2870 C CA . THR A 1 367 ? 23.380 -6.216 3.701 1.00 90.62 367 THR A CA 1
ATOM 2871 C C . THR A 1 367 ? 22.263 -5.201 3.958 1.00 90.62 367 THR A C 1
ATOM 2873 O O . THR A 1 367 ? 22.327 -4.051 3.521 1.00 90.62 367 THR A O 1
ATOM 2876 N N . ILE A 1 368 ? 21.219 -5.615 4.687 1.00 93.56 368 ILE A N 1
ATOM 2877 C CA . ILE A 1 368 ? 20.142 -4.722 5.142 1.00 93.56 368 ILE A CA 1
ATOM 2878 C C . ILE A 1 368 ? 20.492 -4.215 6.545 1.00 93.56 368 ILE A C 1
ATOM 2880 O O . ILE A 1 368 ? 20.643 -5.005 7.484 1.00 93.56 368 ILE A O 1
ATOM 2884 N N . LEU A 1 369 ? 20.595 -2.891 6.691 1.00 95.06 369 LEU A N 1
ATOM 2885 C CA . LEU A 1 369 ? 20.907 -2.231 7.965 1.00 95.06 369 LEU A CA 1
ATOM 2886 C C . LEU A 1 369 ? 19.669 -1.708 8.703 1.00 95.06 369 LEU A C 1
ATOM 2888 O O . LEU A 1 369 ? 19.757 -1.453 9.906 1.00 95.06 369 LEU A O 1
ATOM 2892 N N . LEU A 1 370 ? 18.514 -1.590 8.033 1.00 94.62 370 LEU A N 1
ATOM 2893 C CA . LEU A 1 370 ? 17.267 -1.211 8.701 1.00 94.62 370 LEU A CA 1
ATOM 2894 C C . LEU A 1 370 ? 16.897 -2.225 9.791 1.00 94.62 370 LEU A C 1
ATOM 2896 O O . LEU A 1 370 ? 16.709 -3.414 9.530 1.00 94.62 370 LEU A O 1
ATOM 2900 N N . LYS A 1 371 ? 16.707 -1.722 11.011 1.00 95.75 371 LYS A N 1
ATOM 2901 C CA . LYS A 1 371 ? 16.199 -2.467 12.170 1.00 95.75 371 LYS A CA 1
ATOM 2902 C C . LYS A 1 371 ? 14.971 -1.743 12.738 1.00 95.75 371 LYS A C 1
ATOM 2904 O O . LYS A 1 371 ? 14.892 -0.521 12.594 1.00 95.75 371 LYS A O 1
ATOM 2909 N N . PRO A 1 372 ? 14.022 -2.447 13.383 1.00 97.38 372 PRO A N 1
ATOM 2910 C CA . PRO A 1 372 ? 12.916 -1.789 14.066 1.00 97.38 372 PRO A CA 1
ATOM 2911 C C . PRO A 1 372 ? 13.429 -0.807 15.127 1.00 97.38 372 PRO A C 1
ATOM 2913 O O . PRO A 1 372 ? 14.289 -1.152 15.937 1.00 97.38 372 PRO A O 1
ATOM 2916 N N . ALA A 1 373 ? 12.863 0.398 15.157 1.00 96.25 373 ALA A N 1
ATOM 2917 C CA . ALA A 1 373 ? 13.043 1.353 16.247 1.00 96.25 373 ALA A CA 1
ATOM 2918 C C . ALA A 1 373 ? 12.361 0.856 17.536 1.00 96.25 373 ALA A C 1
ATOM 2920 O O . ALA A 1 373 ? 12.835 1.129 18.638 1.00 96.25 373 ALA A O 1
ATOM 2921 N N . PHE A 1 374 ? 11.260 0.105 17.403 1.00 95.94 374 PHE A N 1
ATOM 2922 C CA . PHE A 1 374 ? 10.654 -0.677 18.483 1.00 95.94 374 PHE A CA 1
ATOM 2923 C C . PHE A 1 374 ? 9.746 -1.794 17.947 1.00 95.94 374 PHE A C 1
ATOM 2925 O O . PHE A 1 374 ? 9.262 -1.744 16.815 1.00 95.94 374 PHE A O 1
ATOM 2932 N N . GLY A 1 375 ? 9.480 -2.784 18.804 1.00 96.06 375 GLY A N 1
ATOM 2933 C CA . GLY A 1 375 ? 8.791 -4.022 18.433 1.00 96.06 375 GLY A CA 1
ATOM 2934 C C . GLY A 1 375 ? 9.735 -5.058 17.820 1.00 96.06 375 GLY A C 1
ATOM 2935 O O . GLY A 1 375 ? 10.887 -4.763 17.507 1.00 96.06 375 GLY A O 1
ATOM 2936 N N . THR A 1 376 ? 9.233 -6.280 17.654 1.00 96.88 376 THR A N 1
ATOM 2937 C CA . THR A 1 376 ? 9.986 -7.410 17.088 1.00 96.88 376 THR A CA 1
ATOM 2938 C C . THR A 1 376 ? 9.056 -8.226 16.203 1.00 96.88 376 THR A C 1
ATOM 2940 O O . THR A 1 376 ? 7.931 -8.513 16.613 1.00 96.88 376 THR A O 1
ATOM 2943 N N . HIS A 1 377 ? 9.510 -8.620 15.014 1.00 97.56 377 HIS A N 1
ATOM 2944 C CA . HIS A 1 377 ? 8.751 -9.510 14.132 1.00 97.56 377 HIS A CA 1
ATOM 2945 C C . HIS A 1 377 ? 8.498 -10.872 14.787 1.00 97.56 377 HIS A C 1
ATOM 2947 O O . HIS A 1 377 ? 9.344 -11.393 15.519 1.00 97.56 377 HIS A O 1
ATOM 2953 N N . ARG A 1 378 ? 7.346 -11.475 14.490 1.00 96.81 378 ARG A N 1
ATOM 2954 C CA . ARG A 1 378 ? 7.032 -12.866 14.837 1.00 96.81 378 ARG A CA 1
ATOM 2955 C C . ARG A 1 378 ? 6.950 -13.670 13.534 1.00 96.81 378 ARG A C 1
ATOM 2957 O O . ARG A 1 378 ? 5.904 -13.618 12.896 1.00 96.81 378 ARG A O 1
ATOM 2964 N N . PRO A 1 379 ? 7.994 -14.421 13.128 1.00 96.44 379 PRO A N 1
ATOM 2965 C CA . PRO A 1 379 ? 8.069 -14.963 11.767 1.00 96.44 379 PRO A CA 1
ATOM 2966 C C . PRO A 1 379 ? 6.920 -15.892 11.352 1.00 96.44 379 PRO A C 1
ATOM 2968 O O . PRO A 1 379 ? 6.550 -15.908 10.187 1.00 96.44 379 PRO A O 1
ATOM 2971 N N . ALA A 1 380 ? 6.319 -16.613 12.304 1.00 94.38 380 ALA A N 1
ATOM 2972 C CA . ALA A 1 380 ? 5.145 -17.469 12.093 1.00 94.38 380 ALA A CA 1
ATOM 2973 C C . ALA A 1 380 ? 3.793 -16.744 12.306 1.00 94.38 380 ALA A C 1
ATOM 2975 O O . ALA A 1 380 ? 2.772 -17.384 12.559 1.00 94.38 380 ALA A O 1
ATOM 2976 N N . SER A 1 381 ? 3.782 -15.408 12.306 1.00 95.31 381 SER A N 1
ATOM 2977 C CA . SER A 1 381 ? 2.575 -14.584 12.391 1.00 95.31 381 SER A CA 1
ATOM 2978 C C . SER A 1 381 ? 2.228 -14.019 11.024 1.00 95.31 381 SER A C 1
ATOM 2980 O O . SER A 1 381 ? 3.086 -13.489 10.325 1.00 95.31 381 SER A O 1
ATOM 2982 N N . ASN A 1 382 ? 0.935 -13.982 10.713 1.00 97.00 382 ASN A N 1
ATOM 2983 C CA . ASN A 1 382 ? 0.431 -13.101 9.665 1.00 97.00 382 ASN A CA 1
ATOM 2984 C C . ASN A 1 382 ? 0.747 -11.634 10.014 1.00 97.00 382 ASN A C 1
ATOM 2986 O O . ASN A 1 382 ? 0.747 -11.271 11.201 1.00 97.00 382 ASN A O 1
ATOM 2990 N N . ALA A 1 383 ? 0.961 -10.789 9.004 1.00 98.56 383 ALA A N 1
ATOM 2991 C CA . ALA A 1 383 ? 1.394 -9.402 9.186 1.00 98.56 383 ALA A CA 1
ATOM 2992 C C . ALA A 1 383 ? 0.760 -8.420 8.187 1.00 98.56 383 ALA A C 1
ATOM 2994 O O . ALA A 1 383 ? 0.504 -8.761 7.033 1.00 98.56 383 ALA A O 1
ATOM 2995 N N . ILE A 1 384 ? 0.552 -7.172 8.611 1.00 98.81 384 ILE A N 1
ATOM 2996 C CA . ILE A 1 384 ? 0.098 -6.068 7.752 1.00 98.81 384 ILE A CA 1
ATOM 2997 C C . ILE A 1 384 ? 1.224 -5.036 7.614 1.00 98.81 384 ILE A C 1
ATOM 2999 O O . ILE A 1 384 ? 1.681 -4.488 8.613 1.00 98.81 384 ILE A O 1
ATOM 3003 N N . PHE A 1 385 ? 1.678 -4.771 6.390 1.00 98.81 385 PHE A N 1
ATOM 3004 C CA . PHE A 1 385 ? 2.761 -3.841 6.061 1.00 98.81 385 PHE A CA 1
ATOM 3005 C C . PHE A 1 385 ? 2.206 -2.509 5.555 1.00 98.81 385 PHE A C 1
ATOM 3007 O O . PHE A 1 385 ? 1.339 -2.464 4.675 1.00 98.81 385 PHE A O 1
ATOM 3014 N N . VAL A 1 386 ? 2.719 -1.417 6.124 1.00 97.94 386 VAL A N 1
ATOM 3015 C CA . VAL A 1 386 ? 2.108 -0.091 6.031 1.00 97.94 386 VAL A CA 1
ATOM 3016 C C . VAL A 1 386 ? 3.175 1.006 5.935 1.00 97.94 386 VAL A C 1
ATOM 3018 O O . VAL A 1 386 ? 4.072 1.101 6.770 1.00 97.94 386 VAL A O 1
ATOM 3021 N N . PHE A 1 387 ? 3.050 1.905 4.959 1.00 97.12 387 PHE A N 1
ATOM 3022 C CA . PHE A 1 387 ? 3.836 3.142 4.899 1.00 97.12 387 PHE A CA 1
ATOM 3023 C C . PHE A 1 387 ? 3.039 4.304 5.522 1.00 97.12 387 PHE A C 1
ATOM 3025 O O . PHE A 1 387 ? 2.027 4.732 4.956 1.00 97.12 387 PHE A O 1
ATOM 3032 N N . ALA A 1 388 ? 3.459 4.801 6.694 1.00 95.69 388 ALA A N 1
ATOM 3033 C CA . ALA A 1 388 ? 2.664 5.713 7.533 1.00 95.69 388 ALA A CA 1
ATOM 3034 C C . ALA A 1 388 ? 3.332 7.074 7.840 1.00 95.69 388 ALA A C 1
ATOM 3036 O O . ALA A 1 388 ? 2.877 7.829 8.707 1.00 95.69 388 ALA A O 1
ATOM 3037 N N . GLU A 1 389 ? 4.405 7.421 7.135 1.00 93.12 389 GLU A N 1
ATOM 3038 C CA . GLU A 1 389 ? 5.202 8.612 7.436 1.00 93.12 389 GLU A CA 1
ATOM 3039 C C . GLU A 1 389 ? 4.468 9.947 7.265 1.00 93.12 389 GLU A C 1
ATOM 3041 O O . GLU A 1 389 ? 3.627 10.134 6.385 1.00 93.12 389 GLU A O 1
ATOM 3046 N N . GLY A 1 390 ? 4.829 10.917 8.108 1.00 91.88 390 GLY A N 1
ATOM 3047 C CA . GLY A 1 390 ? 4.315 12.286 8.081 1.00 91.88 390 GLY A CA 1
ATOM 3048 C C . GLY A 1 390 ? 2.862 12.457 8.543 1.00 91.88 390 GLY A C 1
ATOM 3049 O O . GLY A 1 390 ? 2.447 13.596 8.767 1.00 91.88 390 GLY A O 1
ATOM 3050 N N . TYR A 1 391 ? 2.099 11.372 8.707 1.00 95.25 391 TYR A N 1
ATOM 3051 C CA . TYR A 1 391 ? 0.704 11.418 9.141 1.00 95.25 391 TYR A CA 1
ATOM 3052 C C . TYR A 1 391 ? 0.539 11.797 10.617 1.00 95.25 391 TYR A C 1
ATOM 3054 O O . TYR A 1 391 ? 1.323 11.407 11.480 1.00 95.25 391 TYR A O 1
ATOM 3062 N N . ASP A 1 392 ? -0.541 12.521 10.914 1.00 96.06 392 ASP A N 1
ATOM 3063 C CA . ASP A 1 392 ? -0.958 12.836 12.281 1.00 96.06 392 ASP A CA 1
ATOM 3064 C C . ASP A 1 392 ? -1.601 11.626 12.977 1.00 96.06 392 ASP A C 1
ATOM 3066 O O . ASP A 1 392 ? -2.180 10.748 12.329 1.00 96.06 392 ASP A O 1
ATOM 3070 N N . LEU A 1 393 ? -1.583 11.630 14.316 1.00 97.44 393 LEU A N 1
ATOM 3071 C CA . LEU A 1 393 ? -2.136 10.587 15.194 1.00 97.44 393 LEU A CA 1
ATOM 3072 C C . LEU A 1 393 ? -3.531 10.079 14.773 1.00 97.44 393 LEU A C 1
ATOM 3074 O O . LEU A 1 393 ? -3.812 8.890 14.885 1.00 97.44 393 LEU A O 1
ATOM 3078 N N . SER A 1 394 ? -4.400 10.949 14.243 1.00 97.31 394 SER A N 1
ATOM 3079 C CA . SER A 1 394 ? -5.751 10.577 13.781 1.00 97.31 394 SER A CA 1
ATOM 3080 C C . SER A 1 394 ? -5.776 9.503 12.677 1.00 97.31 394 SER A C 1
ATOM 3082 O O . SER A 1 394 ? -6.788 8.817 12.517 1.00 97.31 394 SER A O 1
ATOM 3084 N N . ILE A 1 395 ? -4.688 9.338 11.914 1.00 97.69 395 ILE A N 1
ATOM 3085 C CA . ILE A 1 395 ? -4.533 8.259 10.929 1.00 97.69 395 ILE A CA 1
ATOM 3086 C C . ILE A 1 395 ? -4.185 6.951 11.639 1.00 97.69 395 ILE A C 1
ATOM 3088 O O . ILE A 1 395 ? -4.925 5.979 11.499 1.00 97.69 395 ILE A O 1
ATOM 3092 N N . TYR A 1 396 ? -3.135 6.964 12.465 1.00 98.06 396 TYR A N 1
ATOM 3093 C CA . TYR A 1 396 ? -2.709 5.820 13.277 1.00 98.06 396 TYR A CA 1
ATOM 3094 C C . TYR A 1 396 ? -3.852 5.273 14.140 1.00 98.06 396 TYR A C 1
ATOM 3096 O O . TYR A 1 396 ? -4.096 4.072 14.129 1.00 98.06 396 TYR A O 1
ATOM 3104 N N . LEU A 1 397 ? -4.618 6.147 14.803 1.00 97.81 397 LEU A N 1
ATOM 3105 C CA . LEU A 1 397 ? -5.799 5.772 15.585 1.00 97.81 397 LEU A CA 1
ATOM 3106 C C . LEU A 1 397 ? -6.877 5.083 14.737 1.00 97.81 397 LEU A C 1
ATOM 3108 O O . LEU A 1 397 ? -7.432 4.081 15.163 1.00 97.81 397 LEU A O 1
ATOM 3112 N N . ALA A 1 398 ? -7.199 5.576 13.538 1.00 98.06 398 ALA A N 1
ATOM 3113 C CA . ALA A 1 398 ? -8.193 4.891 12.707 1.00 98.06 398 ALA A CA 1
ATOM 3114 C C . ALA A 1 398 ? -7.709 3.530 12.222 1.00 98.06 398 ALA A C 1
ATOM 3116 O O . ALA A 1 398 ? -8.462 2.562 12.300 1.00 98.06 398 ALA A O 1
ATOM 3117 N N . PHE A 1 399 ? -6.471 3.460 11.736 1.00 98.50 399 PHE A N 1
ATOM 3118 C CA . PHE A 1 399 ? -5.899 2.229 11.215 1.00 98.50 399 PHE A CA 1
ATOM 3119 C C . PHE A 1 399 ? -5.801 1.168 12.319 1.00 98.50 399 PHE A C 1
ATOM 3121 O O . PHE A 1 399 ? -6.403 0.101 12.219 1.00 98.50 399 PHE A O 1
ATOM 3128 N N . VAL A 1 400 ? -5.115 1.502 13.416 1.00 98.00 400 VAL A N 1
ATOM 3129 C CA . VAL A 1 400 ? -4.829 0.577 14.514 1.00 98.00 400 VAL A CA 1
ATOM 3130 C C . VAL A 1 400 ? -6.083 0.249 15.320 1.00 98.00 400 VAL A C 1
ATOM 3132 O O . VAL A 1 400 ? -6.321 -0.927 15.572 1.00 98.00 400 VAL A O 1
ATOM 3135 N N . GLU A 1 401 ? -6.926 1.218 15.703 1.00 97.88 401 GLU A N 1
ATOM 3136 C CA . GLU A 1 401 ? -8.121 0.873 16.488 1.00 97.88 401 GLU A CA 1
ATOM 3137 C C . GLU A 1 401 ? -9.171 0.133 15.654 1.00 97.88 401 GLU A C 1
ATOM 3139 O O . GLU A 1 401 ? -9.812 -0.768 16.191 1.00 97.88 401 GLU A O 1
ATOM 3144 N N . SER A 1 402 ? -9.374 0.448 14.364 1.00 98.44 402 SER A N 1
ATOM 3145 C CA . SER A 1 402 ? -10.320 -0.343 13.552 1.00 98.44 402 SER A CA 1
ATOM 3146 C C . SER A 1 402 ? -9.857 -1.795 13.440 1.00 98.44 402 SER A C 1
ATOM 3148 O O . SER A 1 402 ? -10.661 -2.696 13.666 1.00 98.44 402 SER A O 1
ATOM 3150 N N . LEU A 1 403 ? -8.553 -2.023 13.239 1.00 98.06 403 LEU A N 1
ATOM 3151 C CA . LEU A 1 403 ? -7.949 -3.354 13.232 1.00 98.06 403 LEU A CA 1
ATOM 3152 C C . LEU A 1 403 ? -8.065 -4.067 14.591 1.00 98.06 403 LEU A C 1
ATOM 3154 O O . LEU A 1 403 ? -8.513 -5.210 14.634 1.00 98.06 403 LEU A O 1
ATOM 3158 N N . VAL A 1 404 ? -7.752 -3.401 15.709 1.00 96.94 404 VAL A N 1
ATOM 3159 C CA . VAL A 1 404 ? -7.900 -3.966 17.069 1.00 96.94 404 VAL A CA 1
ATOM 3160 C C . VAL A 1 404 ? -9.351 -4.366 17.356 1.00 96.94 404 VAL A C 1
ATOM 3162 O O . VAL A 1 404 ? -9.591 -5.426 17.932 1.00 96.94 404 VAL A O 1
ATOM 3165 N N . ASN A 1 405 ? -10.332 -3.573 16.909 1.00 97.06 405 ASN A N 1
ATOM 3166 C CA . ASN A 1 405 ? -11.755 -3.890 17.071 1.00 97.06 405 ASN A CA 1
ATOM 3167 C C . ASN A 1 405 ? -12.203 -5.144 16.289 1.00 97.06 405 ASN A C 1
ATOM 3169 O O . ASN A 1 405 ? -13.273 -5.677 16.580 1.00 97.06 405 ASN A O 1
ATOM 3173 N N . THR A 1 406 ? -11.403 -5.652 15.343 1.00 97.50 406 THR A N 1
ATOM 3174 C CA . THR A 1 406 ? -11.679 -6.931 14.661 1.00 97.50 406 THR A CA 1
ATOM 3175 C C . THR A 1 406 ? -11.285 -8.168 15.473 1.00 97.50 406 THR A C 1
ATOM 3177 O O . THR A 1 406 ? -11.762 -9.265 15.183 1.00 97.50 406 THR A O 1
ATOM 3180 N N . GLY A 1 407 ? -10.422 -8.001 16.483 1.00 96.50 407 GLY A N 1
ATOM 3181 C CA . GLY A 1 407 ? -9.802 -9.095 17.234 1.00 96.50 407 GLY A CA 1
ATOM 3182 C C . GLY A 1 407 ? -8.473 -9.608 16.664 1.00 96.50 407 GLY A C 1
ATOM 3183 O O . GLY A 1 407 ? -7.908 -10.532 17.243 1.00 96.50 407 GLY A O 1
ATOM 3184 N N . TYR A 1 408 ? -7.953 -9.022 15.579 1.00 96.69 408 TYR A N 1
ATOM 3185 C CA . TYR A 1 408 ? -6.644 -9.374 15.019 1.00 96.69 408 TYR A CA 1
ATOM 3186 C C . TYR A 1 408 ? -5.493 -9.110 16.012 1.00 96.69 408 TYR A C 1
ATOM 3188 O O . TYR A 1 408 ? -5.368 -8.021 16.578 1.00 96.69 408 TYR A O 1
ATOM 3196 N N . THR A 1 409 ? -4.631 -10.114 16.200 1.00 95.88 409 THR A N 1
ATOM 3197 C CA . THR A 1 409 ? -3.475 -10.103 17.124 1.00 95.88 409 THR A CA 1
ATOM 3198 C C . THR A 1 409 ? -2.132 -10.356 16.429 1.00 95.88 409 THR A C 1
ATOM 3200 O O . THR A 1 409 ? -1.117 -10.578 17.097 1.00 95.88 409 THR A O 1
ATOM 3203 N N . GLY A 1 410 ? -2.111 -10.337 15.092 1.00 96.56 410 GLY A N 1
ATOM 3204 C CA . GLY A 1 410 ? -0.895 -10.486 14.291 1.00 96.56 410 GLY A CA 1
ATOM 3205 C C . GLY A 1 410 ? -0.004 -9.238 14.307 1.00 96.56 410 GLY A C 1
ATOM 3206 O O . GLY A 1 410 ? -0.137 -8.369 15.177 1.00 96.56 410 GLY A O 1
ATOM 3207 N N . ASP A 1 411 ? 0.965 -9.197 13.399 1.00 98.38 411 ASP A N 1
ATOM 3208 C CA . ASP A 1 411 ? 1.936 -8.105 13.312 1.00 98.38 411 ASP A CA 1
ATOM 3209 C C . ASP A 1 411 ? 1.395 -6.938 12.472 1.00 98.38 411 ASP A C 1
ATOM 3211 O O . ASP A 1 411 ? 0.709 -7.129 11.470 1.00 98.38 411 ASP A O 1
ATOM 3215 N N . VAL A 1 412 ? 1.756 -5.710 12.833 1.00 98.56 412 VAL A N 1
ATOM 3216 C CA . VAL A 1 412 ? 1.596 -4.535 11.969 1.00 98.56 412 VAL A CA 1
ATOM 3217 C C . VAL A 1 412 ? 2.947 -3.859 11.851 1.00 98.56 412 VAL A C 1
ATOM 3219 O O . VAL A 1 412 ? 3.449 -3.288 12.820 1.00 98.56 412 VAL A O 1
ATOM 3222 N N . VAL A 1 413 ? 3.537 -3.945 10.662 1.00 98.75 413 VAL A N 1
ATOM 3223 C CA . VAL A 1 413 ? 4.844 -3.372 10.353 1.00 98.75 413 VAL A CA 1
ATOM 3224 C C . VAL A 1 413 ? 4.639 -2.014 9.695 1.00 98.75 413 VAL A C 1
ATOM 3226 O O . VAL A 1 413 ? 3.994 -1.913 8.650 1.00 98.75 413 VAL A O 1
ATOM 3229 N N . LEU A 1 414 ? 5.153 -0.961 10.326 1.00 97.50 414 LEU A N 1
ATOM 3230 C CA . LEU A 1 414 ? 4.953 0.426 9.911 1.00 97.50 414 LEU A CA 1
ATOM 3231 C C . LEU A 1 414 ? 6.295 1.118 9.676 1.00 97.50 414 LEU A C 1
ATOM 3233 O O . LEU A 1 414 ? 7.133 1.118 10.578 1.00 97.50 414 LEU A O 1
ATOM 3237 N N . SER A 1 415 ? 6.465 1.805 8.540 1.00 96.69 415 SER A N 1
ATOM 3238 C CA . SER A 1 415 ? 7.455 2.890 8.479 1.00 96.69 415 SER A CA 1
ATOM 3239 C C . SER A 1 415 ? 6.820 4.164 9.030 1.00 96.69 415 SER A C 1
ATOM 3241 O O . SER A 1 415 ? 5.701 4.546 8.662 1.00 96.69 415 SER A O 1
ATOM 3243 N N . ILE A 1 416 ? 7.530 4.784 9.964 1.00 95.81 416 ILE A N 1
ATOM 3244 C CA . ILE A 1 416 ? 7.154 6.016 10.646 1.00 95.81 416 ILE A CA 1
ATOM 3245 C C . ILE A 1 416 ? 8.261 7.050 10.433 1.00 95.81 416 ILE A C 1
ATOM 3247 O O . ILE A 1 416 ? 9.410 6.713 10.149 1.00 95.81 416 ILE A O 1
ATOM 3251 N N . SER A 1 417 ? 7.920 8.331 10.550 1.00 93.62 417 SER A N 1
ATOM 3252 C CA . SER A 1 417 ? 8.938 9.381 10.472 1.00 93.62 417 SER A CA 1
ATOM 3253 C C . SER A 1 417 ? 9.899 9.292 11.655 1.00 93.62 417 SER A C 1
ATOM 3255 O O . SER A 1 417 ? 9.470 8.981 12.765 1.00 93.62 417 SER A O 1
ATOM 3257 N N . SER A 1 418 ? 11.168 9.626 11.414 1.00 91.31 418 SER A N 1
ATOM 3258 C CA . SER A 1 418 ? 12.189 9.763 12.456 1.00 91.31 418 SER A CA 1
ATOM 3259 C C . SER A 1 418 ? 11.729 10.670 13.605 1.00 91.31 418 SER A C 1
ATOM 3261 O O . SER A 1 418 ? 10.966 11.613 13.386 1.00 91.31 418 SER A O 1
ATOM 3263 N N . GLU A 1 419 ? 12.202 10.408 14.822 1.00 88.81 419 GLU A N 1
ATOM 3264 C CA . GLU A 1 419 ? 11.750 11.043 16.071 1.00 88.81 419 GLU A CA 1
ATOM 3265 C C . GLU A 1 419 ? 11.724 12.587 16.050 1.00 88.81 419 GLU A C 1
ATOM 3267 O O . GLU A 1 419 ? 10.831 13.194 16.636 1.00 88.81 419 GLU A O 1
ATOM 3272 N N . ASP A 1 420 ? 12.625 13.239 15.308 1.00 89.75 420 ASP A N 1
ATOM 3273 C CA . ASP A 1 420 ? 12.661 14.701 15.123 1.00 89.75 420 ASP A CA 1
ATOM 3274 C C . ASP A 1 420 ? 11.534 15.267 14.226 1.00 89.75 420 ASP A C 1
ATOM 3276 O O . ASP A 1 420 ? 11.244 16.464 14.262 1.00 89.75 420 ASP A O 1
ATOM 3280 N N . LYS A 1 421 ? 10.910 14.416 13.403 1.00 91.00 421 LYS A N 1
ATOM 3281 C CA . LYS A 1 421 ? 9.866 14.750 12.411 1.00 91.00 421 LYS A CA 1
ATOM 3282 C C . LYS A 1 421 ? 8.512 14.115 12.738 1.00 91.00 421 LYS A C 1
ATOM 3284 O O . LYS A 1 421 ? 7.499 14.487 12.136 1.00 91.00 421 LYS A O 1
ATOM 3289 N N . LEU A 1 422 ? 8.493 13.138 13.644 1.00 93.06 422 LEU A N 1
ATOM 3290 C CA . LEU A 1 422 ? 7.304 12.401 14.049 1.00 93.06 422 LEU A CA 1
ATOM 3291 C C . LEU A 1 422 ? 6.280 13.329 14.720 1.00 93.06 422 LEU A C 1
ATOM 3293 O O . LEU A 1 422 ? 6.619 14.303 15.392 1.00 93.06 422 LEU A O 1
ATOM 3297 N N . LYS A 1 423 ? 4.992 13.054 14.506 1.00 95.38 423 LYS A N 1
ATOM 3298 C CA . LYS A 1 423 ? 3.916 13.882 15.059 1.00 95.38 423 LYS A CA 1
ATOM 3299 C C . LYS A 1 423 ? 3.741 13.618 16.562 1.00 95.38 423 LYS A C 1
ATOM 3301 O O . LYS A 1 423 ? 3.965 12.483 16.993 1.00 95.38 423 LYS A O 1
ATOM 3306 N N . PRO A 1 424 ? 3.297 14.623 17.347 1.00 96.69 424 PRO A N 1
ATOM 3307 C CA . PRO A 1 424 ? 2.997 14.449 18.765 1.00 96.69 424 PRO A CA 1
ATOM 3308 C C . PRO A 1 424 ? 2.115 13.230 19.040 1.00 96.69 424 PRO A C 1
ATOM 3310 O O . PRO A 1 424 ? 1.271 12.856 18.222 1.00 96.69 424 PRO A O 1
ATOM 3313 N N . ASP A 1 425 ? 2.339 12.625 20.201 1.00 96.38 425 ASP A N 1
ATOM 3314 C CA . ASP A 1 425 ? 1.638 11.460 20.743 1.00 96.38 425 ASP A CA 1
ATOM 3315 C C . ASP A 1 425 ? 1.807 10.144 19.942 1.00 96.38 425 ASP A C 1
ATOM 3317 O O . ASP A 1 425 ? 1.480 9.083 20.467 1.00 96.38 425 ASP A O 1
ATOM 3321 N N . VAL A 1 426 ? 2.327 10.145 18.701 1.00 97.19 426 VAL A N 1
ATOM 3322 C CA . VAL A 1 426 ? 2.360 8.938 17.840 1.00 97.19 426 VAL A CA 1
ATOM 3323 C C . VAL A 1 426 ? 3.265 7.835 18.400 1.00 97.19 426 VAL A C 1
ATOM 3325 O O . VAL A 1 426 ? 2.842 6.680 18.457 1.00 97.19 426 VAL A O 1
ATOM 3328 N N . LYS A 1 427 ? 4.487 8.166 18.844 1.00 96.44 427 LYS A N 1
ATOM 3329 C CA . LYS A 1 427 ? 5.429 7.180 19.415 1.00 96.44 427 LYS A CA 1
ATOM 3330 C C . LYS A 1 427 ? 4.864 6.550 20.690 1.00 96.44 427 LYS A C 1
ATOM 3332 O O . LYS A 1 427 ? 4.845 5.331 20.825 1.00 96.44 427 LYS A O 1
ATOM 3337 N N . GLU A 1 428 ? 4.327 7.384 21.578 1.00 96.31 428 GLU A N 1
ATOM 3338 C CA . GLU A 1 428 ? 3.692 6.966 22.831 1.00 96.31 428 GLU A CA 1
ATOM 3339 C C . GLU A 1 428 ? 2.457 6.087 22.581 1.00 96.31 428 GLU A C 1
ATOM 3341 O O . GLU A 1 428 ? 2.319 5.022 23.183 1.00 96.31 428 GLU A O 1
ATOM 3346 N N . TYR A 1 429 ? 1.605 6.471 21.625 1.00 97.25 429 TYR A N 1
ATOM 3347 C CA . TYR A 1 429 ? 0.442 5.690 21.213 1.00 97.25 429 TYR A CA 1
ATOM 3348 C C . TYR A 1 429 ? 0.825 4.291 20.725 1.00 97.25 429 TYR A C 1
ATOM 3350 O O . TYR A 1 429 ? 0.269 3.302 21.207 1.00 97.25 429 TYR A O 1
ATOM 3358 N N . LEU A 1 430 ? 1.792 4.187 19.809 1.00 96.62 430 LEU A N 1
ATOM 3359 C CA . LEU A 1 430 ? 2.227 2.902 19.258 1.00 96.62 430 LEU A CA 1
ATOM 3360 C C . LEU A 1 430 ? 2.900 2.016 20.320 1.00 96.62 430 LEU A C 1
ATOM 3362 O O . LEU A 1 430 ? 2.582 0.830 20.417 1.00 96.62 430 LEU A O 1
ATOM 3366 N N . LEU A 1 431 ? 3.740 2.588 21.190 1.00 95.69 431 LEU A N 1
ATOM 3367 C CA . LEU A 1 431 ? 4.324 1.869 22.329 1.00 95.69 431 LEU A CA 1
ATOM 3368 C C . LEU A 1 431 ? 3.250 1.384 23.322 1.00 95.69 431 LEU A C 1
ATOM 3370 O O . LEU A 1 431 ? 3.338 0.264 23.830 1.00 95.69 431 LEU A O 1
ATOM 3374 N N . SER A 1 432 ? 2.186 2.167 23.546 1.00 94.38 432 SER A N 1
ATOM 3375 C CA . SER A 1 432 ? 1.069 1.786 24.427 1.00 94.38 432 SER A CA 1
ATOM 3376 C C . SER A 1 432 ? 0.280 0.564 23.941 1.00 94.38 432 SER A C 1
ATOM 3378 O O . SER A 1 432 ? -0.409 -0.077 24.743 1.00 94.38 432 SER A O 1
ATOM 3380 N N . LYS A 1 433 ? 0.367 0.236 22.642 1.00 93.12 433 LYS A N 1
ATOM 3381 C CA . LYS A 1 433 ? -0.236 -0.968 22.057 1.00 93.12 433 LYS A CA 1
ATOM 3382 C C . LYS A 1 433 ? 0.608 -2.197 22.353 1.00 93.12 433 LYS A C 1
ATOM 3384 O O . LYS A 1 433 ? 0.066 -3.146 22.905 1.00 93.12 433 LYS A O 1
ATOM 3389 N N . ASN A 1 434 ? 1.921 -2.129 22.132 1.00 87.88 434 ASN A N 1
ATOM 3390 C CA . ASN A 1 434 ? 2.849 -3.219 22.464 1.00 87.88 434 ASN A CA 1
ATOM 3391 C C . ASN A 1 434 ? 2.878 -3.551 23.964 1.00 87.88 434 ASN A C 1
ATOM 3393 O O . ASN A 1 434 ? 3.102 -4.697 24.342 1.00 87.88 434 ASN A O 1
ATOM 3397 N N . ALA A 1 435 ? 2.613 -2.568 24.829 1.00 80.50 435 ALA A N 1
ATOM 3398 C CA . ALA A 1 435 ? 2.493 -2.775 26.272 1.00 80.50 435 ALA A CA 1
ATOM 3399 C C . ALA A 1 435 ? 1.242 -3.581 26.699 1.00 80.50 435 ALA A C 1
ATOM 3401 O O . ALA A 1 435 ? 1.102 -3.913 27.878 1.00 80.50 435 ALA A O 1
ATOM 3402 N N . ARG A 1 436 ? 0.313 -3.886 25.780 1.00 75.69 436 ARG A N 1
ATOM 3403 C CA . ARG A 1 436 ? -0.927 -4.632 26.045 1.00 75.69 436 ARG A CA 1
ATOM 3404 C C . ARG A 1 436 ? -0.926 -5.934 25.247 1.00 75.69 436 ARG A C 1
ATOM 3406 O O . ARG A 1 436 ? -0.605 -5.942 24.066 1.00 75.69 436 ARG A O 1
ATOM 3413 N N . ALA A 1 437 ? -1.345 -7.036 25.867 1.00 66.38 437 ALA A N 1
ATOM 3414 C CA . ALA A 1 437 ? -1.488 -8.308 25.162 1.00 66.38 437 ALA A CA 1
ATOM 3415 C C . ALA A 1 437 ? -2.527 -8.186 24.028 1.00 66.38 437 ALA A C 1
ATOM 3417 O O . ALA A 1 437 ? -3.690 -7.872 24.287 1.00 66.38 437 ALA A O 1
ATOM 3418 N N . GLY A 1 438 ? -2.102 -8.419 22.783 1.00 85.31 438 GLY A N 1
ATOM 3419 C CA . GLY A 1 438 ? -2.929 -8.227 21.594 1.00 85.31 438 GLY A CA 1
ATOM 3420 C C . GLY A 1 438 ? -2.088 -8.043 20.329 1.00 85.31 438 GLY A C 1
ATOM 3421 O O . GLY A 1 438 ? -1.290 -8.910 19.985 1.00 85.31 438 GLY A O 1
ATOM 3422 N N . LEU A 1 439 ? -2.309 -6.923 19.640 1.00 93.94 439 LEU A N 1
ATOM 3423 C CA . LEU A 1 439 ? -1.633 -6.521 18.404 1.00 93.94 439 LEU A CA 1
ATOM 3424 C C . LEU A 1 439 ? -0.139 -6.224 18.629 1.00 93.94 439 LEU A C 1
ATOM 3426 O O . LEU A 1 439 ? 0.200 -5.515 19.575 1.00 93.94 439 LEU A O 1
ATOM 3430 N N . ASN A 1 440 ? 0.735 -6.691 17.733 1.00 97.00 440 ASN A N 1
ATOM 3431 C CA . ASN A 1 440 ? 2.173 -6.408 17.782 1.00 97.00 440 ASN A CA 1
ATOM 3432 C C . ASN A 1 440 ? 2.552 -5.343 16.742 1.00 97.00 440 ASN A C 1
ATOM 3434 O O . ASN A 1 440 ? 2.539 -5.610 15.542 1.00 97.00 440 ASN A O 1
ATOM 3438 N N . ILE A 1 441 ? 2.891 -4.137 17.190 1.00 98.00 441 ILE A N 1
ATOM 3439 C CA . ILE A 1 441 ? 3.425 -3.067 16.344 1.00 98.00 441 ILE A CA 1
ATOM 3440 C C . ILE A 1 441 ? 4.935 -3.254 16.187 1.00 98.00 441 ILE A C 1
ATOM 3442 O O . ILE A 1 441 ? 5.668 -3.235 17.177 1.00 98.00 441 ILE A O 1
ATOM 3446 N N . VAL A 1 442 ? 5.412 -3.338 14.947 1.00 98.44 442 VAL A N 1
ATOM 3447 C CA . VAL A 1 442 ? 6.840 -3.277 14.615 1.00 98.44 442 VAL A CA 1
ATOM 3448 C C . VAL A 1 442 ? 7.078 -2.001 13.814 1.00 98.44 442 VAL A C 1
ATOM 3450 O O . VAL A 1 442 ? 6.573 -1.854 12.704 1.00 98.44 442 VAL A O 1
ATOM 3453 N N . ALA A 1 443 ? 7.792 -1.038 14.390 1.00 97.88 443 ALA A N 1
ATOM 3454 C CA . ALA A 1 443 ? 7.954 0.287 13.800 1.00 97.88 443 ALA A CA 1
ATOM 3455 C C . ALA A 1 443 ? 9.389 0.515 13.325 1.00 97.88 443 ALA A C 1
ATOM 3457 O O . ALA A 1 443 ? 10.334 0.333 14.088 1.00 97.88 443 ALA A O 1
ATOM 3458 N N . TYR A 1 444 ? 9.539 0.970 12.085 1.00 97.88 444 TYR A N 1
ATOM 3459 C CA . TYR A 1 444 ? 10.800 1.385 11.480 1.00 97.88 444 TYR A CA 1
ATOM 3460 C C . TYR A 1 444 ? 10.824 2.909 11.339 1.00 97.88 444 TYR A C 1
ATOM 3462 O O . TYR A 1 444 ? 9.987 3.475 10.639 1.00 97.88 444 TYR A O 1
ATOM 3470 N N . GLU A 1 445 ? 11.793 3.573 11.967 1.00 95.75 445 GLU A N 1
ATOM 3471 C CA . GLU A 1 445 ? 12.123 4.965 11.647 1.00 95.75 445 GLU A CA 1
ATOM 3472 C C . GLU A 1 445 ? 13.055 4.953 10.422 1.00 95.75 445 GLU A C 1
ATOM 3474 O O . GLU A 1 445 ? 14.163 4.426 10.501 1.00 95.75 445 GLU A O 1
ATOM 3479 N N . VAL A 1 446 ? 12.600 5.482 9.279 1.00 92.75 446 VAL A N 1
ATOM 3480 C CA . VAL A 1 446 ? 13.399 5.555 8.039 1.00 92.75 446 VAL A CA 1
ATOM 3481 C C . VAL A 1 446 ? 13.810 7.004 7.785 1.00 92.75 446 VAL A C 1
ATOM 3483 O O . VAL A 1 446 ? 12.992 7.925 7.864 1.00 92.75 446 VAL A O 1
ATOM 3486 N N . GLU A 1 447 ? 15.090 7.225 7.491 1.00 93.31 447 GLU A N 1
ATOM 3487 C CA . GLU A 1 447 ? 15.616 8.547 7.157 1.00 93.31 447 GLU A CA 1
ATOM 3488 C C . GLU A 1 447 ? 15.669 8.737 5.632 1.00 93.31 447 GLU A C 1
ATOM 3490 O O . GLU A 1 447 ? 16.106 7.855 4.894 1.00 93.31 447 GLU A O 1
ATOM 3495 N N . TRP A 1 448 ? 15.229 9.905 5.150 1.00 94.38 448 TRP A N 1
ATOM 3496 C CA . TRP A 1 448 ? 15.063 10.171 3.721 1.00 94.38 448 TRP A CA 1
ATOM 3497 C C . TRP A 1 448 ? 15.785 11.432 3.249 1.00 94.38 448 TRP A C 1
ATOM 3499 O O . TRP A 1 448 ? 15.432 12.550 3.639 1.00 94.38 448 TRP A O 1
ATOM 3509 N N . SER A 1 449 ? 16.691 11.267 2.285 1.00 95.88 449 SER A N 1
ATOM 3510 C CA . SER A 1 449 ? 17.172 12.371 1.448 1.00 95.88 449 SER A CA 1
ATOM 3511 C C . SER A 1 449 ? 16.157 12.642 0.338 1.00 95.88 449 SER A C 1
ATOM 3513 O O . SER A 1 449 ? 16.087 11.899 -0.638 1.00 95.88 449 SER A O 1
ATOM 3515 N N . CYS A 1 450 ? 15.340 13.689 0.484 1.00 96.44 450 CYS A N 1
ATOM 3516 C CA . CYS A 1 450 ? 14.308 14.060 -0.490 1.00 96.44 450 CYS A CA 1
ATOM 3517 C C . CYS A 1 450 ? 14.710 15.251 -1.371 1.00 96.44 450 CYS A C 1
ATOM 3519 O O . CYS A 1 450 ? 15.327 16.216 -0.919 1.00 96.44 450 CYS A O 1
ATOM 3521 N N . PHE A 1 451 ? 14.276 15.216 -2.632 1.00 96.75 451 PHE A N 1
ATOM 3522 C CA . PHE A 1 451 ? 14.627 16.161 -3.686 1.00 96.75 451 PHE A CA 1
ATOM 3523 C C . PHE A 1 451 ? 13.401 16.566 -4.517 1.00 96.75 451 PHE A C 1
ATOM 3525 O O . PHE A 1 451 ? 12.516 15.765 -4.831 1.00 96.75 451 PHE A O 1
ATOM 3532 N N . LYS A 1 452 ? 13.355 17.830 -4.932 1.00 94.88 452 LYS A N 1
ATOM 3533 C CA . LYS A 1 452 ? 12.388 18.342 -5.911 1.00 94.88 452 LYS A CA 1
ATOM 3534 C C . LYS A 1 452 ? 12.732 17.810 -7.304 1.00 94.88 452 LYS A C 1
ATOM 3536 O O . LYS A 1 452 ? 13.873 17.452 -7.582 1.00 94.88 452 LYS A O 1
ATOM 3541 N N . ARG A 1 453 ? 11.788 17.916 -8.246 1.00 89.69 453 ARG A N 1
ATOM 3542 C CA . ARG A 1 453 ? 12.022 17.640 -9.682 1.00 89.69 453 ARG A CA 1
ATOM 3543 C C . ARG A 1 453 ? 13.166 18.451 -10.318 1.00 89.69 453 ARG A C 1
ATOM 3545 O O . ARG A 1 453 ? 13.632 18.087 -11.386 1.00 89.69 453 ARG A O 1
ATOM 3552 N N . SER A 1 454 ? 13.615 19.530 -9.674 1.00 91.25 454 SER A N 1
ATOM 3553 C CA . SER A 1 454 ? 14.778 20.339 -10.065 1.00 91.25 454 SER A CA 1
ATOM 3554 C C . SER A 1 454 ? 16.119 19.850 -9.488 1.00 91.25 454 SER A C 1
ATOM 3556 O O . SER A 1 454 ? 17.104 20.576 -9.575 1.00 91.25 454 SER A O 1
ATOM 3558 N N . GLY A 1 455 ? 16.163 18.688 -8.824 1.00 92.50 455 GLY A N 1
ATOM 3559 C CA . GLY A 1 455 ? 17.353 18.163 -8.135 1.00 92.50 455 GLY A CA 1
ATOM 3560 C C . GLY A 1 455 ? 17.700 18.873 -6.817 1.00 92.50 455 GLY A C 1
ATOM 3561 O O . GLY A 1 455 ? 18.554 18.412 -6.072 1.00 92.50 455 GLY A O 1
ATOM 3562 N N . GLN A 1 456 ? 17.027 19.979 -6.488 1.00 95.38 456 GLN A N 1
ATOM 3563 C CA . GLN A 1 456 ? 17.209 20.684 -5.217 1.00 95.38 456 GLN A CA 1
ATOM 3564 C C . GLN A 1 456 ? 16.678 19.857 -4.042 1.00 95.38 456 GLN A C 1
ATOM 3566 O O . GLN A 1 456 ? 15.568 19.332 -4.127 1.00 95.38 456 GLN A O 1
ATOM 3571 N N . ALA A 1 457 ? 17.405 19.838 -2.923 1.00 96.19 457 ALA A N 1
ATOM 3572 C CA . ALA A 1 457 ? 16.945 19.238 -1.671 1.00 96.19 457 ALA A CA 1
ATOM 3573 C C . ALA A 1 457 ? 15.569 19.780 -1.221 1.00 96.19 457 ALA A C 1
ATOM 3575 O O . ALA A 1 457 ? 15.193 20.930 -1.496 1.00 96.19 457 ALA A O 1
ATOM 3576 N N . ALA A 1 458 ? 14.805 18.933 -0.533 1.00 93.81 458 ALA A N 1
ATOM 3577 C CA . ALA A 1 458 ? 13.427 19.183 -0.138 1.00 93.81 458 ALA A CA 1
ATOM 3578 C C . ALA A 1 458 ? 13.131 18.680 1.282 1.00 93.81 458 ALA A C 1
ATOM 3580 O O . ALA A 1 458 ? 13.601 17.628 1.703 1.00 93.81 458 ALA A O 1
ATOM 3581 N N . SER A 1 459 ? 12.288 19.415 2.008 1.00 89.69 459 SER A N 1
ATOM 3582 C CA . SER A 1 459 ? 11.806 19.026 3.334 1.00 89.69 459 SER A CA 1
ATOM 3583 C C . SER A 1 459 ? 10.761 17.906 3.223 1.00 89.69 459 SER A C 1
ATOM 3585 O O . SER A 1 459 ? 9.575 18.179 3.013 1.00 89.69 459 SER A O 1
ATOM 3587 N N . GLY A 1 460 ? 11.209 16.656 3.352 1.00 88.44 460 GLY A N 1
ATOM 3588 C CA . GLY A 1 460 ? 10.367 15.456 3.312 1.00 88.44 460 GLY A CA 1
ATOM 3589 C C . GLY A 1 460 ? 9.755 15.156 1.937 1.00 88.44 460 GLY A C 1
ATOM 3590 O O . GLY A 1 460 ? 10.048 15.813 0.938 1.00 88.44 460 GLY A O 1
ATOM 3591 N N . SER A 1 461 ? 8.875 14.154 1.882 1.00 87.06 461 SER A N 1
ATOM 3592 C CA . SER A 1 461 ? 8.363 13.565 0.630 1.00 87.06 461 SER A CA 1
ATOM 3593 C C . SER A 1 461 ? 7.408 14.449 -0.186 1.00 87.06 461 SER A C 1
ATOM 3595 O O . SER A 1 461 ? 7.092 14.112 -1.329 1.00 87.06 461 SER A O 1
ATOM 3597 N N . GLY A 1 462 ? 6.922 15.565 0.372 1.00 86.62 462 GLY A N 1
ATOM 3598 C CA . GLY A 1 462 ? 6.000 16.481 -0.313 1.00 86.62 462 GLY A CA 1
ATOM 3599 C C . GLY A 1 462 ? 4.727 15.786 -0.804 1.00 86.62 462 GLY A C 1
ATOM 3600 O O . GLY A 1 462 ? 4.397 15.879 -1.982 1.00 86.62 462 GLY A O 1
ATOM 3601 N N . GLU A 1 463 ? 4.072 15.003 0.060 1.00 83.94 463 GLU A N 1
ATOM 3602 C CA . GLU A 1 463 ? 2.945 14.122 -0.300 1.00 83.94 463 GLU A CA 1
ATOM 3603 C C . GLU A 1 463 ? 3.279 13.114 -1.425 1.00 83.94 463 GLU A C 1
ATOM 3605 O O . GLU A 1 463 ? 2.419 12.756 -2.233 1.00 83.94 463 GLU A O 1
ATOM 3610 N N . GLY A 1 464 ? 4.538 12.682 -1.533 1.00 84.56 464 GLY A N 1
ATOM 3611 C CA . GLY A 1 464 ? 5.018 11.823 -2.621 1.00 84.56 464 GLY A CA 1
ATOM 3612 C C . GLY A 1 464 ? 5.211 12.539 -3.965 1.00 84.56 464 GLY A C 1
ATOM 3613 O O . GLY A 1 464 ? 5.279 11.876 -4.997 1.00 84.56 464 GLY A O 1
ATOM 3614 N N . MET A 1 465 ? 5.273 13.877 -3.979 1.00 88.62 465 MET A N 1
ATOM 3615 C CA . MET A 1 465 ? 5.668 14.670 -5.156 1.00 88.62 465 MET A CA 1
ATOM 3616 C C . MET A 1 465 ? 7.183 14.894 -5.247 1.00 88.62 465 MET A C 1
ATOM 3618 O O . MET A 1 465 ? 7.681 15.244 -6.320 1.00 88.62 465 MET A O 1
ATOM 3622 N N . HIS A 1 466 ? 7.910 14.727 -4.140 1.00 94.50 466 HIS A N 1
ATOM 3623 C CA . HIS A 1 466 ? 9.369 14.722 -4.125 1.00 94.50 466 HIS A CA 1
ATOM 3624 C C . HIS A 1 466 ? 9.905 13.315 -4.390 1.00 94.50 466 HIS A C 1
ATOM 3626 O O . HIS A 1 466 ? 9.259 12.307 -4.103 1.00 94.50 466 HIS A O 1
ATOM 3632 N N . HIS A 1 467 ? 11.102 13.273 -4.958 1.00 96.19 467 HIS A N 1
ATOM 3633 C CA . HIS A 1 467 ? 11.850 12.056 -5.210 1.00 96.19 467 HIS A CA 1
ATOM 3634 C C . HIS A 1 467 ? 12.812 11.863 -4.032 1.00 96.19 467 HIS A C 1
ATOM 3636 O O . HIS A 1 467 ? 13.555 12.790 -3.725 1.00 96.19 467 HIS A O 1
ATOM 3642 N N . CYS A 1 468 ? 12.806 10.717 -3.360 1.00 96.38 468 CYS A N 1
ATOM 3643 C CA . CYS A 1 468 ? 13.603 10.481 -2.158 1.00 96.38 468 CYS A CA 1
ATOM 3644 C C . CYS A 1 468 ? 14.486 9.233 -2.288 1.00 96.38 468 CYS A C 1
ATOM 3646 O O . CYS A 1 468 ? 14.194 8.350 -3.096 1.00 96.38 468 CYS A O 1
ATOM 3648 N N . GLN A 1 469 ? 15.552 9.194 -1.492 1.00 95.88 469 GLN A N 1
ATOM 3649 C CA . GLN A 1 469 ? 16.428 8.042 -1.276 1.00 95.88 469 GLN A CA 1
ATOM 3650 C C . GLN A 1 469 ? 16.405 7.631 0.198 1.00 95.88 469 GLN A C 1
ATOM 3652 O O . GLN A 1 469 ? 16.227 8.493 1.063 1.00 95.88 469 GLN A O 1
ATOM 3657 N N . MET A 1 470 ? 16.585 6.339 0.463 1.00 95.19 470 MET A N 1
ATOM 3658 C CA . MET A 1 470 ? 16.629 5.763 1.810 1.00 95.19 470 MET A CA 1
ATOM 3659 C C . MET A 1 470 ? 18.047 5.872 2.382 1.00 95.19 470 MET A C 1
ATOM 3661 O O . MET A 1 470 ? 18.953 5.154 1.959 1.00 95.19 470 MET A O 1
ATOM 3665 N N . ASN A 1 471 ? 18.252 6.764 3.351 1.00 94.25 471 ASN A N 1
ATOM 3666 C CA . ASN A 1 471 ? 19.536 6.895 4.037 1.00 94.25 471 ASN A CA 1
ATOM 3667 C C . ASN A 1 471 ? 19.736 5.690 4.974 1.00 94.25 471 ASN A C 1
ATOM 3669 O O . ASN A 1 471 ? 18.796 5.255 5.638 1.00 94.25 471 ASN A O 1
ATOM 3673 N N . HIS A 1 472 ? 20.963 5.165 5.047 1.00 93.44 472 HIS A N 1
ATOM 3674 C CA . HIS A 1 472 ? 21.372 4.108 5.989 1.00 93.44 472 HIS A CA 1
ATOM 3675 C C . HIS A 1 472 ? 20.563 2.794 5.932 1.00 93.44 472 HIS A C 1
ATOM 3677 O O . HIS A 1 472 ? 20.605 2.005 6.874 1.00 93.44 472 HIS A O 1
ATOM 3683 N N . ALA A 1 473 ? 19.852 2.524 4.831 1.00 94.12 473 ALA A N 1
ATOM 3684 C CA . ALA A 1 473 ? 19.075 1.294 4.676 1.00 94.12 473 ALA A CA 1
ATOM 3685 C C . ALA A 1 473 ? 19.920 0.070 4.277 1.00 94.12 473 ALA A C 1
ATOM 3687 O O . ALA A 1 473 ? 19.588 -1.057 4.652 1.00 94.12 473 ALA A O 1
ATOM 3688 N N . PHE A 1 474 ? 21.020 0.303 3.559 1.00 94.25 474 PHE A N 1
ATOM 3689 C CA . PHE A 1 474 ? 21.908 -0.717 3.004 1.00 94.25 474 PHE A CA 1
ATOM 3690 C C . PHE A 1 474 ? 23.316 -0.612 3.590 1.00 94.25 474 PHE A C 1
ATOM 3692 O O . PHE A 1 474 ? 23.761 0.474 3.973 1.00 94.25 474 PHE A O 1
ATOM 3699 N N . GLY A 1 475 ? 24.030 -1.734 3.617 1.00 93.25 475 GLY A N 1
ATOM 3700 C CA . GLY A 1 475 ? 25.434 -1.805 4.005 1.00 93.25 475 GLY A CA 1
ATOM 3701 C C . GLY A 1 475 ? 26.243 -2.760 3.136 1.00 93.25 475 GLY A C 1
ATOM 3702 O O . GLY A 1 475 ? 25.690 -3.559 2.383 1.00 93.25 475 GLY A O 1
ATOM 3703 N N . ASN A 1 476 ? 27.565 -2.681 3.249 1.00 91.12 476 ASN A N 1
ATOM 3704 C CA . ASN A 1 476 ? 28.492 -3.609 2.599 1.00 91.12 476 ASN A CA 1
ATOM 3705 C C . ASN A 1 476 ? 28.639 -4.931 3.391 1.00 91.12 476 ASN A C 1
ATOM 3707 O O . ASN A 1 476 ? 27.964 -5.146 4.404 1.00 91.12 476 ASN A O 1
ATOM 3711 N N . ALA A 1 477 ? 29.573 -5.787 2.959 1.00 88.44 477 ALA A N 1
ATOM 3712 C CA . ALA A 1 477 ? 29.939 -7.045 3.622 1.00 88.44 477 ALA A CA 1
ATOM 3713 C C . ALA A 1 477 ? 30.307 -6.876 5.112 1.00 88.44 477 ALA A C 1
ATOM 3715 O O . ALA A 1 477 ? 30.027 -7.746 5.935 1.00 88.44 477 ALA A O 1
ATOM 3716 N N . SER A 1 478 ? 30.929 -5.744 5.456 1.00 89.62 478 SER A N 1
ATOM 3717 C CA . SER A 1 478 ? 31.364 -5.381 6.811 1.00 89.62 478 SER A CA 1
ATOM 3718 C C . SER A 1 478 ? 30.236 -4.796 7.674 1.00 89.62 478 SER A C 1
ATOM 3720 O O . SER A 1 478 ? 30.453 -4.509 8.850 1.00 89.62 478 SER A O 1
ATOM 3722 N N . GLY A 1 479 ? 29.044 -4.575 7.105 1.00 90.06 479 GLY A N 1
ATOM 3723 C CA . GLY A 1 479 ? 27.935 -3.871 7.753 1.00 90.06 479 GLY A CA 1
ATOM 3724 C C . GLY A 1 479 ? 28.101 -2.346 7.820 1.00 90.06 479 GLY A C 1
ATOM 3725 O O . GLY A 1 479 ? 27.360 -1.686 8.549 1.00 90.06 479 GLY A O 1
ATOM 3726 N N . GLU A 1 480 ? 29.052 -1.766 7.083 1.00 92.88 480 GLU A N 1
ATOM 3727 C CA . GLU A 1 480 ? 29.213 -0.312 6.968 1.00 92.88 480 GLU A CA 1
ATOM 3728 C C . GLU A 1 480 ? 28.160 0.249 6.006 1.00 92.88 480 GLU A C 1
ATOM 3730 O O . GLU A 1 480 ? 27.938 -0.317 4.936 1.00 92.88 480 GLU A O 1
ATOM 3735 N N . ALA A 1 481 ? 27.516 1.363 6.367 1.00 93.94 481 ALA A N 1
ATOM 3736 C CA . ALA A 1 481 ? 26.420 1.925 5.581 1.00 93.94 481 ALA A CA 1
ATOM 3737 C C . ALA A 1 481 ? 26.875 2.443 4.206 1.00 93.94 481 ALA A C 1
ATOM 3739 O O . ALA A 1 481 ? 27.797 3.256 4.113 1.00 93.94 481 ALA A O 1
ATOM 3740 N N . ILE A 1 482 ? 26.161 2.027 3.159 1.00 93.06 482 ILE A N 1
ATOM 3741 C CA . ILE A 1 482 ? 26.348 2.481 1.775 1.00 93.06 482 ILE A CA 1
ATOM 3742 C C . ILE A 1 482 ? 25.156 3.354 1.327 1.00 93.06 482 ILE A C 1
ATOM 3744 O O . ILE A 1 482 ? 24.127 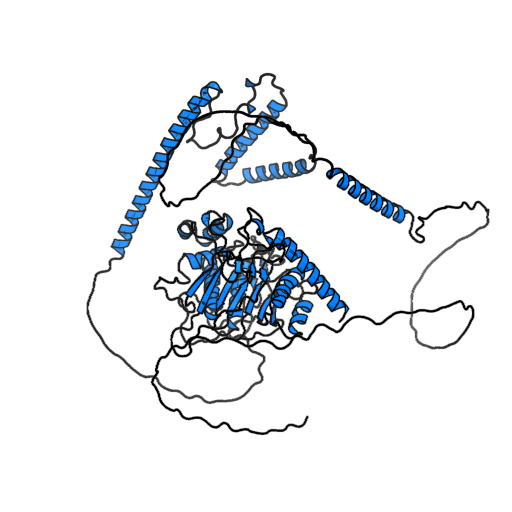3.389 2.012 1.00 93.06 482 ILE A O 1
ATOM 3748 N N . PRO A 1 483 ? 25.280 4.116 0.222 1.00 92.56 483 PRO A N 1
ATOM 3749 C CA . PRO A 1 483 ? 24.167 4.879 -0.341 1.00 92.56 483 PRO A CA 1
ATOM 3750 C C . PRO A 1 483 ? 22.994 3.998 -0.799 1.00 92.56 483 PRO A C 1
ATOM 3752 O O . PRO A 1 483 ? 23.092 2.780 -0.886 1.00 92.56 483 PRO A O 1
ATOM 3755 N N . ASP A 1 484 ? 21.876 4.638 -1.137 1.00 93.56 484 ASP A N 1
ATOM 3756 C CA . ASP A 1 484 ? 20.742 3.976 -1.785 1.00 93.56 484 ASP A CA 1
ATOM 3757 C C . ASP A 1 484 ? 21.109 3.564 -3.238 1.00 93.56 484 ASP A C 1
ATOM 3759 O O . ASP A 1 484 ? 21.396 4.467 -4.034 1.00 93.56 484 ASP A O 1
ATOM 3763 N N . PRO A 1 485 ? 21.046 2.262 -3.618 1.00 89.69 485 PRO A N 1
ATOM 3764 C CA . PRO A 1 485 ? 21.305 1.754 -4.980 1.00 89.69 485 PRO A CA 1
ATOM 3765 C C . PRO A 1 485 ? 20.476 2.401 -6.093 1.00 89.69 485 PRO A C 1
ATOM 3767 O O . PRO A 1 485 ? 20.676 2.172 -7.295 1.00 89.69 485 PRO A O 1
ATOM 3770 N N . ARG A 1 486 ? 19.406 3.094 -5.713 1.00 92.94 486 ARG A N 1
ATOM 3771 C CA . ARG A 1 486 ? 18.392 3.597 -6.625 1.00 92.94 486 ARG A CA 1
ATOM 3772 C C . ARG A 1 486 ? 18.392 5.108 -6.600 1.00 92.94 486 ARG A C 1
ATOM 3774 O O . ARG A 1 486 ? 18.517 5.759 -5.561 1.00 92.94 486 ARG A O 1
ATOM 3781 N N . GLU A 1 487 ? 18.219 5.676 -7.789 1.00 93.81 487 GLU A N 1
ATOM 3782 C CA . GLU A 1 487 ? 18.036 7.111 -7.920 1.00 93.81 487 GLU A CA 1
ATOM 3783 C C . GLU A 1 487 ? 16.848 7.580 -7.056 1.00 93.81 487 GLU A C 1
ATOM 3785 O O . GLU A 1 487 ? 15.918 6.802 -6.794 1.00 93.81 487 GLU A O 1
ATOM 3790 N N . PRO A 1 488 ? 16.817 8.868 -6.660 1.00 96.00 488 PRO A N 1
ATOM 3791 C CA . PRO A 1 488 ? 15.671 9.428 -5.966 1.00 96.00 488 PRO A CA 1
ATOM 3792 C C . PRO A 1 488 ? 14.364 9.105 -6.696 1.00 96.00 488 PRO A C 1
ATOM 3794 O O . PRO A 1 488 ? 14.227 9.413 -7.888 1.00 96.00 488 PRO A O 1
ATOM 3797 N N . ARG A 1 489 ? 13.402 8.526 -5.968 1.00 96.19 489 ARG A N 1
ATOM 3798 C CA . ARG A 1 489 ? 12.114 8.018 -6.477 1.00 96.19 489 ARG A CA 1
ATOM 3799 C C . ARG A 1 489 ? 10.954 8.390 -5.542 1.00 96.19 489 ARG A C 1
ATOM 3801 O O . ARG A 1 489 ? 11.200 8.671 -4.371 1.00 96.19 489 ARG A O 1
ATOM 3808 N N . PRO A 1 490 ? 9.694 8.474 -6.007 1.00 96.00 490 PRO A N 1
ATOM 3809 C CA . PRO A 1 490 ? 8.566 8.764 -5.120 1.00 96.00 490 PRO A CA 1
ATOM 3810 C C . PRO A 1 490 ? 8.481 7.743 -3.976 1.00 96.00 490 PRO A C 1
ATOM 3812 O O . PRO A 1 490 ? 8.649 6.548 -4.210 1.00 96.00 490 PRO A O 1
ATOM 3815 N N . VAL A 1 491 ? 8.151 8.173 -2.752 1.00 95.44 491 VAL A N 1
ATOM 3816 C CA . VAL A 1 491 ? 8.013 7.242 -1.605 1.00 95.44 491 VAL A CA 1
ATOM 3817 C C . VAL A 1 491 ? 6.914 6.188 -1.816 1.00 95.44 491 VAL A C 1
ATOM 3819 O O . VAL A 1 491 ? 7.022 5.074 -1.315 1.00 95.44 491 VAL A O 1
ATOM 3822 N N . ALA A 1 492 ? 5.909 6.494 -2.647 1.00 95.12 492 ALA A N 1
ATOM 3823 C CA . ALA A 1 492 ? 4.903 5.531 -3.107 1.00 95.12 492 ALA A CA 1
ATOM 3824 C C . ALA A 1 492 ? 5.502 4.363 -3.918 1.00 95.12 492 ALA A C 1
ATOM 3826 O O . ALA A 1 492 ? 4.916 3.291 -3.952 1.00 95.12 492 ALA A O 1
ATOM 3827 N N . THR A 1 493 ? 6.682 4.541 -4.515 1.00 96.44 493 THR A N 1
ATOM 3828 C CA . THR A 1 493 ? 7.456 3.480 -5.172 1.00 96.44 493 THR A CA 1
ATOM 3829 C C . THR A 1 493 ? 8.477 2.865 -4.211 1.00 96.44 493 THR A C 1
ATOM 3831 O O . THR A 1 493 ? 8.539 1.647 -4.094 1.00 96.44 493 THR A O 1
ATOM 3834 N N . ALA A 1 494 ? 9.227 3.682 -3.461 1.00 96.44 494 ALA A N 1
ATOM 3835 C CA . ALA A 1 494 ? 10.251 3.186 -2.530 1.00 96.44 494 ALA A CA 1
ATOM 3836 C C . ALA A 1 494 ? 9.686 2.285 -1.409 1.00 96.44 494 ALA A C 1
ATOM 3838 O O . ALA A 1 494 ? 10.372 1.382 -0.941 1.00 96.44 494 ALA A O 1
ATOM 3839 N N . ARG A 1 495 ? 8.416 2.460 -1.011 1.00 97.06 495 ARG A N 1
ATOM 3840 C CA . ARG A 1 495 ? 7.758 1.595 -0.012 1.00 97.06 495 ARG A CA 1
ATOM 3841 C C . ARG A 1 495 ? 7.775 0.102 -0.357 1.00 97.06 495 ARG A C 1
ATOM 3843 O O . ARG A 1 495 ? 7.837 -0.701 0.561 1.00 97.06 495 ARG A O 1
ATOM 3850 N N . TYR A 1 496 ? 7.756 -0.282 -1.637 1.00 98.19 496 TYR A N 1
ATOM 3851 C CA . TYR A 1 496 ? 7.794 -1.699 -2.033 1.00 98.19 496 TYR A CA 1
ATOM 3852 C C . TYR A 1 496 ? 9.148 -2.350 -1.705 1.00 98.19 496 TYR A C 1
ATOM 3854 O O . TYR A 1 496 ? 9.220 -3.545 -1.441 1.00 98.19 496 TYR A O 1
ATOM 3862 N N . GLU A 1 497 ? 10.205 -1.546 -1.619 1.00 96.44 497 GLU A N 1
ATOM 3863 C CA . GLU A 1 497 ? 11.551 -1.957 -1.222 1.00 96.44 497 GLU A CA 1
ATOM 3864 C C . GLU A 1 497 ? 11.661 -2.138 0.303 1.00 96.44 497 GLU A C 1
ATOM 3866 O O . GLU A 1 497 ? 12.232 -3.122 0.767 1.00 96.44 497 GLU A O 1
ATOM 3871 N N . LEU A 1 498 ? 11.015 -1.263 1.087 1.00 97.38 498 LEU A N 1
ATOM 3872 C CA . LEU A 1 498 ? 10.834 -1.459 2.534 1.00 97.38 498 LEU A CA 1
ATOM 3873 C C . LEU A 1 498 ? 9.991 -2.704 2.832 1.00 97.38 498 LEU A C 1
ATOM 3875 O O . LEU A 1 498 ? 10.365 -3.530 3.660 1.00 97.38 498 LEU A O 1
ATOM 3879 N N . TYR A 1 499 ? 8.872 -2.868 2.121 1.00 98.62 499 TYR A N 1
ATOM 3880 C CA . TYR A 1 499 ? 8.012 -4.044 2.239 1.00 98.62 499 TYR A CA 1
ATOM 3881 C C . TYR A 1 499 ? 8.787 -5.325 1.897 1.00 98.62 499 TYR A C 1
ATOM 3883 O O . TYR A 1 499 ? 8.584 -6.342 2.559 1.00 98.62 499 TYR A O 1
ATOM 3891 N N . TRP A 1 500 ? 9.699 -5.285 0.915 1.00 98.19 500 TRP A N 1
ATOM 3892 C CA . TRP A 1 500 ? 10.581 -6.411 0.600 1.00 98.19 500 TRP A CA 1
ATOM 3893 C C . TRP A 1 500 ? 11.488 -6.751 1.789 1.00 98.19 500 TRP A C 1
ATOM 3895 O O . TRP A 1 500 ? 11.448 -7.885 2.265 1.00 98.19 500 TRP A O 1
ATOM 3905 N N . MET A 1 501 ? 12.210 -5.769 2.343 1.00 97.25 501 MET A N 1
ATOM 3906 C CA . MET A 1 501 ? 13.074 -5.965 3.521 1.00 97.25 501 MET A CA 1
ATOM 3907 C C . MET A 1 501 ? 12.313 -6.576 4.709 1.00 97.25 501 MET A C 1
ATOM 3909 O O . MET A 1 501 ? 12.830 -7.463 5.388 1.00 97.25 501 MET A O 1
ATOM 3913 N N . TRP A 1 502 ? 11.071 -6.141 4.946 1.00 98.44 502 TRP A N 1
ATOM 3914 C CA . TRP A 1 502 ? 10.217 -6.685 6.007 1.00 98.44 502 TRP A CA 1
ATOM 3915 C C . TRP A 1 502 ? 9.667 -8.079 5.681 1.00 98.44 502 TRP A C 1
ATOM 3917 O O . TRP A 1 502 ? 9.478 -8.879 6.594 1.00 98.44 502 TRP A O 1
ATOM 3927 N N . SER A 1 503 ? 9.432 -8.409 4.406 1.00 98.25 503 SER A N 1
ATOM 3928 C CA . SER A 1 503 ? 8.945 -9.739 4.001 1.00 98.25 503 SER A CA 1
ATOM 3929 C C . SER A 1 503 ? 9.944 -10.849 4.340 1.00 98.25 503 SER A C 1
ATOM 3931 O O . SER A 1 503 ? 9.530 -11.954 4.682 1.00 98.25 503 SER A O 1
ATOM 3933 N N . LEU A 1 504 ? 11.246 -10.542 4.368 1.00 96.69 504 LEU A N 1
ATOM 3934 C CA . LEU A 1 504 ? 12.313 -11.463 4.785 1.00 96.69 504 LEU A CA 1
ATOM 3935 C C . LEU A 1 504 ? 12.275 -11.826 6.285 1.00 96.69 504 LEU A C 1
ATOM 3937 O O . LEU A 1 504 ? 13.081 -12.636 6.733 1.00 96.69 504 LEU A O 1
ATOM 3941 N N . GLN A 1 505 ? 11.389 -11.212 7.078 1.00 97.75 505 GLN A N 1
ATOM 3942 C CA . GLN A 1 505 ? 11.246 -11.462 8.520 1.00 97.75 505 GLN A CA 1
ATOM 3943 C C . GLN A 1 505 ? 10.180 -12.520 8.859 1.00 97.75 505 GLN A C 1
ATOM 3945 O O . GLN A 1 505 ? 9.906 -12.744 10.039 1.00 97.75 505 GLN A O 1
ATOM 3950 N N . TYR A 1 506 ? 9.569 -13.149 7.850 1.00 97.19 506 TYR A N 1
ATOM 3951 C CA . TYR A 1 506 ? 8.436 -14.065 8.000 1.00 97.19 506 TYR A CA 1
ATOM 3952 C C . TYR A 1 506 ? 8.672 -15.408 7.306 1.00 97.19 506 TYR A C 1
ATOM 3954 O O . TYR A 1 506 ? 9.418 -15.500 6.333 1.00 97.19 506 TYR A O 1
ATOM 3962 N N . ASN A 1 507 ? 8.019 -16.453 7.813 1.00 94.25 507 ASN A N 1
ATOM 3963 C CA . ASN A 1 507 ? 8.014 -17.779 7.205 1.00 94.25 507 ASN A CA 1
ATOM 3964 C C . ASN A 1 507 ? 7.284 -17.740 5.854 1.00 94.25 507 ASN A C 1
ATOM 3966 O O . ASN A 1 507 ? 6.297 -17.017 5.712 1.00 94.25 507 ASN A O 1
ATOM 3970 N N . SER A 1 508 ? 7.698 -18.585 4.906 1.00 92.38 508 SER A N 1
ATOM 3971 C CA . SER A 1 508 ? 7.142 -18.662 3.544 1.00 92.38 508 SER A CA 1
ATOM 3972 C C . SER A 1 508 ? 5.624 -18.875 3.470 1.00 92.38 508 SER A C 1
ATOM 3974 O O . SER A 1 508 ? 4.991 -18.421 2.516 1.00 92.38 508 SER A O 1
ATOM 3976 N N . ASP A 1 509 ? 5.039 -19.532 4.474 1.00 91.06 509 ASP A N 1
ATOM 3977 C CA . ASP A 1 509 ? 3.614 -19.850 4.580 1.00 91.06 509 ASP A CA 1
ATOM 3978 C C . ASP A 1 509 ? 2.764 -18.745 5.234 1.00 91.06 509 ASP A C 1
ATOM 3980 O O . ASP A 1 509 ? 1.539 -18.758 5.086 1.00 91.06 509 ASP A O 1
ATOM 3984 N N . SER A 1 510 ? 3.394 -17.797 5.936 1.00 95.38 510 SER A N 1
ATOM 3985 C CA . SER A 1 510 ? 2.713 -16.735 6.684 1.00 95.38 510 SER A CA 1
ATOM 3986 C C . SER A 1 510 ? 2.100 -15.697 5.748 1.00 95.38 510 SER A C 1
ATOM 3988 O O . SER A 1 510 ? 2.710 -15.293 4.758 1.00 95.38 510 SER A O 1
ATOM 3990 N N . TRP A 1 511 ? 0.884 -15.242 6.052 1.00 97.88 511 TRP A N 1
ATOM 3991 C CA . TRP A 1 511 ? 0.164 -14.313 5.183 1.00 97.88 511 TRP A CA 1
ATOM 3992 C C . TRP A 1 511 ? 0.543 -12.858 5.463 1.00 97.88 511 TRP A C 1
ATOM 3994 O O . TRP A 1 511 ? 0.434 -12.372 6.591 1.00 97.88 511 TRP A O 1
ATOM 4004 N N . LEU A 1 512 ? 0.919 -12.140 4.408 1.00 98.69 512 LEU A N 1
ATOM 4005 C CA . LEU A 1 512 ? 1.252 -10.721 4.421 1.00 98.69 512 LEU A CA 1
ATOM 4006 C C . LEU A 1 512 ? 0.169 -9.915 3.686 1.00 98.69 512 LEU A C 1
ATOM 4008 O O . LEU A 1 512 ? -0.320 -10.324 2.632 1.00 98.69 512 LEU A O 1
ATOM 4012 N N . MET A 1 513 ? -0.189 -8.746 4.220 1.00 98.81 513 MET A N 1
ATOM 4013 C CA . MET A 1 513 ? -1.058 -7.759 3.565 1.00 98.81 513 MET A CA 1
ATOM 4014 C C . MET A 1 513 ? -0.321 -6.429 3.408 1.00 98.81 513 MET A C 1
ATOM 4016 O O . MET A 1 513 ? 0.118 -5.847 4.391 1.00 98.81 513 MET A O 1
ATOM 4020 N N . LEU A 1 514 ? -0.243 -5.912 2.187 1.00 98.81 514 LEU A N 1
ATOM 4021 C CA . LEU A 1 514 ? 0.301 -4.600 1.844 1.00 98.81 514 LEU A CA 1
ATOM 4022 C C . LEU A 1 514 ? -0.871 -3.623 1.665 1.00 98.81 514 LEU A C 1
ATOM 4024 O O . LEU A 1 514 ? -1.734 -3.870 0.816 1.00 98.81 514 LEU A O 1
ATOM 4028 N N . ILE A 1 515 ? -0.929 -2.534 2.443 1.00 98.62 515 ILE A N 1
ATOM 4029 C CA . ILE A 1 515 ? -2.084 -1.617 2.392 1.00 98.62 515 ILE A CA 1
ATOM 4030 C C . ILE A 1 515 ? -1.766 -0.143 2.724 1.00 98.62 515 ILE A C 1
ATOM 4032 O O . ILE A 1 515 ? -0.877 0.160 3.522 1.00 98.62 515 ILE A O 1
ATOM 4036 N N . ASP A 1 516 ? -2.504 0.794 2.116 1.00 97.75 516 ASP A N 1
ATOM 4037 C CA . ASP A 1 516 ? -2.388 2.238 2.377 1.00 97.75 516 ASP A CA 1
ATOM 4038 C C . ASP A 1 516 ? -2.908 2.633 3.781 1.00 97.75 516 ASP A C 1
ATOM 4040 O O . ASP A 1 516 ? -4.060 2.396 4.147 1.00 97.75 516 ASP A O 1
ATOM 4044 N N . ALA A 1 517 ? -2.074 3.329 4.565 1.00 96.25 517 ALA A N 1
ATOM 4045 C CA . ALA A 1 517 ? -2.367 3.687 5.962 1.00 96.25 517 ALA A CA 1
ATOM 4046 C C . ALA A 1 517 ? -3.546 4.662 6.157 1.00 96.25 517 ALA A C 1
ATOM 4048 O O . ALA A 1 517 ? -4.211 4.662 7.192 1.00 96.25 517 ALA A O 1
ATOM 4049 N N . ARG A 1 518 ? -3.747 5.581 5.202 1.00 96.44 518 ARG A N 1
ATOM 4050 C CA . ARG A 1 518 ? -4.602 6.772 5.370 1.00 96.44 518 ARG A CA 1
ATOM 4051 C C . ARG A 1 518 ? -6.089 6.431 5.313 1.00 96.44 518 ARG A C 1
ATOM 4053 O O . ARG A 1 518 ? -6.899 6.978 6.074 1.00 96.44 518 ARG A O 1
ATOM 4060 N N . ASP A 1 519 ? -6.426 5.585 4.351 1.00 97.62 519 ASP A N 1
ATOM 4061 C CA . ASP A 1 519 ? -7.758 5.371 3.802 1.00 97.62 519 ASP A CA 1
ATOM 4062 C C . ASP A 1 519 ? -8.145 3.882 3.696 1.00 97.62 519 ASP A C 1
ATOM 4064 O O . ASP A 1 519 ? -9.100 3.531 3.002 1.00 97.62 519 ASP A O 1
ATOM 4068 N N . ALA A 1 520 ? -7.476 3.023 4.470 1.00 98.50 520 ALA A N 1
ATOM 4069 C CA . ALA A 1 520 ? -7.971 1.708 4.875 1.00 98.50 520 ALA A CA 1
ATOM 4070 C C . ALA A 1 520 ? -8.764 1.769 6.195 1.00 98.50 520 ALA A C 1
ATOM 4072 O O . ALA A 1 520 ? -8.427 2.523 7.112 1.00 98.50 520 ALA A O 1
ATOM 4073 N N . TRP A 1 521 ? -9.819 0.961 6.295 1.00 98.69 521 TRP A N 1
ATOM 4074 C CA . TRP A 1 521 ? -10.645 0.802 7.491 1.00 98.69 521 TRP A CA 1
ATOM 4075 C C . TRP A 1 521 ? -11.058 -0.664 7.662 1.00 98.69 521 TRP A C 1
ATOM 4077 O O . TRP A 1 521 ? -11.672 -1.246 6.764 1.00 98.69 521 TRP A O 1
ATOM 4087 N N . PHE A 1 522 ? -10.732 -1.262 8.807 1.00 98.75 522 PHE A N 1
ATOM 4088 C CA . PHE A 1 522 ? -11.006 -2.674 9.083 1.00 98.75 522 PHE A CA 1
ATOM 4089 C C . PHE A 1 522 ? -12.375 -2.863 9.749 1.00 98.75 522 PHE A C 1
ATOM 4091 O O . PHE A 1 522 ? -12.801 -2.055 10.577 1.00 98.75 522 PHE A O 1
ATOM 4098 N N . GLN A 1 523 ? -13.071 -3.940 9.383 1.00 98.56 523 GLN A N 1
ATOM 4099 C CA . GLN A 1 523 ? -14.388 -4.304 9.925 1.00 98.56 523 GLN A CA 1
ATOM 4100 C C . GLN A 1 523 ? -14.437 -5.761 10.410 1.00 98.56 523 GLN A C 1
ATOM 4102 O O . GLN A 1 523 ? -15.195 -6.074 11.326 1.00 98.56 523 GLN A O 1
ATOM 4107 N N . LEU A 1 524 ? -13.622 -6.641 9.819 1.00 98.44 524 LEU A N 1
ATOM 4108 C CA . LEU A 1 524 ? -13.400 -8.030 10.230 1.00 98.44 524 LEU A CA 1
ATOM 4109 C C . LEU A 1 524 ? -11.898 -8.334 10.140 1.00 98.44 524 LEU A C 1
ATOM 4111 O O . LEU A 1 524 ? -11.179 -7.644 9.419 1.00 98.44 524 LEU A O 1
ATOM 4115 N N . ASP A 1 525 ? -11.433 -9.362 10.852 1.00 98.00 525 ASP A N 1
ATOM 4116 C CA . ASP A 1 525 ? -10.037 -9.811 10.785 1.00 98.00 525 ASP A CA 1
ATOM 4117 C C . ASP A 1 525 ? -9.729 -10.242 9.338 1.00 98.00 525 ASP A C 1
ATOM 4119 O O . ASP A 1 525 ? -10.369 -11.180 8.846 1.00 98.00 525 ASP A O 1
ATOM 4123 N N . PRO A 1 526 ? -8.798 -9.566 8.638 1.00 97.69 526 PRO A N 1
ATOM 4124 C CA . PRO A 1 526 ? -8.583 -9.786 7.214 1.00 97.69 526 PRO A CA 1
ATOM 4125 C C . PRO A 1 526 ? -7.982 -11.156 6.887 1.00 97.69 526 PRO A C 1
ATOM 4127 O O . PRO A 1 526 ? -8.069 -11.581 5.741 1.00 97.69 526 PRO A O 1
ATOM 4130 N N . PHE A 1 527 ? -7.399 -11.864 7.860 1.00 97.00 527 PHE A N 1
ATOM 4131 C CA . PHE A 1 527 ? -6.815 -13.192 7.645 1.00 97.00 527 PHE A CA 1
ATOM 4132 C C . PHE A 1 527 ? -7.776 -14.335 7.999 1.00 97.00 527 PHE A C 1
ATOM 4134 O O . PHE A 1 527 ? -7.462 -15.513 7.809 1.00 97.00 527 PHE A O 1
ATOM 4141 N N . LYS A 1 528 ? -8.957 -14.016 8.538 1.00 95.50 528 LYS A N 1
ATOM 4142 C CA . LYS A 1 528 ? -9.884 -15.006 9.080 1.00 95.50 528 LYS A CA 1
ATOM 4143 C C . LYS A 1 528 ? -10.508 -15.868 7.982 1.00 95.50 528 LYS A C 1
ATOM 4145 O O . LYS A 1 528 ? -11.357 -15.410 7.224 1.00 95.50 528 LYS A O 1
ATOM 4150 N N . GLY A 1 529 ? -10.165 -17.154 7.992 1.00 89.44 529 GLY A N 1
ATOM 4151 C CA . GLY A 1 529 ? -10.674 -18.146 7.038 1.00 89.44 529 GLY A CA 1
ATOM 4152 C C . GLY A 1 529 ? -9.731 -18.433 5.869 1.00 89.44 529 GLY A C 1
ATOM 4153 O O . GLY A 1 529 ? -10.049 -19.300 5.062 1.00 89.44 529 GLY A O 1
ATOM 4154 N N . LEU A 1 530 ? -8.573 -17.768 5.803 1.00 90.75 530 LEU A N 1
ATOM 4155 C CA . LEU A 1 530 ? -7.476 -18.197 4.941 1.00 90.75 530 LEU A CA 1
ATOM 4156 C C . LEU A 1 530 ? -6.861 -19.492 5.481 1.00 90.75 530 LEU A C 1
ATOM 4158 O O . LEU A 1 530 ? -6.750 -19.682 6.695 1.00 90.75 530 LEU A O 1
ATOM 4162 N N . THR A 1 531 ? -6.456 -20.377 4.575 1.00 77.38 531 THR A N 1
ATOM 4163 C CA . THR A 1 531 ? -5.764 -21.627 4.903 1.00 77.38 531 THR A CA 1
ATOM 4164 C C . THR A 1 531 ? -4.279 -21.509 4.582 1.00 77.38 531 THR A C 1
ATOM 4166 O O . THR A 1 531 ? -3.891 -20.945 3.561 1.00 77.38 531 THR A O 1
ATOM 4169 N N . THR A 1 532 ? -3.423 -22.064 5.438 1.00 66.12 532 THR A N 1
ATOM 4170 C CA . THR A 1 532 ? -2.011 -22.304 5.115 1.00 66.12 532 THR A CA 1
ATOM 4171 C C . THR A 1 532 ? -1.920 -23.575 4.274 1.00 66.12 532 THR A C 1
ATOM 4173 O O . THR A 1 532 ? -1.723 -24.676 4.780 1.00 66.12 532 THR A O 1
ATOM 4176 N N . SER A 1 533 ? -2.143 -23.420 2.968 1.00 52.88 533 SER A N 1
ATOM 4177 C CA . SER A 1 533 ? -2.276 -24.508 1.987 1.00 52.88 533 SER A CA 1
ATOM 4178 C C . SER A 1 533 ? -0.936 -25.170 1.609 1.00 52.88 533 SER A C 1
ATOM 4180 O O . SER A 1 533 ? -0.661 -25.387 0.434 1.00 52.88 533 SER A O 1
ATOM 4182 N N . VAL A 1 534 ? -0.095 -25.491 2.597 1.00 55.09 534 VAL A N 1
ATOM 4183 C CA . VAL A 1 534 ? 1.178 -26.202 2.409 1.00 55.09 534 VAL A CA 1
ATOM 4184 C C . VAL A 1 534 ? 1.018 -27.634 2.914 1.00 55.09 534 VAL A C 1
ATOM 4186 O O . VAL A 1 534 ? 1.037 -27.883 4.118 1.00 55.09 534 VAL A O 1
ATOM 4189 N N . SER A 1 535 ? 0.844 -28.580 1.990 1.00 44.59 535 SER A N 1
ATOM 4190 C CA . SER A 1 535 ? 0.845 -30.014 2.304 1.00 44.59 535 SER A CA 1
ATOM 4191 C C . SER A 1 535 ? 2.283 -30.468 2.586 1.00 44.59 535 SER A C 1
ATOM 4193 O O . SER A 1 535 ? 3.109 -30.397 1.677 1.00 44.59 535 SER A O 1
ATOM 4195 N N . PRO A 1 536 ? 2.631 -30.940 3.799 1.00 43.69 536 PRO A N 1
ATOM 4196 C CA . PRO A 1 536 ? 3.993 -31.381 4.081 1.00 43.69 536 PRO A CA 1
ATOM 4197 C C . PRO A 1 536 ? 4.222 -32.765 3.458 1.00 43.69 536 PRO A C 1
ATOM 4199 O O . PRO A 1 536 ? 3.723 -33.762 3.984 1.00 43.69 536 PRO A O 1
ATOM 4202 N N . GLY A 1 537 ? 4.960 -32.835 2.348 1.00 47.38 537 GLY A N 1
ATOM 4203 C CA . GLY A 1 537 ? 5.322 -34.115 1.728 1.00 47.38 537 GLY A CA 1
ATOM 4204 C C . GLY A 1 537 ? 5.844 -34.055 0.292 1.00 47.38 537 GLY A C 1
ATOM 4205 O O . GLY A 1 537 ? 6.602 -34.943 -0.083 1.00 47.38 537 GLY A O 1
ATOM 4206 N N . ASP A 1 538 ? 5.483 -33.031 -0.483 1.00 48.88 538 ASP A N 1
ATOM 4207 C CA . ASP A 1 538 ? 5.919 -32.893 -1.877 1.00 48.88 538 ASP A CA 1
ATOM 4208 C C . ASP A 1 538 ? 7.140 -31.960 -1.984 1.00 48.88 538 ASP A C 1
ATOM 4210 O O . ASP A 1 538 ? 7.080 -30.820 -1.524 1.00 48.88 538 ASP A O 1
ATOM 4214 N N . ASP A 1 539 ? 8.212 -32.392 -2.664 1.00 49.69 539 ASP A N 1
ATOM 4215 C CA . ASP A 1 539 ? 9.400 -31.573 -3.010 1.00 49.69 539 ASP A CA 1
ATOM 4216 C C . ASP A 1 539 ? 9.108 -30.523 -4.116 1.00 49.69 539 ASP A C 1
ATOM 4218 O O . ASP A 1 539 ? 9.968 -30.143 -4.914 1.00 49.69 539 ASP A O 1
ATOM 4222 N N . VAL A 1 540 ? 7.859 -30.062 -4.203 1.00 54.62 540 VAL A N 1
ATOM 4223 C CA . VAL A 1 540 ? 7.416 -29.028 -5.142 1.00 54.62 540 VAL A CA 1
ATOM 4224 C C . VAL A 1 540 ? 7.847 -27.657 -4.622 1.00 54.62 540 VAL A C 1
ATOM 4226 O O . VAL A 1 540 ? 7.789 -27.385 -3.424 1.00 54.62 540 VAL A O 1
ATOM 4229 N N . LEU A 1 541 ? 8.273 -26.790 -5.549 1.00 57.38 541 LEU A N 1
ATOM 4230 C CA . LEU A 1 541 ? 8.706 -25.413 -5.296 1.00 57.38 541 LEU A CA 1
ATOM 4231 C C . LEU A 1 541 ? 7.827 -24.719 -4.245 1.00 57.38 541 LEU A C 1
ATOM 4233 O O . LEU A 1 541 ? 6.609 -24.635 -4.410 1.00 57.38 541 LEU A O 1
ATOM 4237 N N . VAL A 1 542 ? 8.456 -24.181 -3.194 1.00 71.25 542 VAL A N 1
ATOM 4238 C CA . VAL A 1 542 ? 7.773 -23.415 -2.142 1.00 71.25 542 VAL A CA 1
ATOM 4239 C C . VAL A 1 542 ? 7.210 -22.138 -2.763 1.00 71.25 542 VAL A C 1
ATOM 4241 O O . VAL A 1 542 ? 7.907 -21.139 -2.919 1.00 71.25 542 VAL A O 1
ATOM 4244 N N . ALA A 1 543 ? 5.944 -22.197 -3.156 1.00 83.62 543 ALA A N 1
ATOM 4245 C CA . ALA A 1 543 ? 5.253 -21.161 -3.900 1.00 83.62 543 ALA A CA 1
ATOM 4246 C C . ALA A 1 543 ? 3.843 -20.972 -3.329 1.00 83.62 543 ALA A C 1
ATOM 4248 O O . ALA A 1 543 ? 3.192 -21.936 -2.927 1.00 83.62 543 ALA A O 1
ATOM 4249 N N . GLY A 1 544 ? 3.391 -19.722 -3.256 1.00 91.50 544 GLY A N 1
ATOM 4250 C CA . GLY A 1 544 ? 2.172 -19.350 -2.539 1.00 91.50 544 GLY A CA 1
ATOM 4251 C C . GLY A 1 544 ? 1.144 -18.619 -3.394 1.00 91.50 544 GLY A C 1
ATOM 4252 O O . GLY A 1 544 ? 1.380 -18.299 -4.561 1.00 91.50 544 GLY A O 1
ATOM 4253 N N . GLU A 1 545 ? -0.008 -18.327 -2.795 1.00 93.75 545 GLU A N 1
ATOM 4254 C CA . GLU A 1 545 ? -1.038 -17.507 -3.437 1.00 93.75 545 GLU A CA 1
ATOM 4255 C C . GLU A 1 545 ? -0.715 -16.006 -3.352 1.00 93.75 545 GLU A C 1
ATOM 4257 O O . GLU A 1 545 ? -0.391 -15.487 -2.279 1.00 93.75 545 GLU A O 1
ATOM 4262 N N . LEU A 1 546 ? -0.888 -15.294 -4.471 1.00 96.50 546 LEU A N 1
ATOM 4263 C CA . LEU A 1 546 ? -0.847 -13.833 -4.571 1.00 96.50 546 LEU A CA 1
ATOM 4264 C C . LEU A 1 546 ? -2.249 -13.296 -4.890 1.00 96.50 546 LEU A C 1
ATOM 4266 O O . LEU A 1 546 ? -2.821 -13.602 -5.932 1.00 96.50 546 LEU A O 1
ATOM 4270 N N . HIS A 1 547 ? -2.804 -12.474 -4.005 1.00 97.81 547 HIS A N 1
ATOM 4271 C CA . HIS A 1 547 ? -4.147 -11.898 -4.092 1.00 97.81 547 HIS A CA 1
ATOM 4272 C C . HIS A 1 547 ? -4.068 -10.403 -4.431 1.00 97.81 547 HIS A C 1
ATOM 4274 O O . HIS A 1 547 ? -3.576 -9.592 -3.639 1.00 97.81 547 HIS A O 1
ATOM 4280 N N . LEU A 1 548 ? -4.584 -10.029 -5.603 1.00 98.38 548 LEU A N 1
ATOM 4281 C CA . LEU A 1 548 ? -4.697 -8.643 -6.066 1.00 98.38 548 LEU A CA 1
ATOM 4282 C C . LEU A 1 548 ? -6.170 -8.199 -6.043 1.00 98.38 548 LEU A C 1
ATOM 4284 O O . LEU A 1 548 ? -7.074 -9.021 -6.200 1.00 98.38 548 LEU A O 1
ATOM 4288 N N . PHE A 1 549 ? -6.434 -6.901 -5.877 1.00 98.44 549 PHE A N 1
ATOM 4289 C CA . PHE A 1 549 ? -7.797 -6.388 -5.680 1.00 98.44 549 PHE A CA 1
ATOM 4290 C C . PHE A 1 549 ? -8.152 -5.312 -6.714 1.00 98.44 549 PHE A C 1
ATOM 4292 O O . PHE A 1 549 ? -7.513 -4.261 -6.800 1.00 98.44 549 PHE A O 1
ATOM 4299 N N . GLY A 1 550 ? -9.187 -5.576 -7.509 1.00 97.69 550 GLY A N 1
ATOM 4300 C CA . GLY A 1 550 ? -9.702 -4.693 -8.551 1.00 97.69 550 GLY A CA 1
ATOM 4301 C C . GLY A 1 550 ? -10.384 -3.437 -8.007 1.00 97.69 550 GLY A C 1
ATOM 4302 O O . GLY A 1 550 ? -10.928 -3.431 -6.905 1.00 97.69 550 GLY A O 1
ATOM 4303 N N . GLU A 1 551 ? -10.389 -2.373 -8.806 1.00 97.00 551 GLU A N 1
ATOM 4304 C CA . GLU A 1 551 ? -11.402 -1.315 -8.765 1.00 97.00 551 GLU A CA 1
ATOM 4305 C C . GLU A 1 551 ? -12.616 -1.726 -9.636 1.00 97.00 551 GLU A C 1
ATOM 4307 O O . GLU A 1 551 ? -12.629 -2.793 -10.255 1.00 97.00 551 GLU A O 1
ATOM 4312 N N . ASN A 1 552 ? -13.687 -0.926 -9.664 1.00 96.38 552 ASN A N 1
ATOM 4313 C CA . ASN A 1 552 ? -14.919 -1.306 -10.363 1.00 96.38 552 ASN A CA 1
ATOM 4314 C C . ASN A 1 552 ? -14.775 -1.236 -11.899 1.00 96.38 552 ASN A C 1
ATOM 4316 O O . ASN A 1 552 ? -14.713 -0.146 -12.464 1.00 96.38 552 ASN A O 1
ATOM 4320 N N . ALA A 1 553 ? -14.793 -2.393 -12.568 1.00 93.81 553 ALA A N 1
ATOM 4321 C CA . ALA A 1 553 ? -14.548 -2.545 -14.008 1.00 93.81 553 ALA A CA 1
ATOM 4322 C C . ALA A 1 553 ? -15.592 -1.903 -14.950 1.00 93.81 553 ALA A C 1
ATOM 4324 O O . ALA A 1 553 ? -15.314 -1.727 -16.142 1.00 93.81 553 ALA A O 1
ATOM 4325 N N . ASP A 1 554 ? -16.785 -1.569 -14.451 1.00 91.81 554 ASP A N 1
ATOM 4326 C CA . ASP A 1 554 ? -17.839 -0.912 -15.237 1.00 91.81 554 ASP A CA 1
ATOM 4327 C C . ASP A 1 554 ? -17.741 0.618 -15.142 1.00 91.81 554 ASP A C 1
ATOM 4329 O O . ASP A 1 554 ? -18.057 1.327 -16.097 1.00 91.81 554 ASP A O 1
ATOM 4333 N N . VAL A 1 555 ? -17.247 1.133 -14.010 1.00 92.88 555 VAL A N 1
ATOM 4334 C CA . VAL A 1 555 ? -17.012 2.567 -13.777 1.00 92.88 555 VAL A CA 1
ATOM 4335 C C . VAL A 1 555 ? -15.619 3.007 -14.248 1.00 92.88 555 VAL A C 1
ATOM 4337 O O . VAL A 1 555 ? -15.468 4.130 -14.734 1.00 92.88 555 VAL A O 1
ATOM 4340 N N . VAL A 1 556 ? -14.592 2.156 -14.128 1.00 94.25 556 VAL A N 1
ATOM 4341 C CA . VAL A 1 556 ? -13.211 2.496 -14.498 1.00 94.25 556 VAL A CA 1
ATOM 4342 C C . VAL A 1 556 ? -12.459 1.348 -15.179 1.00 94.25 556 VAL A C 1
ATOM 4344 O O . VAL A 1 556 ? -12.440 0.205 -14.727 1.00 94.25 556 VAL A O 1
ATOM 4347 N N . ARG A 1 557 ? -11.776 1.691 -16.273 1.00 96.94 557 ARG A N 1
ATOM 4348 C CA . ARG A 1 557 ? -10.808 0.851 -16.991 1.00 96.94 557 ARG A CA 1
ATOM 4349 C C . ARG A 1 557 ? -9.520 1.637 -17.166 1.00 96.94 557 ARG A C 1
ATOM 4351 O O . ARG A 1 557 ? -9.519 2.865 -17.020 1.00 96.94 557 ARG A O 1
ATOM 4358 N N . ILE A 1 558 ? -8.421 0.954 -17.470 1.00 97.88 558 ILE A N 1
ATOM 4359 C CA . ILE A 1 558 ? -7.108 1.598 -17.594 1.00 97.88 558 ILE A CA 1
ATOM 4360 C C . ILE A 1 558 ? -7.161 2.768 -18.585 1.00 97.88 558 ILE A C 1
ATOM 4362 O O . ILE A 1 558 ? -6.731 3.865 -18.241 1.00 97.88 558 ILE A O 1
ATOM 4366 N N . GLY A 1 559 ? -7.740 2.565 -19.771 1.00 96.50 559 GLY A N 1
ATOM 4367 C CA . GLY A 1 559 ? -7.810 3.547 -20.854 1.00 96.50 559 GLY A CA 1
ATOM 4368 C C . GLY A 1 559 ? -8.774 4.708 -20.607 1.00 96.50 559 GLY A C 1
ATOM 4369 O O . GLY A 1 559 ? -8.487 5.831 -21.023 1.00 96.50 559 GLY A O 1
ATOM 4370 N N . THR A 1 560 ? -9.887 4.475 -19.901 1.00 95.25 560 THR A N 1
ATOM 4371 C CA . THR A 1 560 ? -10.847 5.537 -19.541 1.00 95.25 560 THR A CA 1
ATOM 4372 C C . THR A 1 560 ? -10.354 6.379 -18.362 1.00 95.25 560 THR A C 1
ATOM 4374 O O . THR A 1 560 ? -10.686 7.561 -18.244 1.00 95.25 560 THR A O 1
ATOM 4377 N N . SER A 1 561 ? -9.498 5.809 -17.511 1.00 95.62 561 SER A N 1
ATOM 4378 C CA . SER A 1 561 ? -8.831 6.515 -16.423 1.00 95.62 561 SER A CA 1
ATOM 4379 C C . SER A 1 561 ? -7.621 7.309 -16.921 1.00 95.62 561 SER A C 1
ATOM 4381 O O . SER A 1 561 ? -6.526 6.772 -17.074 1.00 95.62 561 SER A O 1
ATOM 4383 N N . ASN A 1 562 ? -7.777 8.629 -17.072 1.00 95.88 562 ASN A N 1
ATOM 4384 C CA . ASN A 1 562 ? -6.667 9.542 -17.400 1.00 95.88 562 ASN A CA 1
ATOM 4385 C C . ASN A 1 562 ? -5.423 9.358 -16.506 1.00 95.88 562 ASN A C 1
ATOM 4387 O O . ASN A 1 562 ? -4.314 9.625 -16.956 1.00 95.88 562 ASN A O 1
ATOM 4391 N N . TYR A 1 563 ? -5.590 8.921 -15.254 1.00 95.88 563 TYR A N 1
ATOM 4392 C CA . TYR A 1 563 ? -4.472 8.649 -14.353 1.00 95.88 563 TYR A CA 1
ATOM 4393 C C . TYR A 1 563 ? -3.797 7.307 -14.670 1.00 95.88 563 TYR A C 1
ATOM 4395 O O . TYR A 1 563 ? -2.633 7.315 -15.066 1.00 95.88 563 TYR A O 1
ATOM 4403 N N . ASN A 1 564 ? -4.521 6.179 -14.594 1.00 97.31 564 ASN A N 1
ATOM 4404 C CA . ASN A 1 564 ? -3.941 4.848 -14.837 1.00 97.31 564 ASN A CA 1
ATOM 4405 C C . ASN A 1 564 ? -3.353 4.715 -16.248 1.00 97.31 564 ASN A C 1
ATOM 4407 O O . ASN A 1 564 ? -2.216 4.263 -16.393 1.00 97.31 564 ASN A O 1
ATOM 4411 N N . ARG A 1 565 ? -4.061 5.213 -17.273 1.00 97.81 565 ARG A N 1
ATOM 4412 C CA . ARG A 1 565 ? -3.548 5.304 -18.644 1.00 97.81 565 ARG A CA 1
ATOM 4413 C C . ARG A 1 565 ? -2.205 6.026 -18.697 1.00 97.81 565 ARG A C 1
ATOM 4415 O O . ARG A 1 565 ? -1.262 5.525 -19.296 1.00 97.81 565 ARG A O 1
ATOM 4422 N N . ASN A 1 566 ? -2.108 7.211 -18.095 1.00 97.75 566 ASN A N 1
ATOM 4423 C CA . ASN A 1 566 ? -0.910 8.036 -18.219 1.00 97.75 566 ASN A CA 1
ATOM 4424 C C . ASN A 1 566 ? 0.255 7.520 -17.363 1.00 97.75 566 ASN A C 1
ATOM 4426 O O . ASN A 1 566 ? 1.398 7.715 -17.766 1.00 97.75 566 ASN A O 1
ATOM 4430 N N . TRP A 1 567 ? -0.001 6.833 -16.244 1.00 97.75 567 TRP A N 1
ATOM 4431 C CA . TRP A 1 567 ? 1.035 6.133 -15.473 1.00 97.75 567 TRP A CA 1
ATOM 4432 C C . TRP A 1 567 ? 1.688 5.022 -16.303 1.00 97.75 567 TRP A C 1
ATOM 4434 O O . TRP A 1 567 ? 2.902 5.049 -16.497 1.00 97.75 567 TRP A O 1
ATOM 4444 N N . LEU A 1 568 ? 0.886 4.137 -16.901 1.00 98.12 568 LEU A N 1
ATOM 4445 C CA . LEU A 1 568 ? 1.365 3.083 -17.805 1.00 98.12 568 LEU A CA 1
ATOM 4446 C C . LEU A 1 568 ? 2.074 3.647 -19.049 1.00 98.12 568 LEU A C 1
ATOM 4448 O O . LEU A 1 568 ? 3.177 3.219 -19.379 1.00 98.12 568 LEU A O 1
ATOM 4452 N N . VAL A 1 569 ? 1.496 4.660 -19.704 1.00 98.25 569 VAL A N 1
ATOM 4453 C CA . VAL A 1 569 ? 2.099 5.306 -20.889 1.00 98.25 569 VAL A CA 1
ATOM 4454 C C . VAL A 1 569 ? 3.420 6.013 -20.557 1.00 98.25 569 VAL A C 1
ATOM 4456 O O . VAL A 1 569 ? 4.294 6.079 -21.417 1.00 98.25 569 VAL A O 1
ATOM 4459 N N . THR A 1 570 ? 3.587 6.529 -19.334 1.00 97.19 570 THR A N 1
ATOM 4460 C CA . THR A 1 570 ? 4.827 7.193 -18.889 1.00 97.19 570 THR A CA 1
ATOM 4461 C C . THR A 1 570 ? 5.918 6.191 -18.509 1.00 97.19 570 THR A C 1
ATOM 4463 O O . THR A 1 570 ? 7.089 6.489 -18.716 1.00 97.19 570 THR A O 1
ATOM 4466 N N . ALA A 1 571 ? 5.552 5.023 -17.974 1.00 97.62 571 ALA A N 1
ATOM 4467 C CA . ALA A 1 571 ? 6.496 3.965 -17.618 1.00 97.62 571 ALA A CA 1
ATOM 4468 C C . ALA A 1 571 ? 7.002 3.177 -18.843 1.00 97.62 571 ALA A C 1
ATOM 4470 O O . ALA A 1 571 ? 8.195 2.917 -18.946 1.00 97.62 571 ALA A O 1
ATOM 4471 N N . TYR A 1 572 ? 6.107 2.829 -19.777 1.00 98.00 572 TYR A N 1
ATOM 4472 C CA . TYR A 1 572 ? 6.382 1.831 -20.828 1.00 98.00 572 TYR A CA 1
ATOM 4473 C C . TYR A 1 572 ? 6.205 2.338 -22.268 1.00 98.00 572 TYR A C 1
ATOM 4475 O O . TYR A 1 572 ? 6.534 1.636 -23.221 1.00 98.00 572 TYR A O 1
ATOM 4483 N N . GLY A 1 573 ? 5.676 3.551 -22.456 1.00 97.81 573 GLY A N 1
ATOM 4484 C CA . GLY A 1 573 ? 5.306 4.074 -23.773 1.00 97.81 573 GLY A CA 1
ATOM 4485 C C . GLY A 1 573 ? 3.987 3.493 -24.301 1.00 97.81 573 GLY A C 1
ATOM 4486 O O . GLY A 1 573 ? 3.626 2.348 -24.042 1.00 97.81 573 GLY A O 1
ATOM 4487 N N . LYS A 1 574 ? 3.231 4.299 -25.062 1.00 97.75 574 LYS A N 1
ATOM 4488 C CA . LYS A 1 574 ? 1.843 3.983 -25.463 1.00 97.75 574 LYS A CA 1
ATOM 4489 C C . LYS A 1 574 ? 1.685 2.612 -26.125 1.00 97.75 574 LYS A C 1
ATOM 4491 O O . LYS A 1 574 ? 0.777 1.880 -25.751 1.00 97.75 574 LYS A O 1
ATOM 4496 N N . ASN A 1 575 ? 2.546 2.286 -27.084 1.00 97.56 575 ASN A N 1
ATOM 4497 C CA . ASN A 1 575 ? 2.387 1.106 -27.937 1.00 97.56 575 ASN A CA 1
ATOM 4498 C C . ASN A 1 575 ? 2.461 -0.213 -27.144 1.00 97.56 575 ASN A C 1
ATOM 4500 O O . ASN A 1 575 ? 1.822 -1.182 -27.532 1.00 97.56 575 ASN A O 1
ATOM 4504 N N . VAL A 1 576 ? 3.198 -0.233 -26.027 1.00 97.75 576 VAL A N 1
ATOM 4505 C CA . VAL A 1 576 ? 3.366 -1.414 -25.163 1.00 97.75 576 VAL A CA 1
ATOM 4506 C C . VAL A 1 576 ? 2.127 -1.666 -24.294 1.00 97.75 576 VAL A C 1
ATOM 4508 O O . VAL A 1 576 ? 1.794 -2.809 -24.008 1.00 97.75 576 VAL A O 1
ATOM 4511 N N . VAL A 1 577 ? 1.424 -0.606 -23.878 1.00 98.00 577 VAL A N 1
ATOM 4512 C CA . VAL A 1 577 ? 0.343 -0.685 -22.872 1.00 98.00 577 VAL A CA 1
ATOM 4513 C C . VAL A 1 577 ? -1.066 -0.484 -23.427 1.00 98.00 577 VAL A C 1
ATOM 4515 O O . VAL A 1 577 ? -2.044 -0.681 -22.708 1.00 98.00 577 VAL A O 1
ATOM 4518 N N . GLU A 1 578 ? -1.194 -0.109 -24.698 1.00 98.00 578 GLU A N 1
ATOM 4519 C CA . GLU A 1 578 ? -2.484 0.039 -25.375 1.00 98.00 578 GLU A CA 1
ATOM 4520 C C . GLU A 1 578 ? -3.352 -1.239 -25.375 1.00 98.00 578 GLU A C 1
ATOM 4522 O O . GLU A 1 578 ? -4.552 -1.105 -25.124 1.00 98.00 578 GLU A O 1
ATOM 4527 N N . PRO A 1 579 ? -2.804 -2.471 -25.502 1.00 98.19 579 PRO A N 1
ATOM 4528 C CA . PRO A 1 579 ? -3.578 -3.708 -25.320 1.00 98.19 579 PRO A CA 1
ATOM 4529 C C . PRO A 1 579 ? -4.239 -3.850 -23.937 1.00 98.19 579 PRO A C 1
ATOM 4531 O O . PRO A 1 579 ? -5.193 -4.614 -23.777 1.00 98.19 579 PRO A O 1
ATOM 4534 N N . TYR A 1 580 ? -3.759 -3.116 -22.928 1.00 98.12 580 TYR A N 1
ATOM 4535 C CA . TYR A 1 580 ? -4.288 -3.158 -21.564 1.00 98.12 580 TYR A CA 1
ATOM 4536 C C . TYR A 1 580 ? -5.354 -2.087 -21.298 1.00 98.12 580 TYR A C 1
ATOM 4538 O O . TYR A 1 580 ? -5.980 -2.106 -20.243 1.00 98.12 580 TYR A O 1
ATOM 4546 N N . PHE A 1 581 ? -5.611 -1.160 -22.229 1.00 98.00 581 PHE A N 1
ATOM 4547 C CA . PHE A 1 581 ? -6.523 -0.033 -21.995 1.00 98.00 581 PHE A CA 1
ATOM 4548 C C . PHE A 1 581 ? -7.975 -0.456 -21.707 1.00 98.00 581 PHE A C 1
ATOM 4550 O O . PHE A 1 581 ? -8.632 0.183 -20.886 1.00 98.00 581 PHE A O 1
ATOM 4557 N N . GLU A 1 582 ? -8.455 -1.559 -22.284 1.00 97.81 582 GLU A N 1
ATOM 4558 C CA . GLU A 1 582 ? -9.804 -2.088 -22.013 1.00 97.81 582 GLU A CA 1
ATOM 4559 C C . GLU A 1 582 ? -9.885 -3.008 -20.781 1.00 97.81 582 GLU A C 1
ATOM 4561 O O . GLU A 1 582 ? -10.964 -3.508 -20.441 1.00 97.81 582 GLU A O 1
ATOM 4566 N N . LYS A 1 583 ? -8.765 -3.237 -20.085 1.00 97.69 583 LYS A N 1
ATOM 4567 C CA . LYS A 1 583 ? -8.731 -4.030 -18.853 1.00 97.69 583 LYS A CA 1
ATOM 4568 C C . LYS A 1 583 ? -9.213 -3.196 -17.646 1.00 97.69 583 LYS A C 1
ATOM 4570 O O . LYS A 1 583 ? -9.088 -1.963 -17.658 1.00 97.69 583 LYS A O 1
ATOM 4575 N N . PRO A 1 584 ? -9.763 -3.842 -16.598 1.00 97.19 584 PRO A N 1
ATOM 4576 C CA . PRO A 1 584 ? -10.020 -3.202 -15.307 1.00 97.19 584 PRO A CA 1
ATOM 4577 C C . PRO A 1 584 ? -8.764 -2.550 -14.713 1.00 97.19 584 PRO A C 1
ATOM 4579 O O . PRO A 1 584 ? -7.642 -2.837 -15.119 1.00 97.19 584 PRO A O 1
ATOM 4582 N N . VAL A 1 585 ? -8.953 -1.684 -13.721 1.00 98.12 585 VAL A N 1
ATOM 4583 C CA . VAL A 1 585 ? -7.853 -1.192 -12.880 1.00 98.12 585 VAL A CA 1
ATOM 4584 C C . VAL A 1 585 ? -7.719 -2.112 -11.667 1.00 98.12 585 VAL A C 1
ATOM 4586 O O . VAL A 1 585 ? -8.722 -2.412 -11.027 1.00 98.12 585 VAL A O 1
ATOM 4589 N N . ILE A 1 586 ? -6.501 -2.524 -11.317 1.00 98.19 586 ILE A N 1
ATOM 4590 C CA . ILE A 1 586 ? -6.183 -3.256 -10.077 1.00 98.19 586 ILE A CA 1
ATOM 4591 C C . ILE A 1 586 ? -5.395 -2.325 -9.148 1.00 98.19 586 ILE A C 1
ATOM 4593 O O . ILE A 1 586 ? -4.543 -1.573 -9.623 1.00 98.19 586 ILE A O 1
ATOM 4597 N N . CYS A 1 587 ? -5.710 -2.276 -7.851 1.00 98.12 587 CYS A N 1
ATOM 4598 C CA . CYS A 1 587 ? -5.175 -1.254 -6.949 1.00 98.12 587 CYS A CA 1
ATOM 4599 C C . CYS A 1 587 ? -3.919 -1.718 -6.191 1.00 98.12 587 CYS A C 1
ATOM 4601 O O . CYS A 1 587 ? -3.993 -2.521 -5.263 1.00 98.12 587 CYS A O 1
ATOM 4603 N N . SER A 1 588 ? -2.774 -1.117 -6.516 1.00 97.94 588 SER A N 1
ATOM 4604 C CA . SER A 1 588 ? -1.460 -1.379 -5.899 1.00 97.94 588 SER A CA 1
ATOM 4605 C C . SER A 1 588 ? -1.374 -1.049 -4.401 1.00 97.94 588 SER A C 1
ATOM 4607 O O . SER A 1 588 ? -0.535 -1.615 -3.697 1.00 97.94 588 SER A O 1
ATOM 4609 N N . GLY A 1 589 ? -2.254 -0.171 -3.899 1.00 97.56 589 GLY A N 1
ATOM 4610 C CA . GLY A 1 589 ? -2.422 0.136 -2.471 1.00 97.56 589 GLY A CA 1
ATOM 4611 C C . GLY A 1 589 ? -3.180 -0.939 -1.679 1.00 97.56 589 GLY A C 1
ATOM 4612 O O . GLY A 1 589 ? -3.486 -0.730 -0.510 1.00 97.56 589 GLY A O 1
ATOM 4613 N N . SER A 1 590 ? -3.509 -2.068 -2.313 1.00 97.94 590 SER A N 1
ATOM 4614 C CA . SER A 1 590 ? -4.146 -3.238 -1.706 1.00 97.94 590 SER A CA 1
ATOM 4615 C C . SER A 1 590 ? -3.611 -4.515 -2.355 1.00 97.94 590 SER A C 1
ATOM 4617 O O . SER A 1 590 ? -3.926 -4.823 -3.504 1.00 97.94 590 SER A O 1
ATOM 4619 N N . THR A 1 591 ? -2.782 -5.277 -1.651 1.00 98.69 591 THR A N 1
ATOM 4620 C CA . THR A 1 591 ? -2.250 -6.562 -2.140 1.00 98.69 591 THR A CA 1
ATOM 4621 C C . THR A 1 591 ? -2.042 -7.496 -0.954 1.00 98.69 591 THR A C 1
ATOM 4623 O O . THR A 1 591 ? -1.719 -7.041 0.139 1.00 98.69 591 THR A O 1
ATOM 4626 N N . MET A 1 592 ? -2.265 -8.792 -1.129 1.00 98.44 592 MET A N 1
ATOM 4627 C CA . MET A 1 592 ? -2.190 -9.778 -0.051 1.00 98.44 592 MET A CA 1
ATOM 4628 C C . MET A 1 592 ? -1.640 -11.099 -0.589 1.00 98.44 592 MET A C 1
ATOM 4630 O O . MET A 1 592 ? -1.715 -11.342 -1.786 1.00 98.44 592 MET A O 1
ATOM 4634 N N . GLY A 1 593 ? -1.075 -11.953 0.251 1.00 97.62 593 GLY A N 1
ATOM 4635 C CA . GLY A 1 593 ? -0.608 -13.270 -0.177 1.00 97.62 593 GLY A CA 1
ATOM 4636 C C . GLY A 1 593 ? 0.222 -13.959 0.890 1.00 97.62 593 GLY A C 1
ATOM 4637 O O . GLY A 1 593 ? 0.442 -13.400 1.963 1.00 97.62 593 GLY A O 1
ATOM 4638 N N . GLN A 1 594 ? 0.705 -15.158 0.595 1.00 96.44 594 GLN A N 1
ATOM 4639 C CA . GLN A 1 594 ? 1.721 -15.803 1.430 1.00 96.44 594 GLN A CA 1
ATOM 4640 C C . GLN A 1 594 ? 3.086 -15.132 1.214 1.00 96.44 594 GLN A C 1
ATOM 4642 O O . GLN A 1 594 ? 3.343 -14.576 0.142 1.00 96.44 594 GLN A O 1
ATOM 4647 N N . GLN A 1 595 ? 3.958 -15.174 2.224 1.00 96.62 595 GLN A N 1
ATOM 4648 C CA . GLN A 1 595 ? 5.237 -14.457 2.246 1.00 96.62 595 GLN A CA 1
ATOM 4649 C C . GLN A 1 595 ? 6.054 -14.665 0.973 1.00 96.62 595 GLN A C 1
ATOM 4651 O O . GLN A 1 595 ? 6.533 -13.682 0.419 1.00 96.62 595 GLN A O 1
ATOM 4656 N N . VAL A 1 596 ? 6.160 -15.899 0.476 1.00 94.88 596 VAL A N 1
ATOM 4657 C CA . VAL A 1 596 ? 7.033 -16.220 -0.666 1.00 94.88 596 VAL A CA 1
ATOM 4658 C C . VAL A 1 596 ? 6.510 -15.653 -1.997 1.00 94.88 596 VAL A C 1
ATOM 4660 O O . VAL A 1 596 ? 7.282 -15.203 -2.848 1.00 94.88 596 VAL A O 1
ATOM 4663 N N . ALA A 1 597 ? 5.186 -15.567 -2.139 1.00 95.81 597 ALA A N 1
ATOM 4664 C CA . ALA A 1 597 ? 4.531 -14.941 -3.284 1.00 95.81 597 ALA A CA 1
ATOM 4665 C C . ALA A 1 597 ? 4.598 -13.406 -3.205 1.00 95.81 597 ALA A C 1
ATOM 4667 O O . ALA A 1 597 ? 4.783 -12.726 -4.216 1.00 95.81 597 ALA A O 1
ATOM 4668 N N . ILE A 1 598 ? 4.496 -12.857 -1.990 1.00 98.19 598 ILE A N 1
ATOM 4669 C CA . ILE A 1 598 ? 4.621 -11.422 -1.726 1.00 98.19 598 ILE A CA 1
ATOM 4670 C C . ILE A 1 598 ? 6.065 -10.943 -1.909 1.00 98.19 598 ILE A C 1
ATOM 4672 O O . ILE A 1 598 ? 6.262 -9.944 -2.588 1.00 98.19 598 ILE A O 1
ATOM 4676 N N . GLU A 1 599 ? 7.073 -11.650 -1.396 1.00 97.69 599 GLU A N 1
ATOM 4677 C CA . GLU A 1 599 ? 8.499 -11.350 -1.606 1.00 97.69 599 GLU A CA 1
ATOM 4678 C C . GLU A 1 599 ? 8.816 -11.258 -3.107 1.00 97.69 599 GLU A C 1
ATOM 4680 O O . GLU A 1 599 ? 9.358 -10.252 -3.569 1.00 97.69 599 GLU A O 1
ATOM 4685 N N . THR A 1 600 ? 8.349 -12.240 -3.883 1.00 96.69 600 THR A N 1
ATOM 4686 C CA . THR A 1 600 ? 8.499 -12.286 -5.343 1.00 96.69 600 THR A CA 1
ATOM 4687 C C . THR A 1 600 ? 7.825 -11.099 -6.036 1.00 96.69 600 THR A C 1
ATOM 4689 O O . THR A 1 600 ? 8.450 -10.410 -6.844 1.00 96.69 600 THR A O 1
ATOM 4692 N N . TYR A 1 601 ? 6.567 -10.807 -5.694 1.00 98.19 601 TYR A N 1
ATOM 4693 C CA . TYR A 1 601 ? 5.847 -9.636 -6.204 1.00 98.19 601 TYR A CA 1
ATOM 4694 C C . TYR A 1 601 ? 6.556 -8.314 -5.853 1.00 98.19 601 TYR A C 1
ATOM 4696 O O . TYR A 1 601 ? 6.578 -7.381 -6.657 1.00 98.19 601 TYR A O 1
ATOM 4704 N N . LEU A 1 602 ? 7.173 -8.225 -4.673 1.00 98.50 602 LEU A N 1
ATOM 4705 C CA . LEU A 1 602 ? 7.912 -7.044 -4.234 1.00 98.50 602 LEU A CA 1
ATOM 4706 C C . LEU A 1 602 ? 9.233 -6.877 -5.002 1.00 98.50 602 LEU A C 1
ATOM 4708 O O . LEU A 1 602 ? 9.534 -5.758 -5.424 1.00 98.50 602 LEU A O 1
ATOM 4712 N N . ARG A 1 603 ? 9.965 -7.967 -5.288 1.00 97.56 603 ARG A N 1
ATOM 4713 C CA . ARG A 1 603 ? 11.108 -7.944 -6.225 1.00 97.56 603 ARG A CA 1
ATOM 4714 C C . ARG A 1 603 ? 10.684 -7.449 -7.605 1.00 97.56 603 ARG A C 1
ATOM 4716 O O . ARG A 1 603 ? 11.322 -6.546 -8.143 1.00 97.56 603 ARG A O 1
ATOM 4723 N N . ALA A 1 604 ? 9.575 -7.964 -8.137 1.00 97.50 604 ALA A N 1
ATOM 4724 C CA . ALA A 1 604 ? 9.022 -7.533 -9.419 1.00 97.50 604 ALA A CA 1
ATOM 4725 C C . ALA A 1 604 ? 8.696 -6.026 -9.436 1.00 97.50 604 ALA A C 1
ATOM 4727 O O . ALA A 1 604 ? 9.132 -5.305 -10.331 1.00 97.50 604 ALA A O 1
ATOM 4728 N N . MET A 1 605 ? 7.998 -5.521 -8.412 1.00 98.25 605 MET A N 1
ATOM 4729 C CA . MET A 1 605 ? 7.641 -4.100 -8.282 1.00 98.25 605 MET A CA 1
ATOM 4730 C C . MET A 1 605 ? 8.858 -3.164 -8.208 1.00 98.25 605 MET A C 1
ATOM 4732 O O . MET A 1 605 ? 8.805 -2.051 -8.737 1.00 98.25 605 MET A O 1
ATOM 4736 N N . VAL A 1 606 ? 9.954 -3.596 -7.577 1.00 97.19 606 VAL A N 1
ATOM 4737 C CA . VAL A 1 606 ? 11.215 -2.835 -7.543 1.00 97.19 606 VAL A CA 1
ATOM 4738 C C . VAL A 1 606 ? 11.952 -2.923 -8.886 1.00 97.19 606 VAL A C 1
ATOM 4740 O O . VAL A 1 606 ? 12.436 -1.904 -9.381 1.00 97.19 606 VAL A O 1
ATOM 4743 N N . ALA A 1 607 ? 11.974 -4.094 -9.527 1.00 96.50 607 ALA A N 1
ATOM 4744 C CA . ALA A 1 607 ? 12.599 -4.285 -10.836 1.00 96.50 607 ALA A CA 1
ATOM 4745 C C . ALA A 1 607 ? 11.926 -3.456 -11.949 1.00 96.50 607 ALA A C 1
ATOM 4747 O O . ALA A 1 607 ? 12.615 -2.928 -12.819 1.00 96.50 607 ALA A O 1
ATOM 4748 N N . GLU A 1 608 ? 10.604 -3.261 -11.905 1.00 97.38 608 GLU A N 1
ATOM 4749 C CA . GLU A 1 608 ? 9.906 -2.350 -12.826 1.00 97.38 608 GLU A CA 1
ATOM 4750 C C . GLU A 1 608 ? 10.292 -0.875 -12.611 1.00 97.38 608 GLU A C 1
ATOM 4752 O O . GLU A 1 608 ? 10.347 -0.107 -13.577 1.00 97.38 608 GLU A O 1
ATOM 4757 N N . PHE A 1 609 ? 10.640 -0.461 -11.383 1.00 97.06 609 PHE A N 1
ATOM 4758 C CA . PHE A 1 609 ? 11.255 0.853 -11.176 1.00 97.06 609 PHE A CA 1
ATOM 4759 C C . PHE A 1 609 ? 12.657 0.917 -11.791 1.00 97.06 609 PHE A C 1
ATOM 4761 O O . PHE A 1 609 ? 12.947 1.872 -12.508 1.00 97.06 609 PHE A O 1
ATOM 4768 N N . ASP A 1 610 ? 13.509 -0.083 -11.550 1.00 95.19 610 ASP A N 1
ATOM 4769 C CA . ASP A 1 610 ? 14.872 -0.109 -12.098 1.00 95.19 610 ASP A CA 1
ATOM 4770 C C . ASP A 1 610 ? 14.890 -0.147 -13.639 1.00 95.19 610 ASP A C 1
ATOM 4772 O O . ASP A 1 610 ? 15.749 0.485 -14.254 1.00 95.19 610 ASP A O 1
ATOM 4776 N N . ALA A 1 611 ? 13.919 -0.816 -14.271 1.00 95.69 611 ALA A N 1
ATOM 4777 C CA . ALA A 1 611 ? 13.797 -0.907 -15.727 1.00 95.69 611 ALA A CA 1
ATOM 4778 C C . ALA A 1 611 ? 13.230 0.363 -16.394 1.00 95.69 611 ALA A C 1
ATOM 4780 O O . ALA A 1 611 ? 13.607 0.682 -17.521 1.00 95.69 611 ALA A O 1
ATOM 4781 N N . THR A 1 612 ? 12.316 1.084 -15.732 1.00 96.81 612 THR A N 1
ATOM 4782 C CA . THR A 1 612 ? 11.607 2.241 -16.329 1.00 96.81 612 THR A CA 1
ATOM 4783 C C . THR A 1 612 ? 12.103 3.601 -15.838 1.00 96.81 612 THR A C 1
ATOM 4785 O O . THR A 1 612 ? 11.867 4.620 -16.486 1.00 96.81 612 THR A O 1
ATOM 4788 N N . ASN A 1 613 ? 12.723 3.643 -14.655 1.00 95.94 613 ASN A N 1
ATOM 4789 C CA . ASN A 1 613 ? 13.033 4.851 -13.888 1.00 95.94 613 ASN A CA 1
ATOM 4790 C C . ASN A 1 613 ? 11.834 5.830 -13.777 1.00 95.94 613 ASN A C 1
ATOM 4792 O O . ASN A 1 613 ? 11.983 7.056 -13.794 1.00 95.94 613 ASN A O 1
ATOM 4796 N N . CYS A 1 614 ? 10.605 5.300 -13.702 1.00 95.88 614 CYS A N 1
ATOM 4797 C CA . CYS A 1 614 ? 9.378 6.099 -13.706 1.00 95.88 614 CYS A CA 1
ATOM 4798 C C . CYS A 1 614 ? 9.194 6.835 -12.363 1.00 95.88 614 CYS A C 1
ATOM 4800 O O . CYS A 1 614 ? 8.802 6.254 -11.353 1.00 95.88 614 CYS A O 1
ATOM 4802 N N . LYS A 1 615 ? 9.449 8.154 -12.352 1.00 95.06 615 LYS A N 1
ATOM 4803 C CA . LYS A 1 615 ? 9.373 9.025 -11.152 1.00 95.06 615 LYS A CA 1
ATOM 4804 C C . LYS A 1 615 ? 8.081 9.845 -11.026 1.00 95.06 615 LYS A C 1
ATOM 4806 O O . LYS A 1 615 ? 8.008 10.803 -10.255 1.00 95.06 615 LYS A O 1
ATOM 4811 N N . SER A 1 616 ? 7.042 9.521 -11.790 1.00 93.12 616 SER A N 1
ATOM 4812 C CA . SER A 1 616 ? 5.727 10.144 -11.602 1.00 93.12 616 SER A CA 1
ATOM 4813 C C . SER A 1 616 ? 5.010 9.553 -10.384 1.00 93.12 616 SER A C 1
ATOM 4815 O O . SER A 1 616 ? 5.016 8.347 -10.164 1.00 93.12 616 SER A O 1
ATOM 4817 N N . LYS A 1 617 ? 4.344 10.400 -9.592 1.00 91.38 617 LYS A N 1
ATOM 4818 C CA . LYS A 1 617 ? 3.473 9.950 -8.496 1.00 91.38 617 LYS A CA 1
ATOM 4819 C C . LYS A 1 617 ? 2.372 9.053 -9.074 1.00 91.38 617 LYS A C 1
ATOM 4821 O O . LYS A 1 617 ? 1.581 9.547 -9.879 1.00 91.38 617 LYS A O 1
ATOM 4826 N N . GLY A 1 618 ? 2.351 7.779 -8.675 1.00 93.56 618 GLY A N 1
ATOM 4827 C CA . GLY A 1 618 ? 1.476 6.732 -9.214 1.00 93.56 618 GLY A CA 1
ATOM 4828 C C . GLY A 1 618 ? 2.116 5.793 -10.251 1.00 93.56 618 GLY A C 1
ATOM 4829 O O . GLY A 1 618 ? 1.404 4.973 -10.824 1.00 93.56 618 GLY A O 1
ATOM 4830 N N . CYS A 1 619 ? 3.430 5.861 -10.514 1.00 95.62 619 CYS A N 1
ATOM 4831 C CA . CYS A 1 619 ? 4.093 4.830 -11.330 1.00 95.62 619 CYS A CA 1
ATOM 4832 C C . CYS A 1 619 ? 3.992 3.431 -10.699 1.00 95.62 619 CYS A C 1
ATOM 4834 O O . CYS A 1 619 ? 3.894 2.465 -11.439 1.00 95.62 619 CYS A O 1
ATOM 4836 N N . ASP A 1 620 ? 3.923 3.316 -9.368 1.00 97.62 620 ASP A N 1
ATOM 4837 C CA . ASP A 1 620 ? 3.673 2.060 -8.647 1.00 97.62 620 ASP A CA 1
ATOM 4838 C C . ASP A 1 620 ? 2.338 1.410 -9.043 1.00 97.62 620 ASP A C 1
ATOM 4840 O O . ASP A 1 620 ? 2.278 0.226 -9.373 1.00 97.62 620 ASP A O 1
ATOM 4844 N N . GLN A 1 621 ? 1.280 2.214 -9.140 1.00 97.75 621 GLN A N 1
ATOM 4845 C CA . GLN A 1 621 ? -0.005 1.785 -9.685 1.00 97.75 621 GLN A CA 1
ATOM 4846 C C . GLN A 1 621 ? 0.112 1.343 -11.157 1.00 97.75 621 GLN A C 1
ATOM 4848 O O . GLN A 1 621 ? -0.554 0.393 -11.571 1.00 97.75 621 GLN A O 1
ATOM 4853 N N . GLY A 1 622 ? 0.986 1.983 -11.941 1.00 98.12 622 GLY A N 1
ATOM 4854 C CA . GLY A 1 622 ? 1.319 1.564 -13.305 1.00 98.12 622 GLY A CA 1
ATOM 4855 C C . GLY A 1 622 ? 2.037 0.210 -13.364 1.00 98.12 622 GLY A C 1
ATOM 4856 O O . GLY A 1 622 ? 1.585 -0.676 -14.086 1.00 98.12 622 GLY A O 1
ATOM 4857 N N . PHE A 1 623 ? 3.102 0.029 -12.578 1.00 98.56 623 PHE A N 1
ATOM 4858 C CA . PHE A 1 623 ? 3.895 -1.205 -12.510 1.00 98.56 623 PHE A CA 1
ATOM 4859 C C . PHE A 1 623 ? 3.034 -2.404 -12.112 1.00 98.56 623 PHE A C 1
ATOM 4861 O O . PHE A 1 623 ? 3.056 -3.426 -12.787 1.00 98.56 623 PHE A O 1
ATOM 4868 N N . HIS A 1 624 ? 2.206 -2.253 -11.076 1.00 98.62 624 HIS A N 1
ATOM 4869 C CA . HIS A 1 624 ? 1.298 -3.294 -10.591 1.00 98.62 624 HIS A CA 1
ATOM 4870 C C . HIS A 1 624 ? 0.342 -3.801 -11.685 1.00 98.62 624 HIS A C 1
ATOM 4872 O O . HIS A 1 624 ? 0.193 -5.006 -11.883 1.00 98.62 624 HIS A O 1
ATOM 4878 N N . ASN A 1 625 ? -0.274 -2.883 -12.441 1.00 98.56 625 ASN A N 1
ATOM 4879 C CA . ASN A 1 625 ? -1.172 -3.252 -13.539 1.00 98.56 625 ASN A CA 1
ATOM 4880 C C . ASN A 1 625 ? -0.401 -3.848 -14.729 1.00 98.56 625 ASN A C 1
ATOM 4882 O O . ASN A 1 625 ? -0.901 -4.770 -15.367 1.00 98.56 625 ASN A O 1
ATOM 4886 N N . TYR A 1 626 ? 0.813 -3.366 -15.017 1.00 98.50 626 TYR A N 1
ATOM 4887 C CA . TYR A 1 626 ? 1.658 -3.929 -16.072 1.00 98.50 626 TYR A CA 1
ATOM 4888 C C . TYR A 1 626 ? 2.115 -5.354 -15.747 1.00 98.50 626 TYR A C 1
ATOM 4890 O O . TYR A 1 626 ? 1.935 -6.249 -16.568 1.00 98.50 626 TYR A O 1
ATOM 4898 N N . LEU A 1 627 ? 2.648 -5.585 -14.545 1.00 97.81 627 LEU A N 1
ATOM 4899 C CA . LEU A 1 627 ? 3.122 -6.889 -14.071 1.00 97.81 627 LEU A CA 1
ATOM 4900 C C . LEU A 1 627 ? 2.040 -7.968 -14.146 1.00 97.81 627 LEU A C 1
ATOM 4902 O O . LEU A 1 627 ? 2.329 -9.098 -14.535 1.00 97.81 627 LEU A O 1
ATOM 4906 N N . TYR A 1 628 ? 0.792 -7.615 -13.828 1.00 97.19 628 TYR A N 1
ATOM 4907 C CA . TYR A 1 628 ? -0.328 -8.524 -14.029 1.00 97.19 628 TYR A CA 1
ATOM 4908 C C . TYR A 1 628 ? -0.691 -8.674 -15.515 1.00 97.19 628 TYR A C 1
ATOM 4910 O O . TYR A 1 628 ? -0.629 -9.777 -16.043 1.00 97.19 628 TYR A O 1
ATOM 4918 N N . TYR A 1 629 ? -1.043 -7.595 -16.225 1.00 97.06 629 TYR A N 1
ATOM 4919 C CA . TYR A 1 629 ? -1.611 -7.719 -17.579 1.00 97.06 629 TYR A CA 1
ATOM 4920 C C . TYR A 1 629 ? -0.612 -8.112 -18.681 1.00 97.06 629 TYR A C 1
ATOM 4922 O O . TYR A 1 629 ? -1.048 -8.471 -19.775 1.00 97.06 629 TYR A O 1
ATOM 4930 N N . SER A 1 630 ? 0.695 -8.087 -18.407 1.00 95.12 630 SER A N 1
ATOM 4931 C CA . SER A 1 630 ? 1.745 -8.627 -19.287 1.00 95.12 630 SER A CA 1
ATOM 4932 C C . SER A 1 630 ? 2.076 -10.106 -19.039 1.00 95.12 630 SER A C 1
ATOM 4934 O O . SER A 1 630 ? 3.032 -10.607 -19.623 1.00 95.12 630 SER A O 1
ATOM 4936 N N . GLY A 1 631 ? 1.342 -10.801 -18.158 1.00 93.75 631 GLY A N 1
ATOM 4937 C CA . GLY A 1 631 ? 1.605 -12.203 -17.799 1.00 93.75 631 GLY A CA 1
ATOM 4938 C C . GLY A 1 631 ? 2.852 -12.413 -16.930 1.00 93.75 631 GLY A C 1
ATOM 4939 O O . GLY A 1 631 ? 3.118 -13.529 -16.497 1.00 93.75 631 GLY A O 1
ATOM 4940 N N . LYS A 1 632 ? 3.608 -11.351 -16.610 1.00 93.75 632 LYS A N 1
ATOM 4941 C CA . LYS A 1 632 ? 4.873 -11.427 -15.859 1.00 93.75 632 LYS A CA 1
ATOM 4942 C C . LYS A 1 632 ? 4.752 -12.075 -14.475 1.00 93.75 632 LYS A C 1
ATOM 4944 O O . LYS A 1 632 ? 5.713 -12.691 -14.036 1.00 93.75 632 LYS A O 1
ATOM 4949 N N . LEU A 1 633 ? 3.613 -11.935 -13.789 1.00 93.81 633 LEU A N 1
ATOM 4950 C CA . LEU A 1 633 ? 3.339 -12.594 -12.496 1.00 93.81 633 LEU A CA 1
ATOM 4951 C C . LEU A 1 633 ? 2.798 -14.033 -12.631 1.00 93.81 633 LEU A C 1
ATOM 4953 O O . LEU A 1 633 ? 2.479 -14.650 -11.618 1.00 93.81 633 LEU A O 1
ATOM 4957 N N . GLY A 1 634 ? 2.677 -14.553 -13.854 1.00 87.88 634 GLY A N 1
ATOM 4958 C CA . GLY A 1 634 ? 2.009 -15.814 -14.161 1.00 87.88 634 GLY A CA 1
ATOM 4959 C C . GLY A 1 634 ? 0.486 -15.676 -14.279 1.00 87.88 634 GLY A C 1
ATOM 4960 O O . GLY A 1 634 ? -0.147 -14.770 -13.719 1.00 87.88 634 GLY A O 1
ATOM 4961 N N . HIS A 1 635 ? -0.120 -16.604 -15.016 1.00 77.56 635 HIS A N 1
ATOM 4962 C CA . HIS A 1 635 ? -1.566 -16.759 -15.175 1.00 77.56 635 HIS A CA 1
ATOM 4963 C C . HIS A 1 635 ? -1.941 -18.241 -15.052 1.00 77.56 635 HIS A C 1
ATOM 4965 O O . HIS A 1 635 ? -1.134 -19.111 -15.351 1.00 77.56 635 HIS A O 1
ATOM 4971 N N . GLU A 1 636 ? -3.184 -18.545 -14.662 1.00 63.09 636 GLU A N 1
ATOM 4972 C CA . GLU A 1 636 ? -3.646 -19.929 -14.422 1.00 63.09 636 GLU A CA 1
ATOM 4973 C C . GLU A 1 636 ? -3.620 -20.856 -15.656 1.00 63.09 636 GLU A C 1
ATOM 4975 O O . GLU A 1 636 ? -3.886 -22.046 -15.515 1.00 63.09 636 GLU A O 1
ATOM 4980 N N . ASN A 1 637 ? -3.350 -20.321 -16.852 1.00 63.94 637 ASN A N 1
ATOM 4981 C CA . ASN A 1 637 ? -3.346 -21.056 -18.122 1.00 63.94 637 ASN A CA 1
ATOM 4982 C C . ASN A 1 637 ? -2.046 -20.863 -18.930 1.00 63.94 637 ASN A C 1
ATOM 4984 O O . ASN A 1 637 ? -1.998 -21.296 -20.079 1.00 63.94 637 ASN A O 1
ATOM 4988 N N . ASP A 1 638 ? -1.028 -20.205 -18.364 1.00 65.94 638 ASP A N 1
ATOM 4989 C CA . ASP A 1 638 ? 0.247 -19.945 -19.042 1.00 65.94 638 ASP A CA 1
ATOM 4990 C C . ASP A 1 638 ? 1.319 -20.909 -18.506 1.00 65.94 638 ASP A C 1
ATOM 4992 O O . ASP A 1 638 ? 1.446 -21.073 -17.293 1.00 65.94 638 ASP A O 1
ATOM 4996 N N . ASP A 1 639 ? 2.169 -21.465 -19.376 1.00 69.12 639 ASP A N 1
ATOM 4997 C CA . ASP A 1 639 ? 3.301 -22.335 -18.986 1.00 69.12 639 ASP A CA 1
ATOM 4998 C C . ASP A 1 639 ? 4.426 -21.591 -18.215 1.00 69.12 639 ASP A C 1
ATOM 5000 O O . ASP A 1 639 ? 5.481 -22.150 -17.902 1.00 69.12 639 ASP A O 1
ATOM 5004 N N . VAL A 1 640 ? 4.227 -20.303 -17.909 1.00 73.25 640 VAL A N 1
ATOM 5005 C CA . VAL A 1 640 ? 5.189 -19.427 -17.231 1.00 73.25 640 VAL A CA 1
ATOM 5006 C C . VAL A 1 640 ? 5.131 -19.649 -15.717 1.00 73.25 640 VAL A C 1
ATOM 5008 O O . VAL A 1 640 ? 4.464 -18.922 -14.979 1.00 73.25 640 VAL A O 1
ATOM 5011 N N . ILE A 1 641 ? 5.874 -20.651 -15.243 1.00 79.25 641 ILE A N 1
ATOM 5012 C CA . ILE A 1 641 ? 6.101 -20.878 -13.810 1.00 79.25 641 ILE A CA 1
ATOM 5013 C C . ILE A 1 641 ? 6.926 -19.715 -13.238 1.00 79.25 641 ILE A C 1
ATOM 5015 O O . ILE A 1 641 ? 8.111 -19.565 -13.543 1.00 79.25 641 ILE A O 1
ATOM 5019 N N . VAL A 1 642 ? 6.309 -18.913 -12.369 1.00 89.62 642 VAL A N 1
ATOM 5020 C CA . VAL A 1 642 ? 6.980 -17.844 -11.619 1.00 89.62 642 VAL A CA 1
ATOM 5021 C C . VAL A 1 642 ? 7.357 -18.365 -10.235 1.00 89.62 642 VAL A C 1
ATOM 5023 O O . VAL A 1 642 ? 6.502 -18.683 -9.413 1.00 89.62 642 VAL A O 1
ATOM 5026 N N . GLU A 1 643 ? 8.660 -18.462 -9.973 1.00 88.50 643 GLU A N 1
ATOM 5027 C CA . GLU A 1 643 ? 9.208 -18.913 -8.690 1.00 88.50 643 GLU A CA 1
ATOM 5028 C C . GLU A 1 643 ? 8.587 -18.147 -7.513 1.00 88.50 643 GLU A C 1
ATOM 5030 O O . GLU A 1 643 ? 8.547 -16.921 -7.519 1.00 88.50 643 GLU A O 1
ATOM 5035 N N . GLY A 1 644 ? 8.083 -18.870 -6.510 1.00 91.44 644 GLY A N 1
ATOM 5036 C CA . GLY A 1 644 ? 7.419 -18.295 -5.338 1.00 91.44 644 GLY A CA 1
ATOM 5037 C C . GLY A 1 644 ? 5.932 -17.951 -5.514 1.00 91.44 644 GLY A C 1
ATOM 5038 O O . GLY A 1 644 ? 5.229 -17.844 -4.509 1.00 91.44 644 GLY A O 1
ATOM 5039 N N . ILE A 1 645 ? 5.404 -17.853 -6.740 1.00 92.44 645 ILE A N 1
ATOM 5040 C CA . ILE A 1 645 ? 3.982 -17.573 -7.011 1.00 92.44 645 ILE A CA 1
ATOM 5041 C C . ILE A 1 645 ? 3.329 -18.810 -7.641 1.00 92.44 645 ILE A C 1
ATOM 5043 O O . ILE A 1 645 ? 3.468 -19.072 -8.830 1.00 92.44 645 ILE A O 1
ATOM 5047 N N . ALA A 1 646 ? 2.570 -19.563 -6.843 1.00 89.81 646 ALA A N 1
ATOM 5048 C CA . ALA A 1 646 ? 1.831 -20.735 -7.321 1.00 89.81 646 ALA A CA 1
ATOM 5049 C C . ALA A 1 646 ? 0.544 -20.351 -8.068 1.00 89.81 646 ALA A C 1
ATOM 5051 O O . ALA A 1 646 ? 0.063 -21.101 -8.916 1.00 89.81 646 ALA A O 1
ATOM 5052 N N . LYS A 1 647 ? -0.057 -19.206 -7.713 1.00 90.94 647 LYS A N 1
ATOM 5053 C CA . LYS A 1 647 ? -1.361 -18.765 -8.225 1.00 90.94 647 LYS A CA 1
ATOM 5054 C C . LYS A 1 647 ? -1.550 -17.265 -8.010 1.00 90.94 647 LYS A C 1
ATOM 5056 O O . LYS A 1 647 ? -1.374 -16.781 -6.891 1.00 90.94 647 LYS A O 1
ATOM 5061 N N . VAL A 1 648 ? -1.988 -16.547 -9.045 1.00 94.50 648 VAL A N 1
ATOM 5062 C CA . VAL A 1 648 ? -2.448 -15.153 -8.929 1.00 94.50 648 VAL A CA 1
ATOM 5063 C C . VAL A 1 648 ? -3.974 -15.120 -8.938 1.00 94.50 648 VAL A C 1
ATOM 5065 O O . VAL A 1 648 ? -4.604 -15.542 -9.904 1.00 94.50 648 VAL A O 1
ATOM 5068 N N . ILE A 1 649 ? -4.573 -14.597 -7.870 1.00 95.12 649 ILE A N 1
ATOM 5069 C CA . ILE A 1 649 ? -6.021 -14.450 -7.697 1.00 95.12 649 ILE A CA 1
ATOM 5070 C C . ILE A 1 649 ? -6.366 -12.963 -7.743 1.00 95.12 649 ILE A C 1
ATOM 5072 O O . ILE A 1 649 ? -5.949 -12.201 -6.873 1.00 95.12 649 ILE A O 1
ATOM 5076 N N . VAL A 1 650 ? -7.155 -12.540 -8.732 1.00 96.75 650 VAL A N 1
ATOM 5077 C CA . VAL A 1 650 ? -7.682 -11.168 -8.790 1.00 96.75 650 VAL A CA 1
ATOM 5078 C C . VAL A 1 650 ? -9.131 -11.156 -8.323 1.00 96.75 650 VAL A C 1
ATOM 5080 O O . VAL A 1 650 ? -9.993 -11.807 -8.910 1.00 96.75 650 VAL A O 1
ATOM 5083 N N . HIS A 1 651 ? -9.403 -10.393 -7.268 1.00 97.56 651 HIS A N 1
ATOM 5084 C CA . HIS A 1 651 ? -10.751 -10.180 -6.745 1.00 97.56 651 HIS A CA 1
ATOM 5085 C C . HIS A 1 651 ? -11.360 -8.938 -7.392 1.00 97.56 651 HIS A C 1
ATOM 5087 O O . HIS A 1 651 ? -10.776 -7.859 -7.301 1.00 97.56 651 HIS A O 1
ATOM 5093 N N . ASP A 1 652 ? -12.541 -9.050 -8.004 1.00 97.69 652 ASP A N 1
ATOM 5094 C CA . ASP A 1 652 ? -13.284 -7.860 -8.438 1.00 97.69 652 ASP A CA 1
ATOM 5095 C C . ASP A 1 652 ? -13.630 -6.966 -7.236 1.00 97.69 652 ASP A C 1
ATOM 5097 O O . ASP A 1 652 ? -13.876 -7.453 -6.128 1.00 97.69 652 ASP A O 1
ATOM 5101 N N . GLN A 1 653 ? -13.742 -5.655 -7.468 1.00 97.62 653 GLN A N 1
ATOM 5102 C CA . GLN A 1 653 ? -14.275 -4.719 -6.478 1.00 97.62 653 GLN A CA 1
ATOM 5103 C C . GLN A 1 653 ? -15.616 -5.224 -5.924 1.00 97.62 653 GLN A C 1
ATOM 5105 O O . GLN A 1 653 ? -16.506 -5.594 -6.689 1.00 97.62 653 GLN A O 1
ATOM 5110 N N . GLY A 1 654 ? -15.770 -5.216 -4.597 1.00 96.94 654 GLY A N 1
ATOM 5111 C CA . GLY A 1 654 ? -16.968 -5.719 -3.916 1.00 96.94 654 GLY A CA 1
ATOM 5112 C C . GLY A 1 654 ? -17.028 -7.245 -3.769 1.00 96.94 654 GLY A C 1
ATOM 5113 O O . GLY A 1 654 ? -18.105 -7.783 -3.508 1.00 96.94 654 GLY A O 1
ATOM 5114 N N . LYS A 1 655 ? -15.897 -7.941 -3.949 1.00 97.00 655 LYS A N 1
ATOM 5115 C CA . LYS A 1 655 ? -15.675 -9.360 -3.627 1.00 97.00 655 LYS A CA 1
ATOM 5116 C C . LYS A 1 655 ? -14.416 -9.508 -2.754 1.00 97.00 655 LYS A C 1
ATOM 5118 O O . LYS A 1 655 ? -13.696 -8.539 -2.517 1.00 97.00 655 LYS A O 1
ATOM 5123 N N . GLY A 1 656 ? -14.146 -10.723 -2.275 1.00 95.19 656 GLY A N 1
ATOM 5124 C CA . GLY A 1 656 ? -12.918 -11.041 -1.537 1.00 95.19 656 GLY A CA 1
ATOM 5125 C C . GLY A 1 656 ? -12.813 -10.371 -0.160 1.00 95.19 656 GLY A C 1
ATOM 5126 O O . GLY A 1 656 ? -13.818 -10.133 0.512 1.00 95.19 656 GLY A O 1
ATOM 5127 N N . ILE A 1 657 ? -11.577 -10.097 0.266 1.00 97.38 657 ILE A N 1
ATOM 5128 C CA . ILE A 1 657 ? -11.235 -9.561 1.599 1.00 97.38 657 ILE A CA 1
ATOM 5129 C C . ILE A 1 657 ? -11.237 -8.022 1.621 1.00 97.38 657 ILE A C 1
ATOM 5131 O O . ILE A 1 657 ? -11.739 -7.418 2.573 1.00 97.38 657 ILE A O 1
ATOM 5135 N N . ILE A 1 658 ? -10.690 -7.383 0.580 1.00 98.38 658 ILE A N 1
ATOM 5136 C CA . ILE A 1 658 ? -10.553 -5.924 0.474 1.00 98.38 658 ILE A CA 1
ATOM 5137 C C . ILE A 1 658 ? -11.508 -5.392 -0.598 1.00 98.38 658 ILE A C 1
ATOM 5139 O O . ILE A 1 658 ? -11.439 -5.798 -1.755 1.00 98.38 658 ILE A O 1
ATOM 5143 N N . ASN A 1 659 ? -12.362 -4.435 -0.230 1.00 98.31 659 ASN A N 1
ATOM 5144 C CA . ASN A 1 659 ? -13.220 -3.715 -1.169 1.00 98.31 659 ASN A CA 1
ATOM 5145 C C . ASN A 1 659 ? -12.621 -2.333 -1.484 1.00 98.31 659 ASN A C 1
ATOM 5147 O O . ASN A 1 659 ? -12.540 -1.476 -0.600 1.00 98.31 659 ASN A O 1
ATOM 5151 N N . ASN A 1 660 ? -12.204 -2.126 -2.737 1.00 98.19 660 ASN A N 1
ATOM 5152 C CA . ASN A 1 660 ? -11.610 -0.877 -3.223 1.00 98.19 660 ASN A CA 1
ATOM 5153 C C . ASN A 1 660 ? -12.685 0.105 -3.698 1.00 98.19 660 ASN A C 1
ATOM 5155 O O . ASN A 1 660 ? -13.244 -0.017 -4.788 1.00 98.19 660 ASN A O 1
ATOM 5159 N N . LEU A 1 661 ? -12.964 1.113 -2.878 1.00 97.62 661 LEU A N 1
ATOM 5160 C CA . LEU A 1 661 ? -14.094 2.024 -3.070 1.00 97.62 661 LEU A CA 1
ATOM 5161 C C . LEU A 1 661 ? -13.775 3.210 -3.995 1.00 97.62 661 LEU A C 1
ATOM 5163 O O . LEU A 1 661 ? -14.671 3.957 -4.386 1.00 97.62 661 LEU A O 1
ATOM 5167 N N . GLY A 1 662 ? -12.508 3.418 -4.363 1.00 94.44 662 GLY A N 1
ATOM 5168 C CA . GLY A 1 662 ? -12.045 4.678 -4.936 1.00 94.44 662 GLY A CA 1
ATOM 5169 C C . GLY A 1 662 ? -12.473 4.976 -6.369 1.00 94.44 662 GLY A C 1
ATOM 5170 O O . GLY A 1 662 ? -12.278 6.116 -6.794 1.00 94.44 662 GLY A O 1
ATOM 5171 N N . ALA A 1 663 ? -13.085 4.035 -7.087 1.00 94.69 663 ALA A N 1
ATOM 5172 C CA . ALA A 1 663 ? -13.725 4.287 -8.381 1.00 94.69 663 ALA A CA 1
ATOM 5173 C C . ALA A 1 663 ? -15.166 4.819 -8.251 1.00 94.69 663 ALA A C 1
ATOM 5175 O O . ALA A 1 663 ? -15.611 5.608 -9.084 1.00 94.69 663 ALA A O 1
ATOM 5176 N N . LEU A 1 664 ? -15.887 4.431 -7.194 1.00 94.75 664 LEU A N 1
ATOM 5177 C CA . LEU A 1 664 ? -17.332 4.635 -7.037 1.00 94.75 664 LEU A CA 1
ATOM 5178 C C . LEU A 1 664 ? -17.655 6.056 -6.538 1.00 94.75 664 LEU A C 1
ATOM 5180 O O . LEU A 1 664 ? -17.932 6.276 -5.362 1.00 94.75 664 LEU A O 1
ATOM 5184 N N . ARG A 1 665 ? -17.547 7.048 -7.435 1.00 92.50 665 ARG A N 1
ATOM 5185 C CA . ARG A 1 665 ? -17.679 8.490 -7.113 1.00 92.50 665 ARG A CA 1
ATOM 5186 C C . ARG A 1 665 ? -18.847 9.204 -7.797 1.00 92.50 665 ARG A C 1
ATOM 5188 O O . ARG A 1 665 ? -19.023 10.405 -7.597 1.00 92.50 665 ARG A O 1
ATOM 5195 N N . ASP A 1 666 ? -19.596 8.501 -8.636 1.00 92.12 666 ASP A N 1
ATOM 5196 C CA . ASP A 1 666 ? -20.741 9.011 -9.394 1.00 92.12 666 ASP A CA 1
ATOM 5197 C C . ASP A 1 666 ? -21.986 9.216 -8.510 1.00 92.12 666 ASP A C 1
ATOM 5199 O O . ASP A 1 666 ? -22.690 10.217 -8.657 1.00 92.12 666 ASP A O 1
ATOM 5203 N N . LYS A 1 667 ? -22.203 8.309 -7.551 1.00 94.44 667 LYS A N 1
ATOM 5204 C CA . LYS A 1 667 ? -23.266 8.335 -6.534 1.00 94.44 667 LYS A CA 1
ATOM 5205 C C . LYS A 1 667 ? -22.770 7.734 -5.198 1.00 94.44 667 LYS A C 1
ATOM 5207 O O . LYS A 1 667 ? -21.749 7.046 -5.202 1.00 94.44 667 LYS A O 1
ATOM 5212 N N . PRO A 1 668 ? -23.451 7.981 -4.059 1.00 95.56 668 PRO A N 1
ATOM 5213 C CA . PRO A 1 668 ? -23.062 7.449 -2.747 1.00 95.56 668 PRO A CA 1
ATOM 5214 C C . PRO A 1 668 ? -23.014 5.917 -2.692 1.00 95.56 668 PRO A C 1
ATOM 5216 O O . PRO A 1 668 ? -23.795 5.236 -3.361 1.00 95.56 668 PRO A O 1
ATOM 5219 N N . LEU A 1 669 ? -22.167 5.357 -1.823 1.00 96.94 669 LEU A N 1
ATOM 5220 C CA . LEU A 1 669 ? -22.072 3.899 -1.644 1.00 96.94 669 LEU A CA 1
ATOM 5221 C C . LEU A 1 669 ? -23.369 3.250 -1.130 1.00 96.94 669 LEU A C 1
ATOM 5223 O O . LEU A 1 669 ? -23.626 2.082 -1.424 1.00 96.94 669 LEU A O 1
ATOM 5227 N N . SER A 1 670 ? -24.225 3.996 -0.431 1.00 96.62 670 SER A N 1
ATOM 5228 C CA . SER A 1 670 ? -25.568 3.544 -0.048 1.00 96.62 670 SER A CA 1
ATOM 5229 C C . SER A 1 670 ? -26.496 3.352 -1.259 1.00 96.62 670 SER A C 1
ATOM 5231 O O . SER A 1 670 ? -27.253 2.384 -1.296 1.00 96.62 670 SER A O 1
ATOM 5233 N N . GLU A 1 671 ? -26.378 4.178 -2.307 1.00 96.50 671 GLU A N 1
ATOM 5234 C CA . GLU A 1 671 ? -27.078 3.992 -3.592 1.00 96.50 671 GLU A CA 1
ATOM 5235 C C . GLU A 1 671 ? -26.442 2.909 -4.483 1.00 96.50 671 GLU A C 1
ATOM 5237 O O . GLU A 1 671 ? -27.050 2.463 -5.462 1.00 96.50 671 GLU A O 1
ATOM 5242 N N . TRP A 1 672 ? -25.220 2.472 -4.167 1.00 95.94 672 TRP A N 1
ATOM 5243 C CA . TRP A 1 672 ? -24.621 1.246 -4.703 1.00 95.94 672 TRP A CA 1
ATOM 5244 C C . TRP A 1 672 ? -25.036 -0.014 -3.922 1.00 95.94 672 TRP A C 1
ATOM 5246 O O . TRP A 1 672 ? -24.794 -1.116 -4.397 1.00 95.94 672 TRP A O 1
ATOM 5256 N N . GLY A 1 673 ? -25.666 0.119 -2.748 1.00 97.00 673 GLY A N 1
ATOM 5257 C CA . GLY A 1 673 ? -25.937 -1.005 -1.840 1.00 97.00 673 GLY A CA 1
ATOM 5258 C C . GLY A 1 673 ? -24.708 -1.490 -1.057 1.00 97.00 673 GLY A C 1
ATOM 5259 O O . GLY A 1 673 ? -24.805 -2.456 -0.308 1.00 97.00 673 GLY A O 1
ATOM 5260 N N . LEU A 1 674 ? -23.570 -0.800 -1.187 1.00 97.75 674 LEU A N 1
ATOM 5261 C CA . LEU A 1 674 ? -22.283 -1.142 -0.574 1.00 97.75 674 LEU A CA 1
ATOM 5262 C C . LEU A 1 674 ? -22.048 -0.451 0.781 1.00 97.75 674 LEU A C 1
ATOM 5264 O O . LEU A 1 674 ? -20.971 -0.589 1.355 1.00 97.75 674 LEU A O 1
ATOM 5268 N N . TYR A 1 675 ? -23.024 0.289 1.315 1.00 98.50 675 TYR A N 1
ATOM 5269 C CA . TYR A 1 675 ? -22.946 0.882 2.654 1.00 98.50 675 TYR A CA 1
ATOM 5270 C C . TYR A 1 675 ? -24.284 0.795 3.399 1.00 98.50 675 TYR A C 1
ATOM 5272 O O . TYR A 1 675 ? -25.289 1.367 2.974 1.00 98.50 675 TYR A O 1
ATOM 5280 N N . ASP A 1 676 ? -24.289 0.112 4.548 1.00 98.19 676 ASP A N 1
ATOM 5281 C CA . ASP A 1 676 ? -25.419 0.101 5.478 1.00 98.19 676 ASP A CA 1
ATOM 5282 C C . ASP A 1 676 ? -25.238 1.206 6.527 1.00 98.19 676 ASP A C 1
ATOM 5284 O O . ASP A 1 676 ? -24.633 1.011 7.584 1.00 98.19 676 ASP A O 1
ATOM 5288 N N . ALA A 1 677 ? -25.830 2.368 6.250 1.00 96.94 677 ALA A N 1
ATOM 5289 C CA . ALA A 1 677 ? -25.802 3.532 7.132 1.00 96.94 677 ALA A CA 1
ATOM 5290 C C . ALA A 1 677 ? -26.507 3.337 8.496 1.00 96.94 677 ALA A C 1
ATOM 5292 O O . ALA A 1 677 ? -26.386 4.203 9.360 1.00 96.94 677 ALA A O 1
ATOM 5293 N N . LYS A 1 678 ? -27.244 2.234 8.724 1.00 97.12 678 LYS A N 1
ATOM 5294 C CA . LYS A 1 678 ? -27.824 1.899 10.043 1.00 97.12 678 LYS A CA 1
ATOM 5295 C C . LYS A 1 678 ? -26.882 1.048 10.889 1.00 97.12 678 LYS A C 1
ATOM 5297 O O . LYS A 1 678 ? -26.925 1.141 12.113 1.00 97.12 678 LYS A O 1
ATOM 5302 N N . LYS A 1 679 ? -26.074 0.200 10.245 1.00 97.81 679 LYS A N 1
ATOM 5303 C CA . LYS A 1 679 ? -25.023 -0.601 10.891 1.00 97.81 679 LYS A CA 1
ATOM 5304 C C . LYS A 1 679 ? -23.660 0.105 10.927 1.00 97.81 679 LYS A C 1
ATOM 5306 O O . LYS A 1 679 ? -22.785 -0.352 11.651 1.00 97.81 679 LYS A O 1
ATOM 5311 N N . GLU A 1 680 ? -23.492 1.187 10.163 1.00 97.75 680 GLU A N 1
ATOM 5312 C CA . GLU A 1 680 ? -22.221 1.892 9.931 1.00 97.75 680 GLU A CA 1
ATOM 5313 C C . GLU A 1 680 ? -21.133 1.004 9.285 1.00 97.75 680 GLU A C 1
ATOM 5315 O O . GLU A 1 680 ? -19.952 1.149 9.599 1.00 97.75 680 GLU A O 1
ATOM 5320 N N . VAL A 1 681 ? -21.515 0.090 8.376 1.00 98.44 681 VAL A N 1
ATOM 5321 C CA . VAL A 1 681 ? -20.577 -0.848 7.718 1.00 98.44 681 VAL A CA 1
ATOM 5322 C C . VAL A 1 681 ? -20.631 -0.813 6.192 1.00 98.44 681 VAL A C 1
ATOM 5324 O O . VAL A 1 681 ? -21.699 -0.684 5.591 1.00 98.44 681 VAL A O 1
ATOM 5327 N N . VAL A 1 682 ? -19.464 -0.990 5.572 1.00 98.56 682 VAL A N 1
ATOM 5328 C CA . VAL A 1 682 ? -19.297 -1.238 4.132 1.00 98.56 682 VAL A CA 1
ATOM 5329 C C . VAL A 1 682 ? -19.562 -2.713 3.825 1.00 98.56 682 VAL A C 1
ATOM 5331 O O . VAL A 1 682 ? -19.095 -3.599 4.546 1.00 98.56 682 VAL A O 1
ATOM 5334 N N . LEU A 1 683 ? -20.297 -2.972 2.748 1.00 98.62 683 LEU A N 1
ATOM 5335 C CA . LEU A 1 683 ? -20.701 -4.305 2.305 1.00 98.62 683 LEU A CA 1
ATOM 5336 C C . LEU A 1 683 ? -19.954 -4.748 1.037 1.00 98.62 683 LEU A C 1
ATOM 5338 O O . LEU A 1 683 ? -19.343 -3.936 0.341 1.00 98.62 683 LEU A O 1
ATOM 5342 N N . GLN A 1 684 ? -20.028 -6.044 0.751 1.00 98.38 684 GLN A N 1
ATOM 5343 C CA . GLN A 1 684 ? -19.728 -6.656 -0.545 1.00 98.38 684 GLN A CA 1
ATOM 5344 C C . GLN A 1 684 ? -21.009 -6.758 -1.397 1.00 98.38 684 GLN A C 1
ATOM 5346 O O . GLN A 1 684 ? -22.113 -6.519 -0.902 1.00 98.38 684 GLN A O 1
ATOM 5351 N N . TRP A 1 685 ? -20.892 -7.129 -2.678 1.00 97.62 685 TRP A N 1
ATOM 5352 C CA . TRP A 1 685 ? -22.046 -7.220 -3.594 1.00 97.62 685 TRP A CA 1
ATOM 5353 C C . TRP A 1 685 ? -23.094 -8.277 -3.204 1.00 97.62 685 TRP A C 1
ATOM 5355 O O . TRP A 1 685 ? -24.241 -8.186 -3.637 1.00 97.62 685 TRP A O 1
ATOM 5365 N N . ASP A 1 686 ? -22.727 -9.264 -2.386 1.00 97.62 686 ASP A N 1
ATOM 5366 C CA . ASP A 1 686 ? -23.640 -10.271 -1.827 1.00 97.62 686 ASP A CA 1
ATOM 5367 C C . ASP A 1 686 ? -24.363 -9.803 -0.544 1.00 97.62 686 ASP A C 1
ATOM 5369 O O . ASP A 1 686 ? -25.191 -10.528 0.009 1.00 97.62 686 ASP A O 1
ATOM 5373 N N . GLY A 1 687 ? -24.068 -8.589 -0.062 1.00 97.88 687 GLY A N 1
ATOM 5374 C CA . GLY A 1 687 ? -24.599 -8.033 1.182 1.00 97.88 687 GLY A CA 1
ATOM 5375 C C . GLY A 1 687 ? -23.874 -8.492 2.455 1.00 97.88 687 GLY A C 1
ATOM 5376 O O . GLY A 1 687 ? -24.294 -8.113 3.553 1.00 97.88 687 GLY A O 1
ATOM 5377 N N . SER A 1 688 ? -22.794 -9.274 2.343 1.00 98.00 688 SER A N 1
ATOM 5378 C CA . SER A 1 688 ? -21.881 -9.552 3.458 1.00 98.00 688 SER A CA 1
ATOM 5379 C C . SER A 1 688 ? -21.067 -8.304 3.832 1.00 98.00 688 SER A C 1
ATOM 5381 O O . SER A 1 688 ? -21.000 -7.336 3.077 1.00 98.00 688 SER A O 1
ATOM 5383 N N . VAL A 1 689 ? -20.461 -8.284 5.023 1.00 98.38 689 VAL A N 1
ATOM 5384 C CA . VAL A 1 689 ? -19.596 -7.173 5.459 1.00 98.38 689 VAL A CA 1
ATOM 5385 C C . VAL A 1 689 ? -18.202 -7.366 4.862 1.00 98.38 689 VAL A C 1
ATOM 5387 O O . VAL A 1 689 ? -17.588 -8.404 5.094 1.00 98.38 689 VAL A O 1
ATOM 5390 N N . SER A 1 690 ? -17.682 -6.366 4.142 1.00 98.25 690 SER A N 1
ATOM 5391 C CA . SER A 1 690 ? -16.299 -6.415 3.639 1.00 98.25 690 SER A CA 1
ATOM 5392 C C . SER A 1 690 ? -15.316 -6.424 4.809 1.00 98.25 690 SER A C 1
ATOM 5394 O O . SER A 1 690 ? -15.458 -5.600 5.714 1.00 98.25 690 SER A O 1
ATOM 5396 N N . ALA A 1 691 ? -14.307 -7.298 4.815 1.00 98.50 691 ALA A N 1
ATOM 5397 C CA . ALA A 1 691 ? -13.351 -7.339 5.925 1.00 98.50 691 ALA A CA 1
ATOM 5398 C C . ALA A 1 691 ? -12.530 -6.042 6.019 1.00 98.50 691 ALA A C 1
ATOM 5400 O O . ALA A 1 691 ? -12.338 -5.511 7.117 1.00 98.50 691 ALA A O 1
ATOM 5401 N N . VAL A 1 692 ? -12.145 -5.484 4.865 1.00 98.75 692 VAL A N 1
ATOM 5402 C CA . VAL A 1 692 ? -11.464 -4.189 4.754 1.00 98.75 692 VAL A CA 1
ATOM 5403 C C . VAL A 1 692 ? -12.187 -3.288 3.750 1.00 98.75 692 VAL A C 1
ATOM 5405 O O . VAL A 1 692 ? -12.499 -3.699 2.631 1.00 98.75 692 VAL A O 1
ATOM 5408 N N . ALA A 1 693 ? -12.449 -2.043 4.141 1.00 98.62 693 ALA A N 1
ATOM 5409 C CA . ALA A 1 693 ? -12.901 -0.974 3.257 1.00 98.62 693 ALA A CA 1
ATOM 5410 C C . ALA A 1 693 ? -11.700 -0.080 2.914 1.00 98.62 693 ALA A C 1
ATOM 5412 O O . ALA A 1 693 ? -11.201 0.652 3.771 1.00 98.62 693 ALA A O 1
ATOM 5413 N N . HIS A 1 694 ? -11.219 -0.155 1.674 1.00 98.69 694 HIS A N 1
ATOM 5414 C CA . HIS A 1 694 ? -10.052 0.590 1.206 1.00 98.69 694 HIS A CA 1
ATOM 5415 C C . HIS A 1 694 ? -10.475 1.752 0.297 1.00 98.69 694 HIS A C 1
ATOM 5417 O O . HIS A 1 694 ? -11.480 1.680 -0.413 1.00 98.69 694 HIS A O 1
ATOM 5423 N N . GLN A 1 695 ? -9.727 2.857 0.358 1.00 97.94 695 GLN A N 1
ATOM 5424 C CA . GLN A 1 695 ? -10.067 4.149 -0.245 1.00 97.94 695 GLN A CA 1
ATOM 5425 C C . GLN A 1 695 ? -11.415 4.708 0.274 1.00 97.94 695 GLN A C 1
ATOM 5427 O O . GLN A 1 695 ? -12.133 5.401 -0.451 1.00 97.94 695 GLN A O 1
ATOM 5432 N N . TYR A 1 696 ? -11.771 4.424 1.540 1.00 97.69 696 TYR A N 1
ATOM 5433 C CA . TYR A 1 696 ? -13.069 4.808 2.132 1.00 97.69 696 TYR A CA 1
ATOM 5434 C C . TYR A 1 696 ? -13.310 6.324 2.148 1.00 97.69 696 TYR A C 1
ATOM 5436 O O . TYR A 1 696 ? -14.448 6.784 2.222 1.00 97.69 696 TYR A O 1
ATOM 5444 N N . ASP A 1 697 ? -12.238 7.116 2.108 1.00 96.94 697 ASP A N 1
ATOM 5445 C CA . ASP A 1 697 ? -12.283 8.571 2.196 1.00 96.94 697 ASP A CA 1
ATOM 5446 C C . ASP A 1 697 ? -12.788 9.244 0.901 1.00 96.94 697 ASP A C 1
ATOM 5448 O O . ASP A 1 697 ? -13.036 10.454 0.895 1.00 96.94 697 ASP A O 1
ATOM 5452 N N . ARG A 1 698 ? -12.973 8.466 -0.178 1.00 95.94 698 ARG A N 1
ATOM 5453 C CA . ARG A 1 698 ? -13.543 8.905 -1.463 1.00 95.94 698 ARG A CA 1
ATOM 5454 C C . ARG A 1 698 ? -15.072 9.001 -1.443 1.00 95.94 698 ARG A C 1
ATOM 5456 O O . ARG A 1 698 ? -15.612 9.845 -2.157 1.00 95.94 698 ARG A O 1
ATOM 5463 N N . ASP A 1 699 ? -15.751 8.204 -0.616 1.00 97.12 699 ASP A N 1
ATOM 5464 C CA . ASP A 1 699 ? -17.189 8.338 -0.353 1.00 97.12 699 ASP A CA 1
ATOM 5465 C C . ASP A 1 699 ? -17.446 9.318 0.805 1.00 97.12 699 ASP A C 1
ATOM 5467 O O . ASP A 1 699 ? -16.661 9.425 1.745 1.00 97.12 699 ASP A O 1
ATOM 5471 N N . LYS A 1 700 ? -18.550 10.071 0.750 1.00 96.75 700 LYS A N 1
ATOM 5472 C CA . LYS A 1 700 ? -18.844 11.117 1.746 1.00 96.75 700 LYS A CA 1
ATOM 5473 C C . LYS A 1 700 ? -19.433 10.570 3.045 1.00 96.75 700 LYS A C 1
ATOM 5475 O O . LYS A 1 700 ? -19.190 11.159 4.098 1.00 96.75 700 LYS A O 1
ATOM 5480 N N . GLU A 1 701 ? -20.210 9.496 2.979 1.00 96.88 701 GLU A N 1
ATOM 5481 C CA . GLU A 1 701 ? -20.920 8.916 4.119 1.00 96.88 701 GLU A CA 1
ATOM 5482 C C . GLU A 1 701 ? -19.964 8.073 4.967 1.00 96.88 701 GLU A C 1
ATOM 5484 O O . GLU A 1 701 ? -19.871 8.278 6.180 1.00 96.88 701 GLU A O 1
ATOM 5489 N N . VAL A 1 702 ? -19.163 7.216 4.326 1.00 97.88 702 VAL A N 1
ATOM 5490 C CA . VAL A 1 702 ? -18.155 6.392 5.012 1.00 97.88 702 VAL A CA 1
ATOM 5491 C C . VAL A 1 702 ? -17.027 7.263 5.578 1.00 97.88 702 VAL A C 1
ATOM 5493 O O . VAL A 1 702 ? -16.630 7.080 6.728 1.00 97.88 702 VAL A O 1
ATOM 5496 N N . ASN A 1 703 ? -16.567 8.292 4.854 1.00 98.06 703 ASN A N 1
ATOM 5497 C CA . ASN A 1 703 ? -15.604 9.264 5.391 1.00 98.06 703 ASN A CA 1
ATOM 5498 C C . ASN A 1 703 ? -16.176 10.030 6.602 1.00 98.06 703 ASN A C 1
ATOM 5500 O O . ASN A 1 703 ? -15.482 10.215 7.603 1.00 98.06 703 ASN A O 1
ATOM 5504 N N . ALA A 1 704 ? -17.453 10.432 6.572 1.00 98.00 704 ALA A N 1
ATOM 5505 C CA . ALA A 1 704 ? -18.100 11.062 7.725 1.00 98.00 704 ALA A CA 1
ATOM 5506 C C . ALA A 1 704 ? -18.172 10.118 8.941 1.00 98.00 704 ALA A C 1
ATOM 5508 O O . ALA A 1 704 ? -17.839 10.545 10.051 1.00 98.00 704 ALA A O 1
ATOM 5509 N N . MET A 1 705 ? -18.522 8.845 8.725 1.00 97.75 705 MET A N 1
ATOM 5510 C CA . MET A 1 705 ? -18.527 7.794 9.749 1.00 97.75 705 MET A CA 1
ATOM 5511 C C . MET A 1 705 ? -17.130 7.610 10.360 1.00 97.75 705 MET A C 1
ATOM 5513 O O . MET A 1 705 ? -16.958 7.809 11.566 1.00 97.75 705 MET A O 1
ATOM 5517 N N . VAL A 1 706 ? -16.101 7.356 9.542 1.00 98.12 706 VAL A N 1
ATOM 5518 C CA . VAL A 1 706 ? -14.725 7.140 10.024 1.00 98.12 706 VAL A CA 1
ATOM 5519 C C . VAL A 1 706 ? -14.166 8.386 10.719 1.00 98.12 706 VAL A C 1
ATOM 5521 O O . VAL A 1 706 ? -13.490 8.266 11.738 1.00 98.12 706 VAL A O 1
ATOM 5524 N N . ARG A 1 707 ? -14.494 9.605 10.266 1.00 98.00 707 ARG A N 1
ATOM 5525 C CA . ARG A 1 707 ? -14.139 10.846 10.988 1.00 98.00 707 ARG A CA 1
ATOM 5526 C C . ARG A 1 707 ? -14.866 10.994 12.328 1.00 98.00 707 ARG A C 1
ATOM 5528 O O . ARG A 1 707 ? -14.334 11.644 13.229 1.00 98.00 707 ARG A O 1
ATOM 5535 N N . GLY A 1 708 ? -16.044 10.393 12.485 1.00 98.06 708 GLY A N 1
ATOM 5536 C CA . GLY A 1 708 ? -16.708 10.215 13.775 1.00 98.06 708 GLY A CA 1
ATOM 5537 C C . GLY A 1 708 ? -15.918 9.283 14.696 1.00 98.06 708 GLY A C 1
ATOM 5538 O O . GLY A 1 708 ? -15.587 9.671 15.818 1.00 98.06 708 GLY A O 1
ATOM 5539 N N . LYS A 1 709 ? -15.536 8.097 14.201 1.00 98.06 709 LYS A N 1
ATOM 5540 C CA . LYS A 1 709 ? -14.741 7.111 14.958 1.00 98.06 709 LYS A CA 1
ATOM 5541 C C . LYS A 1 709 ? -13.353 7.652 15.337 1.00 98.06 709 LYS A C 1
ATOM 5543 O O . LYS A 1 709 ? -12.978 7.554 16.499 1.00 98.06 709 LYS A O 1
ATOM 5548 N N . LYS A 1 710 ? -12.646 8.333 14.419 1.00 97.06 710 LYS A N 1
ATOM 5549 C CA . LYS A 1 710 ? -11.357 9.020 14.670 1.00 97.06 710 LYS A CA 1
ATOM 5550 C C . LYS A 1 710 ? -11.411 9.916 15.909 1.00 97.06 710 LYS A C 1
ATOM 5552 O O . LYS A 1 710 ? -10.594 9.764 16.808 1.00 97.06 710 LYS A O 1
ATOM 5557 N N . ARG A 1 711 ? -12.428 10.780 16.014 1.00 98.12 711 ARG A N 1
ATOM 5558 C CA . ARG A 1 711 ? -12.624 11.669 17.177 1.00 98.12 711 ARG A CA 1
ATOM 5559 C C . ARG A 1 711 ? -12.917 10.916 18.477 1.00 98.12 711 ARG A C 1
ATOM 5561 O O . ARG A 1 711 ? -12.529 11.386 19.543 1.00 98.12 711 ARG A O 1
ATOM 5568 N N . LEU A 1 712 ? -13.611 9.779 18.404 1.00 98.25 712 LEU A N 1
ATOM 5569 C CA . LEU A 1 712 ? -13.857 8.925 19.568 1.00 98.25 712 LEU A CA 1
ATOM 5570 C C . LEU A 1 712 ? -12.551 8.280 20.052 1.00 98.25 712 LEU A C 1
ATOM 5572 O O . LEU A 1 712 ? -12.255 8.362 21.241 1.00 98.25 712 LEU A O 1
ATOM 5576 N N . PHE A 1 713 ? -11.750 7.732 19.137 1.00 98.06 713 PHE A N 1
ATOM 5577 C CA . PHE A 1 713 ? -10.440 7.153 19.438 1.00 98.06 713 PHE A CA 1
ATOM 5578 C C . PHE A 1 713 ? -9.457 8.207 19.976 1.00 98.06 713 PHE A C 1
ATOM 5580 O O . PHE A 1 713 ? -8.820 7.982 20.999 1.00 98.06 713 PHE A O 1
ATOM 5587 N N . GLU A 1 714 ? -9.402 9.402 19.373 1.00 97.44 714 GLU A N 1
ATOM 5588 C CA . GLU A 1 714 ? -8.611 10.538 19.881 1.00 97.44 714 GLU A CA 1
ATOM 5589 C C . GLU A 1 714 ? -9.008 10.931 21.308 1.00 97.44 714 GLU A C 1
ATOM 5591 O O . GLU A 1 714 ? -8.143 11.274 22.114 1.00 97.44 714 GLU A O 1
ATOM 5596 N N . LYS A 1 715 ? -10.310 10.895 21.631 1.00 98.00 715 LYS A N 1
ATOM 5597 C CA . LYS A 1 715 ? -10.787 11.159 22.991 1.00 98.00 715 LYS A CA 1
ATOM 5598 C C . LYS A 1 715 ? -10.386 10.033 23.940 1.00 98.00 715 LYS A C 1
ATOM 5600 O O . LYS A 1 715 ? -9.859 10.324 25.001 1.00 98.00 715 LYS A O 1
ATOM 5605 N N . GLN A 1 716 ? -10.594 8.773 23.560 1.00 97.12 716 GLN A N 1
ATOM 5606 C CA . GLN A 1 716 ? -10.237 7.608 24.378 1.00 97.12 716 GLN A CA 1
ATOM 5607 C C . GLN A 1 716 ? -8.731 7.543 24.669 1.00 97.12 716 GLN A C 1
ATOM 5609 O O . GLN A 1 716 ? -8.348 7.205 25.786 1.00 97.12 716 GLN A O 1
ATOM 5614 N N . TRP A 1 717 ? -7.888 7.924 23.705 1.00 96.94 717 TRP A N 1
ATOM 5615 C CA . TRP A 1 717 ? -6.449 8.073 23.906 1.00 96.94 717 TRP A CA 1
ATOM 5616 C C . TRP A 1 717 ? -6.127 9.162 24.937 1.00 96.94 717 TRP A C 1
ATOM 5618 O O . TRP A 1 717 ? -5.458 8.887 25.928 1.00 96.94 717 TRP A O 1
ATOM 5628 N N . LYS A 1 718 ? -6.674 10.373 24.769 1.00 96.69 718 LYS A N 1
ATOM 5629 C CA . LYS A 1 718 ? -6.453 11.496 25.701 1.00 96.69 718 LYS A CA 1
ATOM 5630 C C . LYS A 1 718 ? -7.006 11.221 27.100 1.00 96.69 718 LYS A C 1
ATOM 5632 O O . LYS A 1 718 ? -6.358 11.561 28.084 1.00 96.69 718 LYS A O 1
ATOM 5637 N N . ASP A 1 719 ? -8.165 10.570 27.192 1.00 96.81 719 ASP A N 1
ATOM 5638 C CA . ASP A 1 719 ? -8.747 10.118 28.456 1.00 96.81 719 ASP A CA 1
ATOM 5639 C C . ASP A 1 719 ? -7.837 9.072 29.139 1.00 96.81 719 ASP A C 1
ATOM 5641 O O . ASP A 1 719 ? -7.752 9.076 30.362 1.00 96.81 719 ASP A O 1
ATOM 5645 N N . PHE A 1 720 ? -7.153 8.194 28.388 1.00 94.56 720 PHE A N 1
ATOM 5646 C CA . PHE A 1 720 ? -6.204 7.201 28.923 1.00 94.56 720 PHE A CA 1
ATOM 5647 C C . PHE A 1 720 ? -4.873 7.825 29.377 1.00 94.56 720 PHE A C 1
ATOM 5649 O O . PHE A 1 720 ? -4.418 7.532 30.482 1.00 94.56 720 PHE A O 1
ATOM 5656 N N . VAL A 1 721 ? -4.280 8.716 28.574 1.00 95.44 721 VAL A N 1
ATOM 5657 C CA . VAL A 1 721 ? -3.055 9.451 28.947 1.00 95.44 721 VAL A CA 1
ATOM 5658 C C . VAL A 1 721 ? -3.299 10.300 30.200 1.00 95.44 721 VAL A C 1
ATOM 5660 O O . VAL A 1 721 ? -2.479 10.307 31.106 1.00 95.44 721 VAL A O 1
ATOM 5663 N N . ALA A 1 722 ? -4.473 10.928 30.330 1.00 95.06 722 ALA A N 1
ATOM 5664 C CA . ALA A 1 722 ? -4.858 11.683 31.529 1.00 95.06 722 ALA A CA 1
ATOM 5665 C C . ALA A 1 722 ? -5.188 10.819 32.773 1.00 95.06 722 ALA A C 1
ATOM 5667 O O . ALA A 1 722 ? -5.558 11.369 33.812 1.00 95.06 722 ALA A O 1
ATOM 5668 N N . GLN A 1 723 ? -5.102 9.487 32.671 1.00 92.81 723 GLN A N 1
ATOM 5669 C CA . GLN A 1 723 ? -5.293 8.522 33.765 1.00 92.81 723 GLN A CA 1
ATOM 5670 C C . GLN A 1 723 ? -4.011 7.747 34.123 1.00 92.81 723 GLN A C 1
ATOM 5672 O O . GLN A 1 723 ? -4.060 6.920 35.036 1.00 92.81 723 GLN A O 1
ATOM 5677 N N . SER A 1 724 ? -2.909 7.983 33.401 1.00 87.94 724 SER A N 1
ATOM 5678 C CA . SER A 1 724 ? -1.626 7.276 33.541 1.00 87.94 724 SER A CA 1
ATOM 5679 C C . SER A 1 724 ? -0.588 8.112 34.293 1.00 87.94 724 SER A C 1
ATOM 5681 O O . SER A 1 724 ? 0.240 7.481 34.985 1.00 87.94 724 SER A O 1
#

pLDDT: mean 71.16, std 27.22, range [25.12, 98.81]

Secondary structure (DSSP, 8-state):
---------------------------------------------------------------------------------------------------SS---SS--HHHHHHHHHHHHHHHHHHHHHHGGG-----------------------------------------------------SHHHHHHHHHHHHHHHHHT---TTTHHHHHHHHHHHHHHHHHHHHTTS--S-GGG-GGGS-GGGSSSTTTSPPPPSSTTSHHHHHHHHHHHHHHHHHHHHHHHHHHHHHHHHHHHHHHHHT-------------------------------SPPBPPP--SS---SSS--GGGGG-TT-EE----SB----TTS-EEEEE-TT--HHHHHHHHHHHHTTT--SEEEEEEE-TTTSPTTHHHHHHHHHTSSS-EEEEEEEEEEEE-TTS-B-SS-TTTTSEEEEET-EE-TT--EE--SS--EEHHHHHHHHHHHHHTTS-TTSEEEEE-TTTEEESS-TTTT------TT------EEEEEEE--TTT-BTTT-HHHHHHHHHHH-HHHHGGGTTSBPEEEEEEEEEHHHHHHHHHHHHHHHHHH---STTHHHHHHHHHHHTSTT--TTSS--BTTEEEEEEEPTTSSSEEE-TT--SS-TTTTT-EETTTTEEB-TTSPBPSEEESGGGSHHHHHHHHHHHHHHHHHHHHHHTT-

Organism: Thalassiosira pseudonana (NCBI:txid35128)

Sequence (724 aa):
MVLLVVSGKFPNPQPSTSLPLTTQKLHSFSLLQPYLHSAISAMMQRRAKHVVGPNGTTASNNDDDGGSAKHKTHPLLVPFAPRLPASIPPRSAAVSECSSRYCLPGVPAPLKFILLSFLGFAALMVMTAKDRHVHHHYKNHKEDSGIRGGMQKEMLHGVPHAPESLHKKIVREKYSQPQKSEGTDTINKAAERSASVEASERMLNQPSRFVDSEKKLKQQLLLLMEKQKAEKKSSASNPNDSVLGIKISNRYLGEDLLPYPESKGGEKEWEKLMQDRKKELSKVDAQEWKERMQQYSDMMEDIVQDTGVEDHSDESIHNSEEHMENNHVEDTTKEELSPPALAIPKHGTTKSKLWPTPAEKEGEDTTILLKPAFGTHRPASNAIFVFAEGYDLSIYLAFVESLVNTGYTGDVVLSISSEDKLKPDVKEYLLSKNARAGLNIVAYEVEWSCFKRSGQAASGSGEGMHHCQMNHAFGNASGEAIPDPREPRPVATARYELYWMWSLQYNSDSWLMLIDARDAWFQLDPFKGLTTSVSPGDDVLVAGELHLFGENADVVRIGTSNYNRNWLVTAYGKNVVEPYFEKPVICSGSTMGQQVAIETYLRAMVAEFDATNCKSKGCDQGFHNYLYYSGKLGHENDDVIVEGIAKVIVHDQGKGIINNLGALRDKPLSEWGLYDAKKEVVLQWDGSVSAVAHQYDRDKEVNAMVRGKKRLFEKQWKDFVAQS

Foldseek 3Di:
DDDDDDDDDDDDDDDDDDDDDDDDDDDDDDDDDDDDDDDPDDDDDDDDDDDDDDDDDDDDDYDDDDDDDDDDDDDDDDDDDDDDDDDDDDDDDDDDDDDDDDDDPPDDPVVVVVVVVVVVVVVVVVVVVVVVPPDDDDDDDDDDDDDDDDDDDDDDDDDDDDDDDDDDDDDDDDDDDDDDDDDDDDDVVVVVVVVVVVVLVVLLPDDDPVSVLVNVVVVVVVVVVVVVVVCVVVVDPDPLPDPVVDDPPQQRDDPQQDHQDSDPVCNVVSVVVRVVSVVVVVVVVVVVVVVVVVVVVVVVVVVVVVVDDDDDDDDDDDDDDDDDDDDDDDDDDDDDDDDDFPDQDPPPDDQQPLFHAQQCLVHPQKTFQWDFPDFDADQAFAEEEEECELDEVLLVLQQVVLQVVQQAQTEYEYEYADPVRGYPPNVVVLVVVCVDRGHTYGYTHWDKQWAAPVRHTDDPCPQQNIFIWTFQGMDGNVSHGDGGSADRAGVLLCSLSVVLVVLSSHDQLHKYKAAYRRFKGFDHNLCPPDDSPDDPDDPDFSAKEKEWEFDALVLDFCQVDPQNVVLLCLQPNNVLCVVRRSPTQIDLNTIMMGSLLSSLVSSQSNVSCVNRVRRDDCNSSNSVSCCVVVCVSHAPPDPDDRRRHPHYHYHYALDGQEHECQSVQPDAVVVVVQADLVVLFGHGPVRHGRRMYGNLCSHDSNVVSSVVSSVVSVVVSVVVVVVD